Protein AF-A0A8S4FHU3-F1 (afdb_monomer_lite)

Sequence (502 aa):
MSNEQWSQAALPVRYGGLGLRRLEDTQLPAFLASSCGVLRLVTRILHVNGDEFSIPHAAEALELWQSVCPESAVPVQPERQRVWDEEQCRLQLNMLMLRNAGLSWRLGTLLDNDSLRVAVALRLGCTVVEPHVCVCGARVDQSGRHGLHCVRSAGRFSRHHAINDIVRRALVSADVPAVLEPPGLSRADGKRPDGLTMVPWEKGRSLLWDATCVCTLAPSHVQSTAANAGAAAEAAARLKKLKYSQLMQRYLFVPLAVETMGVWGEEGRAFLREITRRLRSRGLGSSSGAHLMQRLSLAVQRGNAASVMDLEENKYTFVEPRLSIYCKSKNEWAKLASWAVRNDVHSNHVRWLIQVPRLYDIYRIKNILKNFQEFLSNLFDPLFQVSIDPSSNTELHKFLTHVIGFDSVDDESKPENSNLNDHMKTPEEWNHEENPPYGYYLYYMYANMVILNQLRKEQGLNTFVLRPHCGEAGPPAHLSVAFLLAENISHGLTLKKVNRYF

Organism: Plutella xylostella (NCBI:txid51655)

pLDDT: mean 87.2, std 10.77, range [41.88, 98.25]

Foldseek 3Di:
DPPLLVLQQCAPVVLVHVVPHDCVLQVLLVVQLCQVQCLVVVCVVVVHDSVVDHDPCNVVSVVVLCVLQVPDDQFDNSNDSVRSSVSNSVVSSVVSVVVAVPQDVVLVLDDDPLLVQLLVCLVVVHFNDPWDAFPVRDTAHRNLLCLQAPPPQPLQVLLQVLLLVLVQVLCVLLVFHKDAFDFDLDPPPRDTAGMWTPAAPPPRAIETEHEDEAECPDPVNVVVCVVPPCRVQQVVQVVVCVVCVVSVVRHHYAYAGAYLNGGTDPSNVVVLVVSLVSSVVVVDDPCPSVSSSSSSNSSSSSSSSSSSCSRVVVVPAADEEEDEDALLALCSLLVVLVVCVVVVVDDPRYAYEYEYELCVLVCLVVVSDQFQVSSLCSVQVNLLVCLVPVVVRVSSLVNVLRYAAYAYDDPQADDDDLDDDPPDDDRVRGRDSDGDDLLVVLVSRQVSLVVSQVSNVVVVHHGYFYEYAFCPDHDPSRVVSCVVRGPYYDHNVCVVVVVVPD

Radius of gyration: 33.72 Å; chains: 1; bounding box: 96×73×75 Å

Structure (mmCIF, N/CA/C/O backbone):
data_AF-A0A8S4FHU3-F1
#
_entry.id   AF-A0A8S4FHU3-F1
#
loop_
_atom_site.group_PDB
_atom_site.id
_atom_site.type_symbol
_atom_site.label_atom_id
_atom_site.label_alt_id
_atom_site.label_comp_id
_atom_site.label_asym_id
_atom_site.label_entity_id
_atom_site.label_seq_id
_atom_site.pdbx_PDB_ins_code
_atom_site.Cartn_x
_atom_site.Cartn_y
_atom_site.Cartn_z
_atom_site.occupancy
_atom_site.B_iso_or_equiv
_atom_site.auth_seq_id
_atom_site.auth_comp_id
_atom_site.auth_asym_id
_atom_site.auth_atom_id
_atom_site.pdbx_PDB_model_num
ATOM 1 N N . MET A 1 1 ? 26.535 -8.114 -22.664 1.00 56.22 1 MET A N 1
ATOM 2 C CA . MET A 1 1 ? 25.761 -6.927 -23.092 1.00 56.22 1 MET A CA 1
ATOM 3 C C . MET A 1 1 ? 25.918 -6.781 -24.590 1.00 56.22 1 MET A C 1
ATOM 5 O O . MET A 1 1 ? 27.005 -7.058 -25.079 1.00 56.22 1 MET A O 1
ATOM 9 N N . SER A 1 2 ? 24.868 -6.391 -25.311 1.00 71.38 2 SER A N 1
ATOM 10 C CA . SER A 1 2 ? 25.023 -5.959 -26.705 1.00 71.38 2 SER A CA 1
ATOM 11 C C . SER A 1 2 ? 25.733 -4.600 -26.765 1.00 71.38 2 SER A C 1
ATOM 13 O O . SER A 1 2 ? 25.771 -3.877 -25.766 1.00 71.38 2 SER A O 1
ATOM 15 N N . ASN A 1 3 ? 26.271 -4.235 -27.932 1.00 70.94 3 ASN A N 1
ATOM 16 C CA . ASN A 1 3 ? 26.912 -2.929 -28.125 1.00 70.94 3 ASN A CA 1
ATOM 17 C C . ASN A 1 3 ? 25.955 -1.770 -27.806 1.00 70.94 3 ASN A C 1
ATOM 19 O O . ASN A 1 3 ? 26.363 -0.816 -27.161 1.00 70.94 3 ASN A O 1
ATOM 23 N N . GLU A 1 4 ? 24.667 -1.895 -28.138 1.00 69.25 4 GLU A N 1
ATOM 24 C CA . GLU A 1 4 ? 23.658 -0.869 -27.829 1.00 69.25 4 GLU A CA 1
ATOM 25 C C . GLU A 1 4 ? 23.393 -0.728 -26.325 1.00 69.25 4 GLU A C 1
ATOM 27 O O . GLU A 1 4 ? 23.325 0.385 -25.808 1.00 69.25 4 GLU A O 1
ATOM 32 N N . GLN A 1 5 ? 23.287 -1.850 -25.603 1.00 68.31 5 GLN A N 1
ATOM 33 C CA . GLN A 1 5 ? 23.148 -1.839 -24.142 1.00 68.31 5 GLN A CA 1
ATOM 34 C C . GLN A 1 5 ? 24.350 -1.170 -23.475 1.00 68.31 5 GLN A C 1
ATOM 36 O O . GLN A 1 5 ? 24.190 -0.468 -22.479 1.00 68.31 5 GLN A O 1
ATOM 41 N N . TRP A 1 6 ? 25.548 -1.386 -24.023 1.00 75.56 6 TRP A N 1
ATOM 42 C CA . TRP A 1 6 ? 26.753 -0.724 -23.541 1.00 75.56 6 TRP A CA 1
ATOM 43 C C . TRP A 1 6 ? 26.743 0.770 -23.842 1.00 75.56 6 TRP A C 1
ATOM 45 O O . TRP A 1 6 ? 26.986 1.558 -22.936 1.00 75.56 6 TRP A O 1
ATOM 55 N N . SER A 1 7 ? 26.388 1.172 -25.064 1.00 76.12 7 SER A N 1
ATOM 56 C CA . SER A 1 7 ? 26.246 2.586 -25.422 1.00 76.12 7 SER A CA 1
ATOM 57 C C . SER A 1 7 ? 25.255 3.311 -24.511 1.00 76.12 7 SER A C 1
ATOM 59 O O . SER A 1 7 ? 25.543 4.409 -24.053 1.00 76.12 7 SER A O 1
ATOM 61 N N . GLN A 1 8 ? 24.123 2.684 -24.173 1.00 74.06 8 GLN A N 1
ATOM 62 C CA . GLN A 1 8 ? 23.165 3.260 -23.229 1.00 74.06 8 GLN A CA 1
ATOM 63 C C . GLN A 1 8 ? 23.737 3.352 -21.806 1.00 74.06 8 GLN A C 1
ATOM 65 O O . GLN A 1 8 ? 23.572 4.375 -21.150 1.00 74.06 8 GLN A O 1
ATOM 70 N N . ALA A 1 9 ? 24.424 2.313 -21.321 1.00 73.75 9 ALA A N 1
ATOM 71 C CA . ALA A 1 9 ? 25.047 2.322 -19.995 1.00 73.75 9 ALA A CA 1
ATOM 72 C C . ALA A 1 9 ? 26.199 3.339 -19.876 1.00 73.75 9 ALA A C 1
ATOM 74 O O . ALA A 1 9 ? 26.424 3.877 -18.793 1.00 73.75 9 ALA A O 1
ATOM 75 N N . ALA A 1 10 ? 26.902 3.625 -20.973 1.00 80.69 10 ALA A N 1
ATOM 76 C CA . ALA A 1 10 ? 28.004 4.581 -21.011 1.00 80.69 10 ALA A CA 1
ATOM 77 C C . ALA A 1 10 ? 27.544 6.045 -20.927 1.00 80.69 10 ALA A C 1
ATOM 79 O O . ALA A 1 10 ? 28.311 6.900 -20.479 1.00 80.69 10 ALA A O 1
ATOM 80 N N . LEU A 1 11 ? 26.292 6.344 -21.301 1.00 80.00 11 LEU A N 1
ATOM 81 C CA . LEU A 1 11 ? 25.753 7.699 -21.215 1.00 80.00 11 LEU A CA 1
ATOM 82 C C . LEU A 1 11 ? 25.774 8.236 -19.769 1.00 80.00 11 LEU A C 1
ATOM 84 O O . LEU A 1 11 ? 25.607 7.474 -18.811 1.00 80.00 11 LEU A O 1
ATOM 88 N N . PRO A 1 12 ? 25.915 9.561 -19.585 1.00 75.44 12 PRO A N 1
ATOM 89 C CA . PRO A 1 12 ? 25.729 10.206 -18.294 1.00 75.44 12 PRO A CA 1
ATOM 90 C C . PRO A 1 12 ? 24.376 9.861 -17.660 1.00 75.44 12 PRO A C 1
ATOM 92 O O . PRO A 1 12 ? 23.371 9.711 -18.358 1.00 75.44 12 PRO A O 1
ATOM 95 N N . VAL A 1 13 ? 24.319 9.854 -16.326 1.00 70.12 13 VAL A N 1
ATOM 96 C CA . VAL A 1 13 ? 23.083 9.581 -15.562 1.00 70.12 13 VAL A CA 1
ATOM 97 C C . VAL A 1 13 ? 21.932 10.505 -15.978 1.00 70.12 13 VAL A C 1
ATOM 99 O O . VAL A 1 13 ? 20.799 10.055 -16.121 1.00 70.12 13 VAL A O 1
ATOM 102 N N . ARG A 1 14 ? 22.224 11.779 -16.283 1.00 63.25 14 ARG A N 1
ATOM 103 C CA . ARG A 1 14 ? 21.231 12.755 -16.781 1.00 63.25 14 ARG A CA 1
ATOM 104 C C . ARG A 1 14 ? 20.575 12.373 -18.115 1.00 63.25 14 ARG A C 1
ATOM 106 O O . ARG A 1 14 ? 19.507 12.880 -18.429 1.00 63.25 14 ARG A O 1
ATOM 113 N N . TYR A 1 15 ? 21.205 11.491 -18.887 1.00 62.97 15 TYR A N 1
ATOM 114 C CA . TYR A 1 15 ? 20.687 10.938 -20.140 1.00 62.97 15 TYR A CA 1
ATOM 115 C C . TYR A 1 15 ? 20.181 9.497 -19.979 1.00 62.97 15 TYR A C 1
ATOM 117 O O . TYR A 1 15 ? 19.918 8.815 -20.966 1.00 62.97 15 TYR A O 1
ATOM 125 N N . GLY A 1 16 ? 20.015 9.027 -18.738 1.00 57.81 16 GLY A N 1
ATOM 126 C CA . GLY A 1 16 ? 19.472 7.704 -18.443 1.00 57.81 16 GLY A CA 1
ATOM 127 C C . GLY A 1 16 ? 20.470 6.552 -18.591 1.00 57.81 16 GLY A C 1
ATOM 128 O O . GLY A 1 16 ? 20.041 5.400 -18.680 1.00 57.81 16 GLY A O 1
ATOM 129 N N . GLY A 1 17 ? 21.773 6.848 -18.635 1.00 71.69 17 GLY A N 1
ATOM 130 C CA . GLY A 1 17 ? 22.840 5.848 -18.563 1.00 71.69 17 GLY A CA 1
ATOM 131 C C . GLY A 1 17 ? 23.390 5.647 -17.148 1.00 71.69 17 GLY A C 1
ATOM 132 O O . GLY A 1 17 ? 22.877 6.199 -16.176 1.00 71.69 17 GLY A O 1
ATOM 133 N N . LEU A 1 18 ? 24.441 4.836 -17.024 1.00 70.25 18 LEU A N 1
ATOM 134 C CA . LEU A 1 18 ? 25.121 4.528 -15.757 1.00 70.25 18 LEU A CA 1
ATOM 135 C C . LEU A 1 18 ? 26.424 5.325 -15.576 1.00 70.25 18 LEU A C 1
ATOM 137 O O . LEU A 1 18 ? 27.071 5.201 -14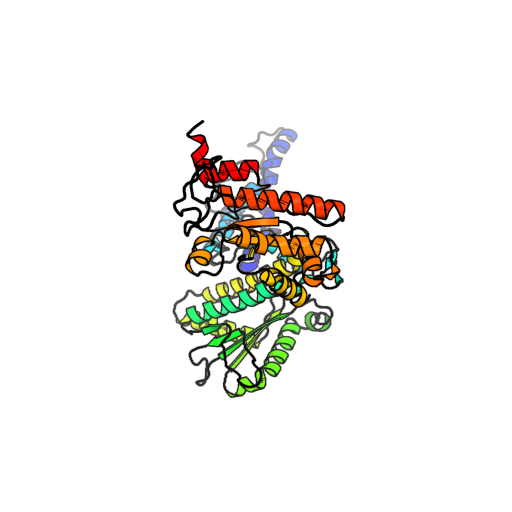.541 1.00 70.25 18 LEU A O 1
ATOM 141 N N . GLY A 1 19 ? 26.831 6.123 -16.570 1.00 73.88 19 GLY A N 1
ATOM 142 C CA . GLY A 1 19 ? 28.102 6.852 -16.565 1.00 73.88 19 GLY A CA 1
ATOM 143 C C . GLY A 1 19 ? 29.340 5.956 -16.691 1.00 73.88 19 GLY A C 1
ATOM 144 O O . GLY A 1 19 ? 30.446 6.407 -16.405 1.00 73.88 19 GLY A O 1
ATOM 145 N N . LEU A 1 20 ? 29.173 4.696 -17.107 1.00 78.00 20 LEU A N 1
ATOM 146 C CA . LEU A 1 20 ? 30.263 3.728 -17.257 1.00 78.00 20 LEU A CA 1
ATOM 147 C C . LEU A 1 20 ? 30.960 3.921 -18.610 1.00 78.00 20 LEU A C 1
ATOM 149 O O . LEU A 1 20 ? 30.670 3.222 -19.582 1.00 78.00 20 LEU A O 1
ATOM 153 N N . ARG A 1 21 ? 31.850 4.913 -18.681 1.00 76.19 21 ARG A N 1
ATOM 154 C CA . ARG A 1 21 ? 32.562 5.287 -19.912 1.00 76.19 21 ARG A CA 1
ATOM 155 C C . ARG A 1 21 ? 33.693 4.313 -20.230 1.00 76.19 21 ARG A C 1
ATOM 157 O O . ARG A 1 21 ? 34.393 3.856 -19.326 1.00 76.19 21 ARG A O 1
ATOM 164 N N . ARG A 1 22 ? 33.905 4.020 -21.517 1.00 77.50 22 ARG A N 1
ATOM 165 C CA . ARG A 1 22 ? 35.138 3.359 -21.956 1.00 77.50 22 ARG A CA 1
ATOM 166 C C . ARG A 1 22 ? 36.248 4.390 -22.086 1.00 77.50 22 ARG A C 1
ATOM 168 O O . ARG A 1 22 ? 35.985 5.560 -22.351 1.00 77.50 22 ARG A O 1
ATOM 175 N N . LEU A 1 23 ? 37.490 3.926 -21.978 1.00 80.00 23 LEU A N 1
ATOM 176 C CA . LEU A 1 23 ? 38.659 4.773 -22.206 1.00 80.00 23 LEU A CA 1
ATOM 177 C C . LEU A 1 23 ? 38.634 5.398 -23.613 1.00 80.00 23 LEU A C 1
ATOM 179 O O . LEU A 1 23 ? 38.931 6.580 -23.761 1.00 80.00 23 LEU A O 1
ATOM 183 N N . GLU A 1 24 ? 38.191 4.632 -24.616 1.00 81.56 24 GLU A N 1
ATOM 184 C CA . GLU A 1 24 ? 38.028 5.092 -26.004 1.00 81.56 24 GLU A CA 1
ATOM 185 C C . GLU A 1 24 ? 37.042 6.264 -26.148 1.00 81.56 24 GLU A C 1
ATOM 187 O O . GLU A 1 24 ? 37.254 7.131 -26.992 1.00 81.56 24 GLU A O 1
ATOM 192 N N . ASP A 1 25 ? 36.028 6.343 -25.278 1.00 78.00 25 ASP A N 1
ATOM 193 C CA . ASP A 1 25 ? 35.015 7.405 -25.300 1.00 78.00 25 ASP A CA 1
ATOM 194 C C . ASP A 1 25 ? 35.504 8.693 -24.624 1.00 78.00 25 ASP A C 1
ATOM 196 O O . ASP A 1 25 ? 34.881 9.738 -24.777 1.00 78.00 25 ASP A O 1
ATOM 200 N N . THR A 1 26 ? 36.551 8.628 -23.794 1.00 85.75 26 THR A N 1
ATOM 201 C CA . THR A 1 26 ? 37.021 9.768 -22.982 1.00 85.75 26 THR A CA 1
ATOM 202 C C . THR A 1 26 ? 38.391 10.278 -23.396 1.00 85.75 26 THR A C 1
ATOM 204 O O . THR A 1 26 ? 38.714 11.427 -23.111 1.00 85.75 26 THR A O 1
ATOM 207 N N . GLN A 1 27 ? 39.201 9.452 -24.066 1.00 88.81 27 GLN A N 1
ATOM 208 C CA . GLN A 1 27 ? 40.579 9.796 -24.434 1.00 88.81 27 GLN A CA 1
ATOM 209 C C . GLN A 1 27 ? 40.658 11.071 -25.280 1.00 88.81 27 GLN A C 1
ATOM 211 O O . GLN A 1 27 ? 41.505 11.925 -25.033 1.00 88.81 27 GLN A O 1
ATOM 216 N N . LEU A 1 28 ? 39.740 11.229 -26.236 1.00 89.69 28 LEU A N 1
ATOM 217 C CA . LEU A 1 28 ? 39.761 12.326 -27.195 1.00 89.69 28 LEU A CA 1
ATOM 218 C C . LEU A 1 28 ? 39.271 13.649 -26.569 1.00 89.69 28 LEU A C 1
ATOM 220 O O . LEU A 1 28 ? 40.019 14.627 -26.619 1.00 89.69 28 LEU A O 1
ATOM 224 N N . PRO A 1 29 ? 38.110 13.687 -25.876 1.00 90.31 29 PRO A N 1
ATOM 225 C CA . PRO A 1 29 ? 37.718 14.822 -25.035 1.00 90.31 29 PRO A CA 1
ATOM 226 C C . PRO A 1 29 ? 38.772 15.238 -24.001 1.00 90.31 29 PRO A C 1
ATOM 228 O O . PRO A 1 29 ? 39.010 16.431 -23.809 1.00 90.31 29 PRO A O 1
ATOM 231 N N . ALA A 1 30 ? 39.411 14.274 -23.327 1.00 90.62 30 ALA A N 1
ATOM 232 C CA . ALA A 1 30 ? 40.422 14.552 -22.308 1.00 90.62 30 ALA A CA 1
ATOM 233 C C . ALA A 1 30 ? 41.688 15.170 -22.913 1.00 90.62 30 ALA A C 1
ATOM 235 O O . ALA A 1 30 ? 42.205 16.157 -22.385 1.00 90.62 30 ALA A O 1
ATOM 236 N N . PHE A 1 31 ? 42.160 14.630 -24.040 1.00 92.62 31 PHE A N 1
ATOM 237 C CA . PHE A 1 31 ? 43.328 15.144 -24.747 1.00 92.62 31 PHE A CA 1
ATOM 238 C C . PHE A 1 31 ? 43.100 16.561 -25.287 1.00 92.62 31 PHE A C 1
ATOM 240 O O . PHE A 1 31 ? 43.939 17.437 -25.071 1.00 92.62 31 PHE A O 1
ATOM 247 N N . LEU A 1 32 ? 41.953 16.819 -25.924 1.00 92.06 32 LEU A N 1
ATOM 248 C CA . LEU A 1 32 ? 41.606 18.146 -26.444 1.00 92.06 32 LEU A CA 1
ATOM 249 C C . LEU A 1 32 ? 41.483 19.179 -25.322 1.00 92.06 32 LEU A C 1
ATOM 251 O O . LEU A 1 32 ? 42.072 20.257 -25.407 1.00 92.06 32 LEU A O 1
ATOM 255 N N . ALA A 1 33 ? 40.807 18.826 -24.226 1.00 92.62 33 ALA A N 1
ATOM 256 C CA . ALA A 1 33 ? 40.673 19.725 -23.088 1.00 92.62 33 ALA A CA 1
ATOM 257 C C . ALA A 1 33 ? 42.008 20.048 -22.417 1.00 92.62 33 ALA A C 1
ATOM 259 O O . ALA A 1 33 ? 42.282 21.206 -22.097 1.00 92.62 33 ALA A O 1
ATOM 260 N N . SER A 1 34 ? 42.862 19.039 -22.245 1.00 93.00 34 SER A N 1
ATOM 261 C CA . SER A 1 34 ? 44.207 19.235 -21.710 1.00 93.00 34 SER A CA 1
ATOM 262 C C . SER A 1 34 ? 45.055 20.110 -22.637 1.00 93.00 34 SER A C 1
ATOM 264 O O . SER A 1 34 ? 45.686 21.055 -22.165 1.00 93.00 34 SER A O 1
ATOM 266 N N . SER A 1 35 ? 44.997 19.872 -23.951 1.00 90.56 35 SER A N 1
ATOM 267 C CA . SER A 1 35 ? 45.722 20.657 -24.959 1.00 90.56 35 SER A CA 1
ATOM 268 C C . SER A 1 35 ? 45.324 22.134 -24.916 1.00 90.56 35 SER A C 1
ATOM 270 O O . SER A 1 35 ? 46.189 23.005 -24.826 1.00 90.56 35 SER A O 1
ATOM 272 N N . CYS A 1 36 ? 44.020 22.428 -24.886 1.00 88.31 36 CYS A N 1
ATOM 273 C CA . CYS A 1 36 ? 43.513 23.797 -24.788 1.00 88.31 36 CYS A CA 1
ATOM 274 C C . CYS A 1 36 ? 43.833 24.456 -23.435 1.00 88.31 36 CYS A C 1
ATOM 276 O O . CYS A 1 36 ? 44.191 25.633 -23.395 1.00 88.31 36 CYS A O 1
ATOM 278 N N . GLY A 1 37 ? 43.746 23.710 -22.328 1.00 88.44 37 GLY A N 1
ATOM 279 C CA . GLY A 1 37 ? 44.022 24.231 -20.986 1.00 88.44 37 GLY A CA 1
ATOM 280 C C . GLY A 1 37 ? 45.500 24.542 -20.732 1.00 88.44 37 GLY A C 1
ATOM 281 O O . GLY A 1 37 ? 45.823 25.488 -20.011 1.00 88.44 37 GLY A O 1
ATOM 282 N N . VAL A 1 38 ? 46.405 23.774 -21.341 1.00 89.25 38 VAL A N 1
ATOM 283 C CA . VAL A 1 38 ? 47.856 23.893 -21.138 1.00 89.25 38 VAL A CA 1
ATOM 284 C C . VAL A 1 38 ? 48.503 24.870 -22.124 1.00 89.25 38 VAL A C 1
ATOM 286 O O . VAL A 1 38 ? 49.525 25.471 -21.786 1.00 89.25 38 VAL A O 1
ATOM 289 N N . LEU A 1 39 ? 47.892 25.114 -23.291 1.00 85.88 39 LEU A N 1
ATOM 290 C CA . LEU A 1 39 ? 48.435 25.986 -24.339 1.00 85.88 39 LEU A CA 1
ATOM 291 C C . LEU A 1 39 ? 48.881 27.355 -23.802 1.00 85.88 39 LEU A C 1
ATOM 293 O O . LEU A 1 39 ? 50.013 27.770 -24.027 1.00 85.88 39 LEU A O 1
ATOM 297 N N . ARG A 1 40 ? 48.028 28.024 -23.014 1.00 83.69 40 ARG A N 1
ATOM 298 C CA . ARG A 1 40 ? 48.328 29.343 -22.425 1.00 83.69 40 ARG A CA 1
ATOM 299 C C . ARG A 1 40 ? 49.494 29.314 -21.432 1.00 83.69 40 ARG A C 1
ATOM 301 O O . ARG A 1 40 ? 50.194 30.311 -21.268 1.00 83.69 40 ARG A O 1
ATOM 308 N N . LEU A 1 41 ? 49.659 28.212 -20.705 1.00 85.62 41 LEU A N 1
ATOM 309 C CA . LEU A 1 41 ? 50.753 28.059 -19.749 1.00 85.62 41 LEU A CA 1
ATOM 310 C C . LEU A 1 41 ? 52.072 27.809 -20.484 1.00 85.62 41 LEU A C 1
ATOM 312 O O . LEU A 1 41 ? 53.081 28.423 -20.153 1.00 85.62 41 LEU A O 1
ATOM 316 N N . VAL A 1 42 ? 52.052 26.949 -21.501 1.00 85.69 42 VAL A N 1
ATOM 317 C CA . VAL A 1 42 ? 53.246 26.592 -22.274 1.00 85.69 42 VAL A CA 1
ATOM 318 C C . VAL A 1 42 ? 53.760 27.775 -23.084 1.00 85.69 42 VAL A C 1
ATOM 320 O O . VAL A 1 42 ? 54.957 28.044 -23.047 1.00 85.69 42 VAL A O 1
ATOM 323 N N . THR A 1 43 ? 52.880 28.544 -23.726 1.00 85.12 43 THR A N 1
ATOM 324 C CA . THR A 1 43 ? 53.278 29.752 -24.470 1.00 85.12 43 THR A CA 1
ATOM 325 C C . THR A 1 43 ? 53.929 30.796 -23.563 1.00 85.12 43 THR A C 1
ATOM 327 O O . THR A 1 43 ? 54.932 31.397 -23.940 1.00 85.12 43 THR A O 1
ATOM 330 N N . ARG A 1 44 ? 53.451 30.942 -22.316 1.00 85.50 44 ARG A N 1
ATOM 331 C CA . ARG A 1 44 ? 54.101 31.790 -21.299 1.00 85.50 44 ARG A CA 1
ATOM 332 C C . ARG A 1 44 ? 55.478 31.287 -20.883 1.00 85.50 44 ARG A C 1
ATOM 334 O O . ARG A 1 44 ? 56.381 32.097 -20.731 1.00 85.50 44 ARG A O 1
ATOM 341 N N . ILE A 1 45 ? 55.631 2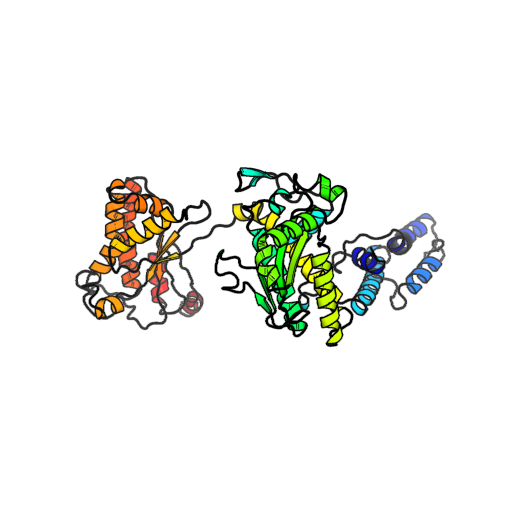9.983 -20.658 1.00 87.38 45 ILE A N 1
ATOM 342 C CA . ILE A 1 45 ? 56.916 29.395 -20.247 1.00 87.38 45 ILE A CA 1
ATOM 343 C C . ILE A 1 45 ? 57.949 29.553 -21.368 1.00 87.38 45 ILE A C 1
ATOM 345 O O . ILE A 1 45 ? 59.084 29.956 -21.122 1.00 87.38 45 ILE A O 1
ATOM 349 N N . LEU A 1 46 ? 57.544 29.265 -22.603 1.00 85.69 46 LEU A N 1
ATOM 350 C CA . LEU A 1 46 ? 58.424 29.259 -23.767 1.00 85.69 46 LEU A CA 1
ATOM 351 C C . LEU A 1 46 ? 58.620 30.646 -24.402 1.00 85.69 46 LEU A C 1
ATOM 353 O O . LEU A 1 46 ? 59.430 30.769 -25.312 1.00 85.69 46 LEU A O 1
ATOM 357 N N . HIS A 1 47 ? 57.925 31.681 -23.913 1.00 83.62 47 HIS A N 1
ATOM 358 C CA . HIS A 1 47 ? 57.977 33.052 -24.443 1.00 83.62 47 HIS A CA 1
ATOM 359 C C . HIS A 1 47 ? 57.669 33.142 -25.952 1.00 83.62 47 HIS A C 1
ATOM 361 O O . HIS A 1 47 ? 58.217 33.987 -26.653 1.00 83.62 47 HIS A O 1
ATOM 367 N N . VAL A 1 48 ? 56.782 32.273 -26.443 1.00 81.06 48 VAL A N 1
ATOM 368 C CA . VAL A 1 48 ? 56.318 32.240 -27.843 1.00 81.06 48 VAL A CA 1
ATOM 369 C C . VAL A 1 48 ? 54.925 32.849 -27.928 1.00 81.06 48 VAL A C 1
ATOM 371 O O . VAL A 1 48 ? 54.110 32.674 -27.013 1.00 81.06 48 VAL A O 1
ATOM 374 N N . ASN A 1 49 ? 54.626 33.543 -29.028 1.00 71.69 49 ASN A N 1
ATOM 375 C CA . ASN A 1 49 ? 53.270 34.026 -29.266 1.00 71.69 49 ASN A CA 1
ATOM 376 C C . ASN A 1 49 ? 52.315 32.836 -29.444 1.00 71.69 49 ASN A C 1
ATOM 378 O O . ASN A 1 49 ? 52.701 31.783 -29.947 1.00 71.69 49 ASN A O 1
ATOM 382 N N . GLY A 1 50 ? 51.058 32.993 -29.016 1.00 61.31 50 GLY A N 1
ATOM 383 C CA . GLY A 1 50 ? 50.069 31.905 -29.018 1.00 61.31 50 GLY A CA 1
ATOM 384 C C . GLY A 1 50 ? 49.829 31.258 -30.387 1.00 61.31 50 GLY A C 1
ATOM 385 O O . GLY A 1 50 ? 49.478 30.085 -30.433 1.00 61.31 50 GLY A O 1
ATOM 386 N N . ASP A 1 51 ? 50.087 31.994 -31.469 1.00 65.50 51 ASP A N 1
ATOM 387 C CA . ASP A 1 51 ? 49.926 31.533 -32.852 1.00 65.50 51 ASP A CA 1
ATOM 388 C C . ASP A 1 51 ? 51.176 30.817 -33.408 1.00 65.50 51 ASP A C 1
ATOM 390 O O . ASP A 1 51 ? 51.111 30.177 -34.454 1.00 65.50 51 ASP A O 1
ATOM 394 N N . GLU A 1 52 ? 52.319 30.894 -32.716 1.00 68.31 52 GLU A N 1
ATOM 395 C CA . GLU A 1 52 ? 53.595 30.292 -33.141 1.00 68.31 52 GLU A CA 1
ATOM 396 C C . GLU A 1 52 ? 53.824 28.893 -32.551 1.00 68.31 52 GLU A C 1
ATOM 398 O O . GLU A 1 52 ? 54.754 28.190 -32.950 1.00 68.31 52 GLU A O 1
ATOM 403 N N . PHE A 1 53 ? 52.987 28.470 -31.600 1.00 76.62 53 PHE A N 1
ATOM 404 C CA . PHE A 1 53 ? 53.144 27.204 -30.893 1.00 76.62 53 PHE A CA 1
ATOM 405 C C . PHE A 1 53 ? 51.864 26.365 -30.950 1.00 76.62 53 PHE A C 1
ATOM 407 O O . PHE A 1 53 ? 50.824 26.752 -30.423 1.00 76.62 53 PHE A O 1
ATOM 414 N N . SER A 1 54 ? 51.968 25.168 -31.531 1.00 81.00 54 SER A N 1
ATOM 415 C CA . SER A 1 54 ? 50.896 24.170 -31.549 1.00 81.00 54 SER A CA 1
ATOM 416 C C . SER A 1 54 ? 51.268 22.970 -30.689 1.00 81.00 54 SER A C 1
ATOM 418 O O . SER A 1 54 ? 52.383 22.454 -30.764 1.00 81.00 54 SER A O 1
ATOM 420 N N . ILE A 1 55 ? 50.304 22.472 -29.916 1.00 85.62 55 ILE A N 1
ATOM 421 C CA . ILE A 1 55 ? 50.442 21.190 -29.221 1.00 85.62 55 ILE A CA 1
ATOM 422 C C . ILE A 1 55 ? 50.483 20.070 -30.282 1.00 85.62 55 ILE A C 1
ATOM 424 O O . ILE A 1 55 ? 49.618 20.053 -31.167 1.00 85.62 55 ILE A O 1
ATOM 428 N N . PRO A 1 56 ? 51.462 19.143 -30.235 1.00 87.38 56 PRO A N 1
ATOM 429 C CA . PRO A 1 56 ? 51.514 18.008 -31.154 1.00 87.38 56 PRO A CA 1
ATOM 430 C C . PRO A 1 56 ? 50.203 17.218 -31.149 1.00 87.38 56 PRO A C 1
ATOM 432 O O . PRO A 1 56 ? 49.611 17.025 -30.091 1.00 87.38 56 PRO A O 1
ATOM 435 N N . HIS A 1 57 ? 49.755 16.760 -32.320 1.00 89.19 57 HIS A N 1
ATOM 436 C CA . HIS A 1 57 ? 48.523 15.976 -32.511 1.00 89.19 57 HIS A CA 1
ATOM 437 C C . HIS A 1 57 ? 47.203 16.678 -32.136 1.00 89.19 57 HIS A C 1
ATOM 439 O O . HIS A 1 57 ? 46.141 16.076 -32.267 1.00 89.19 57 HIS A O 1
ATOM 445 N N . ALA A 1 58 ? 47.213 17.949 -31.712 1.00 88.19 58 ALA A N 1
ATOM 446 C CA . ALA A 1 58 ? 45.982 18.663 -31.359 1.00 88.19 58 ALA A CA 1
ATOM 447 C C . ALA A 1 58 ? 45.056 18.890 -32.566 1.00 88.19 58 ALA A C 1
ATOM 449 O O . ALA A 1 58 ? 43.843 18.742 -32.436 1.00 88.19 58 ALA A O 1
ATOM 450 N N . ALA A 1 59 ? 45.621 19.192 -33.741 1.00 87.38 59 ALA A N 1
ATOM 451 C CA . ALA A 1 59 ? 44.856 19.339 -34.981 1.00 87.38 59 ALA A CA 1
ATOM 452 C C . ALA A 1 59 ? 44.236 18.002 -35.430 1.00 87.38 59 ALA A C 1
ATOM 454 O O . ALA A 1 59 ? 43.036 17.932 -35.671 1.00 87.38 59 ALA A O 1
ATOM 455 N N . GLU A 1 60 ? 45.026 16.925 -35.431 1.00 92.00 60 GLU A N 1
ATOM 456 C CA . GLU A 1 60 ? 44.571 15.565 -35.766 1.00 92.00 60 GLU A CA 1
ATOM 457 C C . GLU A 1 60 ? 43.474 15.079 -34.805 1.00 92.00 60 GLU A C 1
ATOM 459 O O . GLU A 1 60 ? 42.474 14.494 -35.218 1.00 92.00 60 GLU A O 1
ATOM 464 N N . ALA A 1 61 ? 43.625 15.358 -33.506 1.00 89.50 61 ALA A N 1
ATOM 465 C CA . ALA A 1 61 ? 42.616 15.041 -32.503 1.00 89.50 61 ALA A CA 1
ATOM 466 C C . ALA A 1 61 ? 41.321 15.841 -32.712 1.00 89.50 61 ALA A C 1
ATOM 468 O O . ALA A 1 61 ? 40.228 15.315 -32.492 1.00 89.50 61 ALA A O 1
ATOM 469 N N . LEU A 1 62 ? 41.423 17.100 -33.145 1.00 89.44 62 LEU A N 1
ATOM 470 C CA . LEU A 1 62 ? 40.255 17.923 -33.433 1.00 89.44 62 LEU A CA 1
ATOM 471 C C . LEU A 1 62 ? 39.509 17.408 -34.668 1.00 89.44 62 LEU A C 1
ATOM 473 O O . LEU A 1 62 ? 38.289 17.275 -34.613 1.00 89.44 62 LEU A O 1
ATOM 477 N N . GLU A 1 63 ? 40.225 17.049 -35.734 1.00 90.19 63 GLU A N 1
ATOM 478 C CA . GLU A 1 63 ? 39.645 16.421 -36.928 1.00 90.19 63 GLU A CA 1
ATOM 479 C C . GLU A 1 63 ? 38.966 15.090 -36.589 1.00 90.19 63 GLU A C 1
ATOM 481 O O . GLU A 1 63 ? 37.831 14.835 -37.002 1.00 90.19 63 GLU A O 1
ATOM 486 N N . LEU A 1 64 ? 39.610 14.257 -35.765 1.00 89.62 64 LEU A N 1
ATOM 487 C CA . LEU A 1 64 ? 39.015 13.007 -35.302 1.00 89.62 64 LEU A CA 1
ATOM 488 C C . LEU A 1 64 ? 37.745 13.272 -34.484 1.00 89.62 64 LEU A C 1
ATOM 490 O O . LEU A 1 64 ? 36.743 12.580 -34.666 1.00 89.62 64 LEU A O 1
ATOM 494 N N . TRP A 1 65 ? 37.739 14.288 -33.618 1.00 89.12 65 TRP A N 1
ATOM 495 C CA . TRP A 1 65 ? 36.557 14.630 -32.826 1.00 89.12 65 TRP A CA 1
ATOM 496 C C . TRP A 1 65 ? 35.424 15.159 -33.707 1.00 89.12 65 TRP A C 1
ATOM 498 O O . TRP A 1 65 ? 34.278 14.755 -33.520 1.00 89.12 65 TRP A O 1
ATOM 508 N N . GLN A 1 66 ? 35.743 15.972 -34.715 1.00 89.19 66 GLN A N 1
ATOM 509 C CA . GLN A 1 66 ? 34.792 16.444 -35.722 1.00 89.19 66 GLN A CA 1
ATOM 510 C C . GLN A 1 66 ? 34.243 15.294 -36.574 1.00 89.19 66 GLN A C 1
ATOM 512 O O . GLN A 1 66 ? 33.065 15.301 -36.905 1.00 89.19 66 GLN A O 1
ATOM 517 N N . SER A 1 67 ? 35.024 14.248 -36.860 1.00 87.81 67 SER A N 1
ATOM 518 C CA . SER A 1 67 ? 34.501 13.058 -37.552 1.00 87.81 67 SER A CA 1
ATOM 519 C C . SER A 1 67 ? 33.436 12.313 -36.731 1.00 87.81 67 SER A C 1
ATOM 521 O O . SER A 1 67 ? 32.493 11.750 -37.286 1.00 87.81 67 SER A O 1
ATOM 523 N N . VAL A 1 68 ? 33.555 12.351 -35.398 1.00 84.06 68 VAL A N 1
ATOM 524 C CA . VAL A 1 68 ? 32.577 11.780 -34.459 1.00 84.06 68 VAL A CA 1
ATOM 525 C C . VAL A 1 68 ? 31.396 12.736 -34.237 1.00 84.06 68 VAL A C 1
ATOM 527 O O . VAL A 1 68 ? 30.266 12.281 -34.053 1.00 84.06 68 VAL A O 1
ATOM 530 N N . CYS A 1 69 ? 31.642 14.051 -34.276 1.00 85.56 69 CYS A N 1
ATOM 531 C CA . CYS A 1 69 ? 30.664 15.120 -34.052 1.00 85.56 69 CYS A CA 1
ATOM 532 C C . CYS A 1 69 ? 30.618 16.118 -35.233 1.00 85.56 69 CYS A C 1
ATOM 534 O O . CYS A 1 69 ? 31.004 17.275 -35.064 1.00 85.56 69 CYS A O 1
ATOM 536 N N . PRO A 1 70 ? 30.133 15.708 -36.423 1.00 79.62 70 PRO A N 1
ATOM 537 C CA . PRO A 1 70 ? 30.313 16.464 -37.672 1.00 79.62 70 PRO A CA 1
ATOM 538 C C . PRO A 1 70 ? 29.607 17.823 -37.724 1.00 79.62 70 PRO A C 1
ATOM 540 O O . PRO A 1 70 ? 30.020 18.696 -38.480 1.00 79.62 70 PRO A O 1
ATOM 543 N N . GLU A 1 71 ? 28.564 18.025 -36.919 1.00 79.56 71 GLU A N 1
ATOM 544 C CA . GLU A 1 71 ? 27.808 19.286 -36.857 1.00 79.56 71 GLU A CA 1
ATOM 545 C C . GLU A 1 71 ? 28.155 20.141 -35.625 1.00 79.56 71 GLU A C 1
ATOM 547 O O . GLU A 1 71 ? 27.569 21.206 -35.422 1.00 79.56 71 GLU A O 1
ATOM 552 N N . SER A 1 72 ? 29.082 19.688 -34.774 1.00 82.94 72 SER A N 1
ATOM 553 C CA . SER A 1 72 ? 29.420 20.381 -33.530 1.00 82.94 72 SER A CA 1
ATOM 554 C C . SER A 1 72 ? 30.603 21.329 -33.738 1.00 82.94 72 SER A C 1
ATOM 556 O O . SER A 1 72 ? 31.686 20.927 -34.159 1.00 82.94 72 SER A O 1
ATOM 558 N N . ALA A 1 73 ? 30.410 22.605 -33.399 1.00 85.44 73 ALA A N 1
ATOM 559 C CA . ALA A 1 73 ? 31.499 23.575 -33.321 1.00 85.44 73 ALA A CA 1
ATOM 560 C C . ALA A 1 73 ? 32.411 23.295 -32.111 1.00 85.44 73 ALA A C 1
ATOM 562 O O . ALA A 1 73 ? 32.019 22.597 -31.172 1.00 85.44 73 ALA A O 1
ATOM 563 N N . VAL A 1 74 ? 33.613 23.885 -32.110 1.00 84.88 74 VAL A N 1
ATOM 564 C CA . VAL A 1 74 ? 34.517 23.845 -30.949 1.00 84.88 74 VAL A CA 1
ATOM 565 C C . VAL A 1 74 ? 33.782 24.389 -29.711 1.00 84.88 74 VAL A C 1
ATOM 567 O O . VAL A 1 74 ? 33.228 25.491 -29.779 1.00 84.88 74 VAL A O 1
ATOM 570 N N . PRO A 1 75 ? 33.756 23.652 -28.586 1.00 86.19 75 PRO A N 1
ATOM 571 C CA . PRO A 1 75 ? 33.014 24.063 -27.401 1.00 86.19 75 PRO A CA 1
ATOM 572 C C . PRO A 1 75 ? 33.497 25.383 -26.786 1.00 86.19 75 PRO A C 1
ATOM 574 O O . PRO A 1 75 ? 34.690 25.686 -26.753 1.00 86.19 75 PRO A O 1
ATOM 577 N N . VAL A 1 76 ? 32.562 26.138 -26.203 1.00 85.38 76 VAL A N 1
ATOM 578 C CA . VAL A 1 76 ? 32.870 27.294 -25.346 1.00 85.38 76 VAL A CA 1
ATOM 579 C C . VAL A 1 76 ? 33.515 26.783 -24.050 1.00 85.38 76 VAL A C 1
ATOM 581 O O . VAL A 1 76 ? 32.963 25.887 -23.414 1.00 85.38 76 VAL A O 1
ATOM 584 N N . GLN A 1 77 ? 34.653 27.361 -23.644 1.00 87.88 77 GLN A N 1
ATOM 585 C CA . GLN A 1 77 ? 35.549 26.842 -22.585 1.00 87.88 77 GLN A CA 1
ATOM 586 C C . GLN A 1 77 ? 36.203 25.494 -22.951 1.00 87.88 77 GLN A C 1
ATOM 588 O O . GLN A 1 77 ? 36.005 24.495 -22.246 1.00 87.88 77 GLN A O 1
ATOM 593 N N . PRO A 1 78 ? 36.984 25.441 -24.049 1.00 88.81 78 PRO A N 1
ATOM 594 C CA . PRO A 1 78 ? 37.575 24.205 -24.550 1.00 88.81 78 PRO A CA 1
ATOM 595 C C . PRO A 1 78 ? 38.568 23.571 -23.568 1.00 88.81 78 PRO A C 1
ATOM 597 O O . PRO A 1 78 ? 38.886 22.402 -23.697 1.00 88.81 78 PRO A O 1
ATOM 600 N N . GLU A 1 79 ? 39.029 24.274 -22.540 1.00 90.38 79 GLU A N 1
ATOM 601 C CA . GLU A 1 79 ? 39.856 23.723 -21.466 1.00 90.38 79 GLU A CA 1
ATOM 602 C C . GLU A 1 79 ? 39.117 22.736 -20.537 1.00 90.38 79 GLU A C 1
ATOM 604 O O . GLU A 1 79 ? 39.739 22.077 -19.702 1.00 90.38 79 GLU A O 1
ATOM 609 N N . ARG A 1 80 ? 37.785 22.608 -20.644 1.00 89.94 80 ARG A N 1
ATOM 610 C CA . ARG A 1 80 ? 36.980 21.725 -19.784 1.00 89.94 80 ARG A CA 1
ATOM 611 C C . ARG A 1 80 ? 36.605 20.437 -20.512 1.00 89.94 80 ARG A C 1
ATOM 613 O O . ARG A 1 80 ? 35.778 20.450 -21.412 1.00 89.94 80 ARG A O 1
ATOM 620 N N . GLN A 1 81 ? 37.078 19.284 -20.040 1.00 89.38 81 GLN A N 1
ATOM 621 C CA . GLN A 1 81 ? 36.744 17.983 -20.650 1.00 89.38 81 GLN A CA 1
ATOM 622 C C . GLN A 1 81 ? 35.229 17.760 -20.811 1.00 89.38 81 GLN A C 1
ATOM 624 O O . GLN A 1 81 ? 34.764 17.302 -21.854 1.00 89.38 81 GLN A O 1
ATOM 629 N N . ARG A 1 82 ? 34.444 18.158 -19.801 1.00 86.94 82 ARG A N 1
ATOM 630 C CA . ARG A 1 82 ? 32.987 17.974 -19.784 1.00 86.94 82 ARG A CA 1
ATOM 631 C C . ARG A 1 82 ? 32.282 18.552 -21.017 1.00 86.94 82 ARG A C 1
ATOM 633 O O . ARG A 1 82 ? 31.290 17.962 -21.431 1.00 86.94 82 ARG A O 1
ATOM 640 N N . VAL A 1 83 ? 32.744 19.680 -21.567 1.00 88.19 83 VAL A N 1
ATOM 641 C CA . VAL A 1 83 ? 32.053 20.325 -22.699 1.00 88.19 83 VAL A CA 1
ATOM 642 C C . VAL A 1 83 ? 32.279 19.575 -24.014 1.00 88.19 83 VAL A C 1
ATOM 644 O O . VAL A 1 83 ? 31.373 19.506 -24.836 1.00 88.19 83 VAL A O 1
ATOM 647 N N . TRP A 1 84 ? 33.431 18.919 -24.170 1.00 88.88 84 TRP A N 1
ATOM 648 C CA . TRP A 1 84 ? 33.708 18.015 -25.290 1.00 88.88 84 TRP A CA 1
ATOM 649 C C . TRP A 1 84 ? 32.949 16.690 -25.162 1.00 88.88 84 TRP A C 1
ATOM 651 O O . TRP A 1 84 ? 32.425 16.170 -26.147 1.00 88.88 84 TRP A O 1
ATOM 661 N N . ASP A 1 85 ? 32.865 16.163 -23.935 1.00 87.38 85 ASP A N 1
ATOM 662 C CA . ASP A 1 85 ? 32.133 14.931 -23.618 1.00 87.38 85 ASP A CA 1
ATOM 663 C C . ASP A 1 85 ? 30.624 15.063 -23.864 1.00 87.38 85 ASP A C 1
ATOM 665 O O . ASP A 1 85 ? 29.962 14.099 -24.251 1.00 87.38 85 ASP A O 1
ATOM 669 N N . GLU A 1 86 ? 30.062 16.239 -23.589 1.00 85.94 86 GLU A N 1
ATOM 670 C CA . GLU A 1 86 ? 28.624 16.494 -23.659 1.00 85.94 86 GLU A CA 1
ATOM 671 C C . GLU A 1 86 ? 28.081 16.371 -25.086 1.00 85.94 86 GLU A C 1
ATOM 673 O O . GLU A 1 86 ? 27.048 15.730 -25.284 1.00 85.94 86 GLU A O 1
ATOM 678 N N . GLU A 1 87 ? 28.814 16.873 -26.079 1.00 84.25 87 GLU A N 1
ATOM 679 C CA . GLU A 1 87 ? 28.438 16.773 -27.493 1.00 84.25 87 GLU A CA 1
ATOM 680 C C . GLU A 1 87 ? 28.440 15.325 -28.001 1.00 84.25 87 GLU A C 1
ATOM 682 O O . GLU A 1 87 ? 27.455 14.874 -28.595 1.00 84.25 87 GLU A O 1
ATOM 687 N N . GLN A 1 88 ? 29.483 14.554 -27.676 1.00 85.44 88 GLN A N 1
ATOM 688 C CA . GLN A 1 88 ? 29.552 13.129 -28.019 1.00 85.44 88 GLN A CA 1
ATOM 689 C C . GLN A 1 88 ? 28.404 12.338 -27.377 1.00 85.44 88 GLN A C 1
ATOM 691 O O . GLN A 1 88 ? 27.719 11.557 -28.043 1.00 85.44 88 GLN A O 1
ATOM 696 N N . CYS A 1 89 ? 28.133 12.587 -26.091 1.00 84.00 89 CYS A N 1
ATOM 697 C CA . CYS A 1 89 ? 27.033 11.940 -25.376 1.00 84.00 89 CYS A CA 1
ATOM 698 C C . CYS A 1 89 ? 25.664 12.300 -25.965 1.00 84.00 89 CYS A C 1
ATOM 700 O O . CYS A 1 89 ? 24.779 11.446 -26.032 1.00 84.00 89 CYS A O 1
ATOM 702 N N . ARG A 1 90 ? 25.474 13.557 -26.384 1.00 83.25 90 ARG A N 1
ATOM 703 C CA . ARG A 1 90 ? 24.225 14.048 -26.982 1.00 83.25 90 ARG A CA 1
ATOM 704 C C . ARG A 1 90 ? 23.926 13.340 -28.302 1.00 83.25 90 ARG A C 1
ATOM 706 O O . ARG A 1 90 ? 22.804 12.876 -28.504 1.00 83.25 90 ARG A O 1
ATOM 713 N N . LEU A 1 91 ? 24.920 13.201 -29.177 1.00 81.31 91 LEU A N 1
ATOM 714 C CA . LEU A 1 91 ? 24.765 12.490 -30.450 1.00 81.31 91 LEU A CA 1
ATOM 715 C C . LEU A 1 91 ? 24.499 10.996 -30.243 1.00 81.31 91 LEU A C 1
ATOM 717 O O . LEU A 1 91 ? 23.606 10.430 -30.877 1.00 81.31 91 LEU A O 1
ATOM 721 N N . GLN A 1 92 ? 25.207 10.372 -29.301 1.00 79.12 92 GLN A N 1
ATOM 722 C CA . GLN A 1 92 ? 24.987 8.972 -28.949 1.00 79.12 92 GLN A CA 1
ATOM 723 C C . GLN A 1 92 ? 23.578 8.738 -28.381 1.00 79.12 92 GLN A C 1
ATOM 725 O O . GLN A 1 92 ? 22.917 7.767 -28.757 1.00 79.12 92 GLN A O 1
ATOM 730 N N . LEU A 1 93 ? 23.073 9.651 -27.543 1.00 77.25 93 LEU A N 1
ATOM 731 C CA . LEU A 1 93 ? 21.689 9.629 -27.068 1.00 77.25 93 LEU A CA 1
ATOM 732 C C . LEU A 1 93 ? 20.695 9.757 -28.228 1.00 77.25 93 LEU A C 1
ATOM 734 O O . LEU A 1 93 ? 19.747 8.978 -28.291 1.00 77.25 93 LEU A O 1
ATOM 738 N N . ASN A 1 94 ? 20.909 10.689 -29.157 1.00 76.38 94 ASN A N 1
ATOM 739 C CA . ASN A 1 94 ? 20.026 10.871 -30.311 1.00 76.38 94 ASN A CA 1
ATOM 740 C C . ASN A 1 94 ? 19.966 9.611 -31.188 1.00 76.38 94 ASN A C 1
ATOM 742 O O . ASN A 1 94 ? 18.876 9.175 -31.559 1.00 76.38 94 ASN A O 1
ATOM 746 N N . MET A 1 95 ? 21.109 8.968 -31.455 1.00 74.00 95 MET A N 1
ATOM 747 C CA . MET A 1 95 ? 21.137 7.692 -32.179 1.00 74.00 95 MET A CA 1
ATOM 748 C C . MET A 1 95 ? 20.390 6.583 -31.432 1.00 74.00 95 MET A C 1
ATOM 750 O O . MET A 1 95 ? 19.665 5.803 -32.051 1.00 74.00 95 MET A O 1
ATOM 754 N N . LEU A 1 96 ? 20.544 6.509 -30.107 1.00 69.44 96 LEU A N 1
ATOM 755 C CA . LEU A 1 96 ? 19.843 5.526 -29.282 1.00 69.44 96 LEU A CA 1
ATOM 756 C C . LEU A 1 96 ? 18.334 5.781 -29.252 1.00 69.44 96 LEU A C 1
ATOM 758 O O . LEU A 1 96 ? 17.578 4.825 -29.378 1.00 69.44 96 LEU A O 1
ATOM 762 N N . MET A 1 97 ? 17.896 7.038 -29.158 1.00 64.12 97 MET A N 1
ATOM 763 C CA . MET A 1 97 ? 16.481 7.433 -29.160 1.00 64.12 97 MET A CA 1
ATOM 764 C C . MET A 1 97 ? 15.790 7.143 -30.498 1.00 64.12 97 MET A C 1
ATOM 766 O O . MET A 1 97 ? 14.617 6.777 -30.518 1.00 64.12 97 MET A O 1
ATOM 770 N N . LEU A 1 98 ? 16.516 7.267 -31.614 1.00 60.38 98 LEU A N 1
ATOM 771 C CA . LEU A 1 98 ? 16.018 6.906 -32.945 1.00 60.38 98 LEU A CA 1
ATOM 772 C C . LEU A 1 98 ? 15.875 5.386 -33.130 1.00 60.38 98 LEU A C 1
ATOM 774 O O . LEU A 1 98 ? 15.036 4.941 -33.910 1.00 60.38 98 LEU A O 1
ATOM 778 N N . ARG A 1 99 ? 16.685 4.583 -32.427 1.00 58.72 99 ARG A N 1
ATOM 779 C CA . ARG A 1 99 ? 16.721 3.114 -32.569 1.00 58.72 99 ARG A CA 1
ATOM 780 C C . ARG A 1 99 ? 15.892 2.369 -31.528 1.00 58.72 99 ARG A C 1
ATOM 782 O O . ARG A 1 99 ? 15.335 1.318 -31.830 1.00 58.72 99 ARG A O 1
ATOM 789 N N . ASN A 1 100 ? 15.789 2.899 -30.317 1.00 54.50 100 ASN A N 1
ATOM 790 C CA . ASN A 1 100 ? 15.042 2.325 -29.210 1.00 54.50 100 ASN A CA 1
ATOM 791 C C . ASN A 1 100 ? 14.289 3.442 -28.495 1.00 54.50 100 ASN A C 1
ATOM 793 O O . ASN A 1 100 ? 14.855 4.486 -28.184 1.00 54.50 100 ASN A O 1
ATOM 797 N N . ALA A 1 101 ? 13.015 3.207 -28.186 1.00 50.34 101 ALA A N 1
ATOM 798 C CA . ALA A 1 101 ? 12.267 4.117 -27.339 1.00 50.34 101 ALA A CA 1
ATOM 799 C C . ALA A 1 101 ? 12.946 4.155 -25.958 1.00 50.34 101 ALA A C 1
ATOM 801 O O . ALA A 1 101 ? 12.839 3.210 -25.174 1.00 50.34 101 ALA A O 1
ATOM 802 N N . GLY A 1 102 ? 13.725 5.212 -25.714 1.00 50.78 102 GLY A N 1
ATOM 803 C CA . GLY A 1 102 ? 14.455 5.425 -24.471 1.00 50.78 102 GLY A CA 1
ATOM 804 C C . GLY A 1 102 ? 13.522 5.521 -23.265 1.00 50.78 102 GLY A C 1
ATOM 805 O O . GLY A 1 102 ? 12.295 5.521 -23.393 1.00 50.78 102 GLY A O 1
ATOM 806 N N . LEU A 1 103 ? 14.120 5.602 -22.074 1.00 48.91 103 LEU A N 1
ATOM 807 C CA . LEU A 1 103 ? 13.408 5.726 -20.802 1.00 48.91 103 LEU A CA 1
ATOM 808 C C . LEU A 1 103 ? 12.335 6.822 -20.898 1.00 48.91 103 LEU A C 1
ATOM 810 O O . LEU A 1 103 ? 12.640 8.008 -20.944 1.00 48.91 103 LEU A O 1
ATOM 814 N N . SER A 1 104 ? 11.067 6.416 -20.938 1.00 49.53 104 SER A N 1
ATOM 815 C CA . SER A 1 104 ? 9.937 7.327 -21.079 1.00 49.53 104 SER A CA 1
ATOM 816 C C . SER A 1 104 ? 8.953 7.082 -19.949 1.00 49.53 104 SER A C 1
ATOM 818 O O . SER A 1 104 ? 8.527 5.948 -19.709 1.00 49.53 104 SER A O 1
ATOM 820 N N . TRP A 1 105 ? 8.535 8.158 -19.281 1.00 46.06 105 TRP A N 1
ATOM 821 C CA . TRP A 1 105 ? 7.451 8.105 -18.299 1.00 46.06 105 TRP A CA 1
ATOM 822 C C . TRP A 1 105 ? 6.169 7.517 -18.914 1.00 46.06 105 TRP A C 1
ATOM 824 O O . TRP A 1 105 ? 5.455 6.772 -18.248 1.00 46.06 105 TRP A O 1
ATOM 834 N N . ARG A 1 106 ? 5.936 7.740 -20.220 1.00 44.19 106 ARG A N 1
ATOM 835 C CA . ARG A 1 106 ? 4.794 7.182 -20.968 1.00 44.19 106 ARG A CA 1
ATOM 836 C C . ARG A 1 106 ? 4.885 5.669 -21.177 1.00 44.19 106 ARG A C 1
ATOM 838 O O . ARG A 1 106 ? 3.860 5.010 -21.305 1.00 44.19 106 ARG A O 1
ATOM 845 N N . LEU A 1 107 ? 6.097 5.111 -21.197 1.00 54.91 107 LEU A N 1
ATOM 846 C CA . LEU A 1 107 ? 6.339 3.671 -21.358 1.00 54.91 107 LEU A CA 1
ATOM 847 C C . LEU A 1 107 ? 6.411 2.932 -20.012 1.00 54.91 107 LEU A C 1
ATOM 849 O O . LEU A 1 107 ? 6.536 1.706 -19.981 1.00 54.91 107 LEU A O 1
ATOM 853 N N . GLY A 1 108 ? 6.303 3.660 -18.893 1.00 60.12 108 GLY A N 1
ATOM 854 C CA . GLY A 1 108 ? 6.370 3.099 -17.545 1.00 60.12 108 GLY A CA 1
ATOM 855 C C . GLY A 1 108 ? 7.758 2.568 -17.182 1.00 60.12 108 GLY A C 1
ATOM 856 O O . GLY A 1 108 ? 7.871 1.715 -16.297 1.00 60.12 108 GLY A O 1
ATOM 857 N N . THR A 1 109 ? 8.808 3.048 -17.858 1.00 67.88 109 THR A N 1
ATOM 858 C CA . THR A 1 109 ? 10.183 2.558 -17.696 1.00 67.88 109 THR A CA 1
ATOM 859 C C . THR A 1 109 ? 11.045 3.406 -16.754 1.00 67.88 109 THR A C 1
ATOM 861 O O . THR A 1 109 ? 12.212 3.095 -16.557 1.00 67.88 109 THR A O 1
ATOM 864 N N . LEU A 1 110 ? 10.500 4.473 -16.167 1.00 73.19 110 LEU A N 1
ATOM 865 C CA . LEU A 1 110 ? 11.235 5.348 -15.249 1.00 73.19 110 LEU A CA 1
ATOM 866 C C . LEU A 1 110 ? 11.214 4.785 -13.818 1.00 73.19 110 LEU A C 1
ATOM 868 O O . LEU A 1 110 ? 10.134 4.564 -13.269 1.00 73.19 110 LEU A O 1
ATOM 872 N N . LEU A 1 111 ? 12.379 4.538 -13.223 1.00 74.88 111 LEU A N 1
ATOM 873 C CA . LEU A 1 111 ? 12.503 4.266 -11.786 1.00 74.88 111 LEU A CA 1
ATOM 874 C C . LEU A 1 111 ? 12.660 5.594 -11.043 1.00 74.88 111 LEU A C 1
ATOM 876 O O . LEU A 1 111 ? 13.339 6.489 -11.542 1.00 74.88 111 LEU A O 1
ATOM 880 N N . ASP A 1 112 ? 12.040 5.713 -9.872 1.00 77.56 112 ASP A N 1
ATOM 881 C CA . ASP A 1 112 ? 12.378 6.769 -8.921 1.00 77.56 112 ASP A CA 1
ATOM 882 C C . ASP A 1 112 ? 13.805 6.565 -8.377 1.00 77.56 112 ASP A C 1
ATOM 884 O O . ASP A 1 112 ? 14.410 5.498 -8.545 1.00 77.56 112 ASP A O 1
ATOM 888 N N . ASN A 1 113 ? 14.354 7.610 -7.755 1.00 76.00 113 ASN A N 1
ATOM 889 C CA . ASN A 1 113 ? 15.745 7.628 -7.304 1.00 76.00 113 ASN A CA 1
ATOM 890 C C . ASN A 1 113 ? 16.052 6.496 -6.317 1.00 76.00 113 ASN A C 1
ATOM 892 O O . ASN A 1 113 ? 17.112 5.878 -6.426 1.00 76.00 113 ASN A O 1
ATOM 896 N N . ASP A 1 114 ? 15.131 6.188 -5.406 1.00 78.75 114 ASP A N 1
ATOM 897 C CA . ASP A 1 114 ? 15.337 5.157 -4.395 1.00 78.75 114 ASP A CA 1
ATOM 898 C C . ASP A 1 114 ? 15.240 3.757 -4.991 1.00 78.75 114 ASP A C 1
ATOM 900 O O . ASP A 1 114 ? 16.128 2.928 -4.776 1.00 78.75 114 ASP A O 1
ATOM 904 N N . SER A 1 115 ? 14.251 3.511 -5.852 1.00 84.62 115 SER A N 1
ATOM 905 C CA . SER A 1 115 ? 14.167 2.264 -6.614 1.00 84.62 115 SER A CA 1
ATOM 906 C C . SER A 1 115 ? 15.414 2.019 -7.461 1.00 84.62 115 SER A C 1
ATOM 908 O O . SER A 1 115 ? 15.905 0.888 -7.522 1.00 84.62 115 SER A O 1
ATOM 910 N N . LEU A 1 116 ? 15.945 3.059 -8.113 1.00 83.44 116 LEU A N 1
ATOM 911 C CA . LEU A 1 116 ? 17.176 2.962 -8.894 1.00 83.44 116 LEU A CA 1
ATOM 912 C C . LEU A 1 116 ? 18.384 2.685 -7.991 1.00 83.44 116 LEU A C 1
ATOM 914 O O . LEU A 1 116 ? 19.148 1.760 -8.276 1.00 83.44 116 LEU A O 1
ATOM 918 N N . ARG A 1 117 ? 18.532 3.436 -6.891 1.00 85.31 117 ARG A N 1
ATOM 919 C CA . ARG A 1 117 ? 19.597 3.259 -5.893 1.00 85.31 117 ARG A CA 1
ATOM 920 C C . ARG A 1 117 ? 19.619 1.828 -5.371 1.00 85.31 117 ARG A C 1
ATOM 922 O O . ARG A 1 117 ? 20.662 1.182 -5.426 1.00 85.31 117 ARG A O 1
ATOM 929 N N . VAL A 1 118 ? 18.474 1.311 -4.924 1.00 86.44 118 VAL A N 1
ATOM 930 C CA . VAL A 1 118 ? 18.352 -0.051 -4.390 1.00 86.44 118 VAL A CA 1
ATOM 931 C C . VAL A 1 118 ? 18.635 -1.093 -5.471 1.00 86.44 118 VAL A C 1
ATOM 933 O O . VAL A 1 118 ? 19.400 -2.026 -5.230 1.00 86.44 118 VAL A O 1
ATOM 936 N N . ALA A 1 119 ? 18.082 -0.938 -6.679 1.00 86.94 119 ALA A N 1
ATOM 937 C CA . ALA A 1 119 ? 18.317 -1.878 -7.775 1.00 86.94 119 ALA A CA 1
ATOM 938 C C . ALA A 1 119 ? 19.806 -1.974 -8.152 1.00 86.94 119 ALA A C 1
ATOM 940 O O . ALA A 1 119 ? 20.326 -3.076 -8.339 1.00 86.94 119 ALA A O 1
ATOM 941 N N . VAL A 1 120 ? 20.505 -0.837 -8.229 1.00 83.94 120 VAL A N 1
ATOM 942 C CA . VAL A 1 120 ? 21.947 -0.785 -8.512 1.00 83.94 120 VAL A CA 1
ATOM 943 C C . VAL A 1 120 ? 22.751 -1.354 -7.342 1.00 83.94 120 VAL A C 1
ATOM 945 O O . VAL A 1 120 ? 23.610 -2.210 -7.552 1.00 83.94 120 VAL A O 1
ATOM 948 N N . ALA A 1 121 ? 22.442 -0.957 -6.108 1.00 83.62 121 ALA A N 1
ATOM 949 C CA . ALA A 1 121 ? 23.166 -1.411 -4.925 1.00 83.62 121 ALA A CA 1
ATOM 950 C C . ALA A 1 121 ? 23.045 -2.931 -4.715 1.00 83.62 121 ALA A C 1
ATOM 952 O O . ALA A 1 121 ? 24.052 -3.596 -4.470 1.00 83.62 121 ALA A O 1
ATOM 953 N N . LEU A 1 122 ? 21.860 -3.516 -4.933 1.00 87.31 122 LEU A N 1
ATOM 954 C CA . LEU A 1 122 ? 21.658 -4.970 -4.885 1.00 87.31 122 LEU A CA 1
ATOM 955 C C . LEU A 1 122 ? 22.506 -5.723 -5.922 1.00 87.31 122 LEU A C 1
ATOM 957 O O . LEU A 1 122 ? 22.939 -6.846 -5.652 1.00 87.31 122 LEU A O 1
ATOM 961 N N . ARG A 1 123 ? 22.747 -5.125 -7.097 1.00 84.56 123 ARG A N 1
ATOM 962 C CA . ARG A 1 123 ? 23.572 -5.713 -8.168 1.00 84.56 123 ARG A CA 1
ATOM 963 C C . ARG A 1 123 ? 25.062 -5.608 -7.892 1.00 84.56 123 ARG A C 1
ATOM 965 O O . ARG A 1 123 ? 25.784 -6.558 -8.171 1.00 84.56 123 ARG A O 1
ATOM 972 N N . LEU A 1 124 ? 25.499 -4.471 -7.362 1.00 83.44 124 LEU A N 1
ATOM 973 C CA . LEU A 1 124 ? 26.903 -4.210 -7.051 1.00 83.44 124 LEU A CA 1
ATOM 974 C C . LEU A 1 124 ? 27.325 -4.775 -5.687 1.00 83.44 124 LEU A C 1
ATOM 976 O O . LEU A 1 124 ? 28.510 -4.808 -5.380 1.00 83.44 124 LEU A O 1
ATOM 980 N N . GLY A 1 125 ? 26.370 -5.228 -4.869 1.00 83.56 125 GLY A N 1
ATOM 981 C CA . GLY A 1 125 ? 26.639 -5.665 -3.500 1.00 83.56 125 GLY A CA 1
ATOM 982 C C . GLY A 1 125 ? 26.990 -4.508 -2.561 1.00 83.56 125 GLY A C 1
ATOM 983 O O . GLY A 1 125 ? 27.652 -4.733 -1.552 1.00 83.56 125 GLY A O 1
ATOM 984 N N . CYS A 1 126 ? 26.567 -3.287 -2.892 1.00 85.31 126 CYS A N 1
ATOM 985 C CA . CYS A 1 126 ? 26.766 -2.109 -2.056 1.00 85.31 126 CYS A CA 1
ATOM 986 C C . CYS A 1 126 ? 25.798 -2.099 -0.865 1.00 85.31 126 CYS A C 1
ATOM 988 O O . CYS A 1 126 ? 24.775 -2.787 -0.869 1.00 85.31 126 CYS A O 1
ATOM 990 N N . THR A 1 127 ? 26.104 -1.268 0.130 1.00 85.25 127 THR A N 1
ATOM 991 C CA . THR A 1 127 ? 25.201 -0.977 1.246 1.00 85.25 127 THR A CA 1
ATOM 992 C C . THR A 1 127 ? 23.895 -0.364 0.737 1.00 85.25 127 THR A C 1
ATOM 994 O O . THR A 1 127 ? 23.906 0.591 -0.040 1.00 85.25 127 THR A O 1
ATOM 997 N N . VAL A 1 128 ? 22.771 -0.940 1.162 1.00 85.44 128 VAL A N 1
ATOM 998 C CA . VAL A 1 128 ? 21.415 -0.546 0.754 1.00 85.44 128 VAL A CA 1
ATOM 999 C C . VAL A 1 128 ? 20.654 0.109 1.902 1.00 85.44 128 VAL A C 1
ATOM 1001 O O . VAL A 1 128 ? 19.987 1.118 1.676 1.00 85.44 128 VAL A O 1
ATOM 1004 N N . VAL A 1 129 ? 20.764 -0.465 3.100 1.00 84.31 129 VAL A N 1
ATOM 1005 C CA . VAL A 1 129 ? 20.041 -0.075 4.319 1.00 84.31 129 VAL A CA 1
ATOM 1006 C C . VAL A 1 129 ? 20.993 -0.114 5.509 1.00 84.31 129 VAL A C 1
ATOM 1008 O O . VAL A 1 129 ? 21.994 -0.833 5.473 1.00 84.31 129 VAL A O 1
ATOM 1011 N N . GLU A 1 130 ? 20.666 0.597 6.582 1.00 83.19 130 GLU A N 1
ATOM 1012 C CA . GLU A 1 130 ? 21.352 0.411 7.863 1.00 83.19 130 GLU A CA 1
ATOM 1013 C C . GLU A 1 130 ? 20.972 -0.942 8.494 1.00 83.19 130 GLU A C 1
ATOM 1015 O O . GLU A 1 130 ? 19.814 -1.366 8.381 1.00 83.19 130 GLU A O 1
ATOM 1020 N N . PRO A 1 131 ? 21.894 -1.647 9.176 1.00 88.44 131 PRO A N 1
ATOM 1021 C CA . PRO A 1 131 ? 21.564 -2.885 9.873 1.00 88.44 131 PRO A CA 1
ATOM 1022 C C . PRO A 1 131 ? 20.454 -2.688 10.917 1.00 88.44 131 PRO A C 1
ATOM 1024 O O . PRO A 1 131 ? 20.522 -1.796 11.762 1.00 88.44 131 PRO A O 1
ATOM 1027 N N . HIS A 1 132 ? 19.432 -3.543 10.896 1.00 86.12 132 HIS A N 1
ATOM 1028 C CA . HIS A 1 132 ? 18.267 -3.427 11.782 1.00 86.12 132 HIS A CA 1
ATOM 1029 C C . HIS A 1 132 ? 17.601 -4.787 12.040 1.00 86.12 132 HIS A C 1
ATOM 1031 O O . HIS A 1 132 ? 18.012 -5.818 11.509 1.00 86.12 132 HIS A O 1
ATOM 1037 N N . VAL A 1 133 ? 16.567 -4.813 12.884 1.00 86.12 133 VAL A N 1
ATOM 1038 C CA . VAL A 1 133 ? 15.756 -6.014 13.135 1.00 86.12 133 VAL A CA 1
ATOM 1039 C C . VAL A 1 133 ? 14.462 -5.911 12.335 1.00 86.12 133 VAL A C 1
ATOM 1041 O O . VAL A 1 133 ? 13.699 -4.964 12.496 1.00 86.12 133 VAL A O 1
ATOM 1044 N N . CYS A 1 134 ? 14.214 -6.885 11.462 1.00 84.94 134 CYS A N 1
ATOM 1045 C CA . CYS A 1 134 ? 12.981 -6.974 10.686 1.00 84.94 134 CYS A CA 1
ATOM 1046 C C . CYS A 1 134 ? 11.782 -7.296 11.596 1.00 84.94 134 CYS A C 1
ATOM 1048 O O . CYS A 1 134 ? 11.925 -7.975 12.609 1.00 84.94 134 CYS A O 1
ATOM 1050 N N . VAL A 1 135 ? 10.566 -6.946 11.164 1.00 79.31 135 VAL A N 1
ATOM 1051 C CA . VAL A 1 135 ? 9.283 -7.336 11.789 1.00 79.31 135 VAL A CA 1
ATOM 1052 C C . VAL A 1 135 ? 9.123 -8.860 11.959 1.00 79.31 135 VAL A C 1
ATOM 1054 O O . VAL A 1 135 ? 8.309 -9.325 12.758 1.00 79.31 135 VAL A O 1
ATOM 1057 N N . CYS A 1 136 ? 9.877 -9.681 11.221 1.00 82.38 136 CYS A N 1
ATOM 1058 C CA . CYS A 1 136 ? 9.910 -11.133 11.434 1.00 82.38 136 CYS A CA 1
ATOM 1059 C C . CYS A 1 136 ? 10.850 -11.593 12.565 1.00 82.38 136 CYS A C 1
ATOM 1061 O O . CYS A 1 136 ? 10.885 -12.783 12.860 1.00 82.38 136 CYS A O 1
ATOM 1063 N N . GLY A 1 137 ? 11.601 -10.677 13.184 1.00 85.94 137 GLY A N 1
ATOM 1064 C CA . GLY A 1 137 ? 12.589 -10.939 14.234 1.00 85.94 137 GLY A CA 1
ATOM 1065 C C . GLY A 1 137 ? 14.012 -11.199 13.726 1.00 85.94 137 GLY A C 1
ATOM 1066 O O . GLY A 1 137 ? 14.948 -11.216 14.522 1.00 85.94 137 GLY A O 1
ATOM 1067 N N . ALA A 1 138 ? 14.213 -11.378 12.417 1.00 88.56 138 ALA A N 1
ATOM 1068 C CA . ALA A 1 138 ? 15.541 -11.605 11.848 1.00 88.56 138 ALA A CA 1
ATOM 1069 C C . ALA A 1 138 ? 16.382 -10.319 11.807 1.00 88.56 138 ALA A C 1
ATOM 1071 O O . ALA A 1 138 ? 15.864 -9.230 11.550 1.00 88.56 138 ALA A O 1
ATOM 1072 N N . ARG A 1 139 ? 17.699 -10.459 11.995 1.00 90.50 139 ARG A N 1
ATOM 1073 C CA . ARG A 1 139 ? 18.651 -9.371 11.742 1.00 90.50 139 ARG A CA 1
ATOM 1074 C C . ARG A 1 139 ? 18.826 -9.166 10.240 1.00 90.50 139 ARG A C 1
ATOM 1076 O O . ARG A 1 139 ? 19.097 -10.114 9.505 1.00 90.50 139 ARG A O 1
ATOM 1083 N N . VAL A 1 140 ? 18.680 -7.921 9.815 1.00 90.31 140 VAL A N 1
ATOM 1084 C CA . VAL A 1 140 ? 18.926 -7.444 8.457 1.00 90.31 140 VAL A CA 1
ATOM 1085 C C . VAL A 1 140 ? 20.298 -6.793 8.447 1.00 90.31 140 VAL A C 1
ATOM 1087 O O . VAL A 1 140 ? 20.586 -5.934 9.278 1.00 90.31 140 VAL A O 1
ATOM 1090 N N . ASP A 1 141 ? 21.158 -7.245 7.542 1.00 90.00 141 ASP A N 1
ATOM 1091 C CA . ASP A 1 141 ? 22.475 -6.659 7.329 1.00 90.00 141 ASP A CA 1
ATOM 1092 C C . ASP A 1 141 ? 22.404 -5.469 6.361 1.00 90.00 141 ASP A C 1
ATOM 1094 O O . ASP A 1 141 ? 21.364 -5.168 5.770 1.00 90.00 141 ASP A O 1
ATOM 1098 N N . GLN A 1 142 ? 23.551 -4.828 6.145 1.00 89.00 142 GLN A N 1
ATOM 1099 C CA . GLN A 1 142 ? 23.675 -3.673 5.257 1.00 89.00 142 GLN A CA 1
ATOM 1100 C C . GLN A 1 142 ? 23.271 -3.953 3.797 1.00 89.00 142 GLN A C 1
ATOM 1102 O O . GLN A 1 142 ? 23.041 -3.030 3.020 1.00 89.00 142 GLN A O 1
ATOM 1107 N N . SER A 1 143 ? 23.178 -5.227 3.397 1.00 87.75 143 SER A N 1
ATOM 1108 C CA . SER A 1 143 ? 22.802 -5.610 2.035 1.00 87.75 143 SER A CA 1
ATOM 1109 C C . SER A 1 143 ? 21.296 -5.504 1.779 1.00 87.75 143 SER A C 1
ATOM 1111 O O . SER A 1 143 ? 20.871 -5.530 0.623 1.00 87.75 143 SER A O 1
ATOM 1113 N N . GLY A 1 144 ? 20.470 -5.467 2.833 1.00 87.06 144 GLY A N 1
ATOM 1114 C CA . GLY A 1 144 ? 19.007 -5.417 2.730 1.00 87.06 144 GLY A CA 1
ATOM 1115 C C . GLY A 1 144 ? 18.358 -6.665 2.109 1.00 87.06 144 GLY A C 1
ATOM 1116 O O . GLY A 1 144 ? 17.134 -6.736 1.988 1.00 87.06 144 GLY A O 1
ATOM 1117 N N . ARG A 1 145 ? 19.134 -7.699 1.743 1.00 89.25 145 ARG A N 1
ATOM 1118 C CA . ARG A 1 145 ? 18.663 -8.895 1.007 1.00 89.25 145 ARG A CA 1
ATOM 1119 C C . ARG A 1 145 ? 17.594 -9.694 1.748 1.00 89.25 145 ARG A C 1
ATOM 1121 O O . ARG A 1 145 ? 16.845 -10.449 1.120 1.00 89.25 145 ARG A O 1
ATOM 1128 N N . HIS A 1 146 ? 17.506 -9.528 3.066 1.00 90.69 146 HIS A N 1
ATOM 1129 C CA . HIS A 1 146 ? 16.450 -10.118 3.878 1.00 90.69 146 HIS A CA 1
ATOM 1130 C C . HIS A 1 146 ? 15.047 -9.763 3.358 1.00 90.69 146 HIS A C 1
ATOM 1132 O O . HIS A 1 146 ? 14.206 -10.652 3.202 1.00 90.69 146 HIS A O 1
ATOM 1138 N N . GLY A 1 147 ? 14.812 -8.500 2.986 1.00 88.94 147 GLY A N 1
ATOM 1139 C CA . GLY A 1 147 ? 13.506 -8.036 2.499 1.00 88.94 147 GLY A CA 1
ATOM 1140 C C . GLY A 1 147 ? 13.009 -8.775 1.260 1.00 88.94 147 GLY A C 1
ATOM 1141 O O . GLY A 1 147 ? 11.812 -8.995 1.102 1.00 88.94 147 GLY A O 1
ATOM 1142 N N . LEU A 1 148 ? 13.925 -9.269 0.425 1.00 90.88 148 LEU A N 1
ATOM 1143 C CA . LEU A 1 148 ? 13.595 -9.964 -0.820 1.00 90.88 148 LEU A CA 1
ATOM 1144 C C . LEU A 1 148 ? 12.954 -11.346 -0.620 1.00 90.88 148 LEU A C 1
ATOM 1146 O O . LEU A 1 148 ? 12.309 -11.848 -1.544 1.00 90.88 148 LEU A O 1
ATOM 1150 N N . HIS A 1 149 ? 13.143 -11.966 0.549 1.00 89.88 149 HIS A N 1
ATOM 1151 C CA . HIS A 1 149 ? 12.612 -13.295 0.875 1.00 89.88 149 HIS A CA 1
ATOM 1152 C C . HIS A 1 149 ? 11.801 -13.340 2.177 1.00 89.88 149 HIS A C 1
ATOM 1154 O O . HIS A 1 149 ? 11.223 -14.377 2.502 1.00 89.88 149 HIS A O 1
ATOM 1160 N N . CYS A 1 150 ? 11.731 -12.235 2.919 1.00 88.75 150 CYS A N 1
ATOM 1161 C CA . CYS A 1 150 ? 10.955 -12.162 4.144 1.00 88.75 150 CYS A CA 1
ATOM 1162 C C . CYS A 1 150 ? 9.454 -12.310 3.863 1.00 88.75 150 CYS A C 1
ATOM 1164 O O . CYS A 1 150 ? 8.853 -11.544 3.109 1.00 88.75 150 CYS A O 1
ATOM 1166 N N . VAL A 1 151 ? 8.817 -13.270 4.536 1.00 85.12 151 VAL A N 1
ATOM 1167 C CA . VAL A 1 151 ? 7.370 -13.521 4.425 1.00 85.12 151 VAL A CA 1
ATOM 1168 C C . VAL A 1 151 ? 6.545 -12.358 4.996 1.00 85.12 151 VAL A C 1
ATOM 1170 O O . VAL A 1 151 ? 5.390 -12.193 4.619 1.00 85.12 151 VAL A O 1
ATOM 1173 N N . ARG A 1 152 ? 7.125 -11.530 5.874 1.00 83.50 152 ARG A N 1
ATOM 1174 C CA . ARG A 1 152 ? 6.467 -10.345 6.447 1.00 83.50 152 ARG A CA 1
ATOM 1175 C C . ARG A 1 152 ? 6.722 -9.047 5.667 1.00 83.50 152 ARG A C 1
ATOM 1177 O O . ARG A 1 152 ? 6.185 -8.020 6.052 1.00 83.50 152 ARG A O 1
ATOM 1184 N N . SER A 1 153 ? 7.504 -9.075 4.583 1.00 82.19 153 SER A N 1
ATOM 1185 C CA . SER A 1 153 ? 7.693 -7.905 3.710 1.00 82.19 153 SER A CA 1
ATOM 1186 C C . SER A 1 153 ? 6.443 -7.687 2.850 1.00 82.19 153 SER A C 1
ATOM 1188 O O . SER A 1 153 ? 6.050 -8.590 2.106 1.00 82.19 153 SER A O 1
ATOM 1190 N N . ALA A 1 154 ? 5.813 -6.511 2.936 1.00 74.62 154 ALA A N 1
ATOM 1191 C CA . ALA A 1 154 ? 4.617 -6.192 2.153 1.00 74.62 154 ALA A CA 1
ATOM 1192 C C . ALA A 1 154 ? 4.947 -5.921 0.669 1.00 74.62 154 ALA A C 1
ATOM 1194 O O . ALA A 1 154 ? 4.156 -6.258 -0.215 1.00 74.62 154 ALA A O 1
ATOM 1195 N N . GLY A 1 155 ? 6.163 -5.463 0.364 1.00 75.69 155 GLY A N 1
ATOM 1196 C CA . GLY A 1 155 ? 6.639 -5.143 -0.982 1.00 75.69 155 GLY A CA 1
ATOM 1197 C C . GLY A 1 155 ? 6.607 -6.332 -1.944 1.00 75.69 155 GLY A C 1
ATOM 1198 O O . GLY A 1 155 ? 6.483 -6.157 -3.161 1.00 75.69 155 GLY A O 1
ATOM 1199 N N . ARG A 1 156 ? 6.577 -7.565 -1.413 1.00 79.62 156 ARG A N 1
ATOM 1200 C CA . ARG A 1 156 ? 6.384 -8.784 -2.213 1.00 79.62 156 ARG A CA 1
ATOM 1201 C C . ARG A 1 156 ? 5.054 -8.777 -2.976 1.00 79.62 156 ARG A C 1
ATOM 1203 O O . ARG A 1 156 ? 4.998 -9.308 -4.085 1.00 79.62 156 ARG A O 1
ATOM 1210 N N . PHE A 1 157 ? 4.006 -8.179 -2.400 1.00 83.25 157 PHE A N 1
ATOM 1211 C CA . PHE A 1 157 ? 2.678 -8.100 -3.010 1.00 83.25 157 PHE A CA 1
ATOM 1212 C C . PHE A 1 157 ? 2.673 -7.117 -4.181 1.00 83.25 157 PHE A C 1
ATOM 1214 O O . PHE A 1 157 ? 2.164 -7.449 -5.248 1.00 83.25 157 PHE A O 1
ATOM 1221 N N . SER A 1 158 ? 3.332 -5.961 -4.028 1.00 83.44 158 SER A N 1
ATOM 1222 C CA . SER A 1 158 ? 3.496 -4.969 -5.103 1.00 83.44 158 SER A CA 1
ATOM 1223 C C . SER A 1 158 ? 4.137 -5.594 -6.348 1.00 83.44 158 SER A C 1
ATOM 1225 O O . SER A 1 158 ? 3.608 -5.488 -7.458 1.00 83.44 158 SER A O 1
ATOM 1227 N N . ARG A 1 159 ? 5.220 -6.361 -6.154 1.00 84.94 159 ARG A N 1
ATOM 1228 C CA . ARG A 1 159 ? 5.902 -7.091 -7.233 1.00 84.94 159 ARG A CA 1
ATOM 1229 C C . ARG A 1 159 ? 4.986 -8.091 -7.942 1.00 84.94 159 ARG A C 1
ATOM 1231 O O . ARG A 1 159 ? 4.957 -8.138 -9.171 1.00 84.94 159 ARG A O 1
ATOM 1238 N N . HIS A 1 160 ? 4.259 -8.897 -7.168 1.00 88.94 160 HIS A N 1
ATOM 1239 C CA . HIS A 1 160 ? 3.350 -9.926 -7.681 1.00 88.94 160 HIS A CA 1
ATOM 1240 C C . HIS A 1 160 ? 2.205 -9.316 -8.497 1.00 88.94 160 HIS A C 1
ATOM 1242 O O . HIS A 1 160 ? 1.946 -9.744 -9.623 1.00 88.94 160 HIS A O 1
ATOM 1248 N N . HIS A 1 161 ? 1.566 -8.269 -7.970 1.00 88.12 161 HIS A N 1
ATOM 1249 C CA . HIS A 1 161 ? 0.485 -7.559 -8.654 1.00 88.12 161 HIS A CA 1
ATOM 1250 C C . HIS A 1 161 ? 0.966 -6.901 -9.951 1.00 88.12 161 HIS A C 1
ATOM 1252 O O . HIS A 1 161 ? 0.310 -7.032 -10.985 1.00 88.12 161 HIS A O 1
ATOM 1258 N N . ALA A 1 162 ? 2.133 -6.248 -9.931 1.00 90.88 162 ALA A N 1
ATOM 1259 C CA . ALA A 1 162 ? 2.677 -5.571 -11.105 1.00 90.88 162 ALA A CA 1
ATOM 1260 C C . ALA A 1 162 ? 2.984 -6.543 -12.256 1.00 90.88 162 ALA A C 1
ATOM 1262 O O . ALA A 1 162 ? 2.665 -6.244 -13.408 1.00 90.88 162 ALA A O 1
ATOM 1263 N N . ILE A 1 163 ? 3.563 -7.716 -11.964 1.00 93.75 163 ILE A N 1
ATOM 1264 C CA . ILE A 1 163 ? 3.813 -8.753 -12.980 1.00 93.75 163 ILE A CA 1
ATOM 1265 C C . ILE A 1 163 ? 2.494 -9.201 -13.615 1.00 93.75 163 ILE A C 1
ATOM 1267 O O . ILE A 1 163 ? 2.367 -9.195 -14.840 1.00 93.75 163 ILE A O 1
ATOM 1271 N N . ASN A 1 164 ? 1.510 -9.549 -12.787 1.00 95.56 164 ASN A N 1
ATOM 1272 C CA . ASN A 1 164 ? 0.225 -10.056 -13.256 1.00 95.56 164 ASN A CA 1
ATOM 1273 C C . ASN A 1 164 ? -0.535 -9.038 -14.106 1.00 95.56 164 ASN A C 1
ATOM 1275 O O . ASN A 1 164 ? -1.050 -9.376 -15.174 1.00 95.56 164 ASN A O 1
ATOM 1279 N N . ASP A 1 165 ? -0.555 -7.775 -13.690 1.00 93.94 165 ASP A N 1
ATOM 1280 C CA . ASP A 1 165 ? -1.223 -6.736 -14.459 1.00 93.94 165 ASP A CA 1
ATOM 1281 C C . ASP A 1 165 ? -0.491 -6.411 -15.776 1.00 93.94 165 ASP A C 1
ATOM 1283 O O . ASP A 1 165 ? -1.147 -6.259 -16.808 1.00 93.94 165 ASP A O 1
ATOM 1287 N N . ILE A 1 166 ? 0.850 -6.398 -15.808 1.00 93.75 166 ILE A N 1
ATOM 1288 C CA . ILE A 1 166 ? 1.604 -6.232 -17.066 1.00 93.75 166 ILE A CA 1
ATOM 1289 C C . ILE A 1 166 ? 1.298 -7.374 -18.042 1.00 93.75 166 ILE A C 1
ATOM 1291 O O . ILE A 1 166 ? 1.046 -7.111 -19.220 1.00 93.75 166 ILE A O 1
ATOM 1295 N N . VAL A 1 167 ? 1.280 -8.621 -17.565 1.00 96.19 167 VAL A N 1
ATOM 1296 C CA . VAL A 1 167 ? 0.971 -9.799 -18.392 1.00 96.19 167 VAL A CA 1
ATOM 1297 C C . VAL A 1 167 ? -0.459 -9.739 -18.918 1.00 96.19 167 VAL A C 1
ATOM 1299 O O . VAL A 1 167 ? -0.668 -9.896 -20.121 1.00 96.19 167 VAL A O 1
ATOM 1302 N N . ARG A 1 168 ? -1.442 -9.432 -18.062 1.00 96.31 168 ARG A N 1
ATOM 1303 C CA . ARG A 1 168 ? -2.843 -9.271 -18.479 1.00 96.31 168 ARG A CA 1
ATOM 1304 C C . ARG A 1 168 ? -2.983 -8.182 -19.542 1.00 96.31 168 ARG A C 1
ATOM 1306 O O . ARG A 1 168 ? -3.616 -8.416 -20.568 1.00 96.31 168 ARG A O 1
ATOM 1313 N N . ARG A 1 169 ? -2.383 -7.003 -19.334 1.00 93.31 169 ARG A N 1
ATOM 1314 C CA . ARG A 1 169 ? -2.422 -5.916 -20.328 1.00 93.31 169 ARG A CA 1
ATOM 1315 C C . ARG A 1 169 ? -1.787 -6.345 -21.651 1.00 93.31 169 ARG A C 1
ATOM 1317 O O . ARG A 1 169 ? -2.344 -6.044 -22.698 1.00 93.31 169 ARG A O 1
ATOM 1324 N N . ALA A 1 170 ? -0.669 -7.069 -21.611 1.00 93.44 170 ALA A N 1
ATOM 1325 C CA . ALA A 1 170 ? -0.010 -7.571 -22.814 1.00 93.44 170 ALA A CA 1
ATOM 1326 C C . ALA A 1 170 ? -0.874 -8.589 -23.576 1.00 93.44 170 ALA A C 1
ATOM 1328 O O . ALA A 1 170 ? -0.944 -8.523 -24.800 1.00 93.44 170 ALA A O 1
ATOM 1329 N N . LEU A 1 171 ? -1.578 -9.481 -22.872 1.00 95.44 171 LEU A N 1
ATOM 1330 C CA . LEU A 1 171 ? -2.543 -10.408 -23.475 1.00 95.44 171 LEU A CA 1
ATOM 1331 C C . LEU A 1 171 ? -3.708 -9.663 -24.138 1.00 95.44 171 LEU A C 1
ATOM 1333 O O . LEU A 1 171 ? -4.021 -9.932 -25.295 1.00 95.44 171 LEU A O 1
ATOM 1337 N N . VAL A 1 172 ? -4.285 -8.668 -23.458 1.00 93.56 172 VAL A N 1
ATOM 1338 C CA . VAL A 1 172 ? -5.361 -7.832 -24.018 1.00 93.56 172 VAL A CA 1
ATOM 1339 C C . VAL A 1 172 ? -4.876 -7.072 -25.257 1.00 93.56 172 VAL A C 1
ATOM 1341 O O . VAL A 1 172 ? -5.543 -7.076 -26.290 1.00 93.56 172 VAL A O 1
ATOM 1344 N N . SER A 1 173 ? -3.673 -6.490 -25.215 1.00 91.06 173 SER A N 1
ATOM 1345 C CA . SER A 1 173 ? -3.048 -5.867 -26.390 1.00 91.06 173 SER A CA 1
ATOM 1346 C C . SER A 1 173 ? -2.754 -6.864 -27.516 1.00 91.06 173 SER A C 1
ATOM 1348 O O . SER A 1 173 ? -2.660 -6.459 -28.671 1.00 91.06 173 SER A O 1
ATOM 1350 N N . ALA A 1 174 ? -2.659 -8.160 -27.220 1.00 91.62 174 ALA A N 1
ATOM 1351 C CA . ALA A 1 174 ? -2.521 -9.242 -28.192 1.00 91.62 174 ALA A CA 1
ATOM 1352 C C . ALA A 1 174 ? -3.868 -9.847 -28.643 1.00 91.62 174 ALA A C 1
ATOM 1354 O O . ALA A 1 174 ? -3.861 -10.885 -29.299 1.00 91.62 174 ALA A O 1
ATOM 1355 N N . ASP A 1 175 ? -4.997 -9.206 -28.321 1.00 92.38 175 ASP A N 1
ATOM 1356 C CA . ASP A 1 175 ? -6.362 -9.666 -28.633 1.00 92.38 175 ASP A CA 1
ATOM 1357 C C . ASP A 1 175 ? -6.755 -10.975 -27.945 1.00 92.38 175 ASP A C 1
ATOM 1359 O O . ASP A 1 175 ? -7.590 -11.740 -28.418 1.00 92.38 175 ASP A O 1
ATOM 1363 N N . VAL A 1 176 ? -6.140 -11.243 -26.796 1.00 95.38 176 VAL A N 1
ATOM 1364 C CA . VAL A 1 176 ? -6.476 -12.376 -25.942 1.00 95.38 176 VAL A CA 1
ATOM 1365 C C . VAL A 1 176 ? -7.107 -11.810 -24.673 1.00 95.38 176 VAL A C 1
ATOM 1367 O O . VAL A 1 176 ? -6.381 -11.430 -23.748 1.00 95.38 176 VAL A O 1
ATOM 1370 N N . PRO A 1 177 ? -8.449 -11.717 -24.598 1.00 95.88 177 PRO A N 1
ATOM 1371 C CA . PRO A 1 177 ? -9.115 -11.268 -23.387 1.00 95.88 177 PRO A CA 1
ATOM 1372 C C . PRO A 1 177 ? -8.734 -12.176 -22.219 1.00 95.88 177 PRO A C 1
ATOM 1374 O O . PRO A 1 177 ? -8.759 -13.405 -22.331 1.00 95.88 177 PRO A O 1
ATOM 1377 N N . ALA A 1 178 ? -8.361 -11.569 -21.098 1.00 96.62 178 ALA A N 1
ATOM 1378 C CA . ALA A 1 178 ? -7.887 -12.288 -19.929 1.00 96.62 178 ALA A CA 1
ATOM 1379 C C . ALA A 1 178 ? -8.339 -11.594 -18.641 1.00 96.62 178 ALA A C 1
ATOM 1381 O O . ALA A 1 178 ? -8.401 -10.363 -18.575 1.00 96.62 178 ALA A O 1
ATOM 1382 N N . VAL A 1 179 ? -8.638 -12.394 -17.622 1.00 95.00 179 VAL A N 1
ATOM 1383 C CA . VAL A 1 179 ? -9.095 -11.935 -16.304 1.00 95.00 179 VAL A CA 1
ATOM 1384 C C . VAL A 1 179 ? -8.066 -12.291 -15.242 1.00 95.00 179 VAL A C 1
ATOM 1386 O O . VAL A 1 179 ? -7.373 -13.302 -15.366 1.00 95.00 179 VAL A O 1
ATOM 1389 N N . LEU A 1 180 ? -7.972 -11.456 -14.208 1.00 95.75 180 LEU A N 1
ATOM 1390 C CA . LEU A 1 180 ? -7.178 -11.753 -13.019 1.00 95.75 180 LEU A CA 1
ATOM 1391 C C . LEU A 1 180 ? -8.054 -12.382 -11.946 1.00 95.75 180 LEU A C 1
ATOM 1393 O O . LEU A 1 180 ? -9.245 -12.093 -11.855 1.00 95.75 180 LEU A O 1
ATOM 1397 N N . GLU A 1 181 ? -7.432 -13.249 -11.158 1.00 91.69 181 GLU A N 1
ATOM 1398 C CA . GLU A 1 181 ? -8.030 -13.977 -10.050 1.00 91.69 181 GLU A CA 1
ATOM 1399 C C . GLU A 1 181 ? -9.404 -14.606 -10.396 1.00 91.69 181 GLU A C 1
ATOM 1401 O O . GLU A 1 181 ? -10.418 -14.317 -9.753 1.00 91.69 181 GLU A O 1
ATOM 1406 N N . PRO A 1 182 ? -9.496 -15.476 -11.413 1.00 90.69 182 PRO A N 1
ATOM 1407 C CA . PRO A 1 182 ? -10.755 -16.102 -11.824 1.00 90.69 182 PRO A CA 1
ATOM 1408 C C . PRO A 1 182 ? -11.436 -16.868 -10.667 1.00 90.69 182 PRO A C 1
ATOM 1410 O O . PRO A 1 182 ? -10.825 -17.773 -10.088 1.00 90.69 182 PRO A O 1
ATOM 1413 N N . PRO A 1 183 ? -12.695 -16.552 -10.307 1.00 84.44 183 PRO A N 1
ATOM 1414 C CA . PRO A 1 183 ? -13.407 -17.266 -9.251 1.00 84.44 183 PRO A CA 1
ATOM 1415 C C . PRO A 1 183 ? -13.887 -18.649 -9.722 1.00 84.44 183 PRO A C 1
ATOM 1417 O O . PRO A 1 183 ? -14.167 -18.867 -10.899 1.00 84.44 183 PRO A O 1
ATOM 1420 N N . GLY A 1 184 ? -14.030 -19.591 -8.785 1.00 82.19 184 GLY A N 1
ATOM 1421 C CA . GLY A 1 184 ? -14.795 -20.828 -9.002 1.00 82.19 184 GLY A CA 1
ATOM 1422 C C . GLY A 1 184 ? -14.174 -21.874 -9.938 1.00 82.19 184 GLY A C 1
ATOM 1423 O O . GLY A 1 184 ? -14.884 -22.771 -10.391 1.00 82.19 184 GLY A O 1
ATOM 1424 N N . LEU A 1 185 ? -12.869 -21.800 -10.228 1.00 83.94 185 LEU A N 1
ATOM 1425 C CA . LEU A 1 185 ? -12.195 -22.771 -11.105 1.00 83.94 185 LEU A CA 1
ATOM 1426 C C . LEU A 1 185 ? -12.055 -24.169 -10.497 1.00 83.94 185 LEU A C 1
ATOM 1428 O O . LEU A 1 185 ? -12.066 -25.157 -11.231 1.00 83.94 185 LEU A O 1
ATOM 1432 N N . SER A 1 186 ? -11.944 -24.253 -9.173 1.00 77.94 186 SER A N 1
ATOM 1433 C CA . SER A 1 186 ? -11.950 -25.506 -8.425 1.00 77.94 186 SER A CA 1
ATOM 1434 C C . SER A 1 186 ? -13.028 -25.455 -7.351 1.00 77.94 186 SER A C 1
ATOM 1436 O O . SER A 1 186 ? -13.018 -24.570 -6.497 1.00 77.94 186 SER A O 1
ATOM 1438 N N . ARG A 1 187 ? -13.962 -26.411 -7.391 1.00 70.00 187 ARG A N 1
ATOM 1439 C CA . ARG A 1 187 ? -15.035 -26.538 -6.389 1.00 70.00 187 ARG A CA 1
ATOM 1440 C C . ARG A 1 187 ? -14.565 -27.209 -5.094 1.00 70.00 187 ARG A C 1
ATOM 1442 O O . ARG A 1 187 ? -15.239 -27.073 -4.084 1.00 70.00 187 ARG A O 1
ATOM 1449 N N . ALA A 1 188 ? -13.446 -27.936 -5.135 1.00 70.06 188 ALA A N 1
ATOM 1450 C CA . ALA A 1 188 ? -13.014 -28.808 -4.043 1.00 70.06 188 ALA A CA 1
ATOM 1451 C C . ALA A 1 188 ? -11.996 -28.158 -3.093 1.00 70.06 188 ALA A C 1
ATOM 1453 O O . ALA A 1 188 ? -12.024 -28.432 -1.900 1.00 70.06 188 ALA A O 1
ATOM 1454 N N . ASP A 1 189 ? -11.091 -27.317 -3.604 1.00 75.06 189 ASP A N 1
ATOM 1455 C CA . ASP A 1 189 ? -9.924 -26.838 -2.843 1.00 75.06 189 ASP A CA 1
ATOM 1456 C C . ASP A 1 189 ? -9.741 -25.310 -2.848 1.00 75.06 189 ASP A C 1
ATOM 1458 O O . ASP A 1 189 ? -8.739 -24.807 -2.341 1.00 75.06 189 ASP A O 1
ATOM 1462 N N . GLY A 1 190 ? -10.685 -24.560 -3.434 1.00 77.75 190 GLY A N 1
ATOM 1463 C CA . GLY A 1 190 ? -10.652 -23.094 -3.474 1.00 77.75 190 GLY A CA 1
ATOM 1464 C C . GLY A 1 190 ? -9.432 -22.502 -4.191 1.00 77.75 190 GLY A C 1
ATOM 1465 O O . GLY A 1 190 ? -9.170 -21.305 -4.068 1.00 77.75 190 GLY A O 1
ATOM 1466 N N . LYS A 1 191 ? -8.661 -23.313 -4.933 1.00 84.62 191 LYS A N 1
ATOM 1467 C CA . LYS A 1 191 ? -7.459 -22.850 -5.629 1.00 84.62 191 LYS A CA 1
ATOM 1468 C C . LYS A 1 191 ? -7.808 -21.790 -6.667 1.00 84.62 191 LYS A C 1
ATOM 1470 O O . LYS A 1 191 ? -8.634 -22.006 -7.553 1.00 84.62 191 LYS A O 1
ATOM 1475 N N . ARG A 1 192 ? -7.092 -20.672 -6.582 1.00 89.81 192 ARG A N 1
ATOM 1476 C CA . ARG A 1 192 ? -7.269 -19.500 -7.435 1.00 89.81 192 ARG A CA 1
ATOM 1477 C C . ARG A 1 192 ? -5.916 -19.122 -8.047 1.00 89.81 192 ARG A C 1
ATOM 1479 O O . ARG A 1 192 ? -5.089 -18.554 -7.339 1.00 89.81 192 ARG A O 1
ATOM 1486 N N . PRO A 1 193 ? -5.653 -19.521 -9.306 1.00 93.56 193 PRO A N 1
ATOM 1487 C CA . PRO A 1 193 ? -4.543 -18.994 -10.093 1.00 93.56 193 PRO A CA 1
ATOM 1488 C C . PRO A 1 193 ? -4.668 -17.479 -10.266 1.00 93.56 193 PRO A C 1
ATOM 1490 O O . PRO A 1 193 ? -5.763 -16.927 -10.133 1.00 93.56 193 PRO A O 1
ATOM 1493 N N . ASP A 1 194 ? -3.571 -16.819 -10.622 1.00 95.69 194 ASP A N 1
ATOM 1494 C CA . ASP A 1 194 ? -3.562 -15.364 -10.773 1.00 95.69 194 ASP A CA 1
ATOM 1495 C C . ASP A 1 194 ? -4.312 -14.881 -12.013 1.00 95.69 194 ASP A C 1
ATOM 1497 O O . ASP A 1 194 ? -4.821 -13.762 -12.011 1.00 95.69 194 ASP A O 1
ATOM 1501 N N . GLY A 1 195 ? -4.412 -15.692 -13.068 1.00 96.56 195 GLY A N 1
ATOM 1502 C CA . GLY A 1 195 ? -5.189 -15.300 -14.235 1.00 96.56 195 GLY A CA 1
ATOM 1503 C C . GLY A 1 195 ? -5.588 -16.420 -15.182 1.00 96.56 195 GLY A C 1
ATOM 1504 O O . GLY A 1 195 ? -5.103 -17.550 -15.101 1.00 96.56 195 GLY A O 1
ATOM 1505 N N . LEU A 1 196 ? -6.529 -16.077 -16.064 1.00 96.88 196 LEU A N 1
ATOM 1506 C CA . LEU A 1 196 ? -7.167 -16.963 -17.035 1.00 96.88 196 LEU A CA 1
ATOM 1507 C C . LEU A 1 196 ? -7.394 -16.236 -18.364 1.00 96.88 196 LEU A C 1
ATOM 1509 O O . LEU A 1 196 ? -7.904 -15.114 -18.379 1.00 96.88 196 LEU A O 1
ATOM 1513 N N . THR A 1 197 ? -7.090 -16.892 -19.485 1.00 97.38 197 THR A N 1
ATOM 1514 C CA . THR A 1 197 ? -7.544 -16.438 -20.806 1.00 97.38 197 THR A CA 1
ATOM 1515 C C . THR A 1 197 ? -9.008 -16.818 -21.024 1.00 97.38 197 THR A C 1
ATOM 1517 O O . THR A 1 197 ? -9.404 -17.976 -20.874 1.00 97.38 197 THR A O 1
ATOM 1520 N N . MET A 1 198 ? -9.826 -15.845 -21.416 1.00 94.62 198 MET A N 1
ATOM 1521 C CA . MET A 1 198 ? -11.257 -16.050 -21.678 1.00 94.62 198 MET A CA 1
ATOM 1522 C C . MET A 1 198 ? -11.510 -16.754 -23.011 1.00 94.62 198 MET A C 1
ATOM 1524 O O . MET A 1 198 ? -12.579 -17.316 -23.224 1.00 94.62 198 MET A O 1
ATOM 1528 N N . VAL A 1 199 ? -10.509 -16.747 -23.890 1.00 94.00 199 VAL A N 1
ATOM 1529 C CA . VAL A 1 199 ? -10.495 -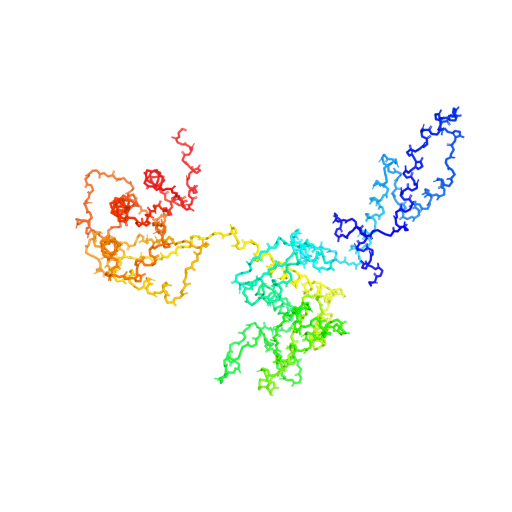17.492 -25.149 1.00 94.00 199 VAL A CA 1
ATOM 1530 C C . VAL A 1 199 ? -9.482 -18.641 -25.080 1.00 94.00 199 VAL A C 1
ATOM 1532 O O . VAL A 1 199 ? -8.512 -18.555 -24.310 1.00 94.00 199 VAL A O 1
ATOM 1535 N N . PRO A 1 200 ? -9.671 -19.714 -25.874 1.00 95.69 200 PRO A N 1
ATOM 1536 C CA . PRO A 1 200 ? -8.692 -20.784 -25.992 1.00 95.69 200 PRO A CA 1
ATOM 1537 C C . PRO A 1 200 ? -7.303 -20.257 -26.364 1.00 95.69 200 PRO A C 1
ATOM 1539 O O . PRO A 1 200 ? -7.148 -19.471 -27.297 1.00 95.69 200 PRO A O 1
ATOM 1542 N N . TRP A 1 201 ? -6.284 -20.705 -25.635 1.00 94.81 201 TRP A N 1
ATOM 1543 C CA . TRP A 1 201 ? -4.897 -20.327 -25.889 1.00 94.81 201 TRP A CA 1
ATOM 1544 C C . TRP A 1 201 ? -4.247 -21.226 -26.941 1.00 94.81 201 TRP A C 1
ATOM 1546 O O . TRP A 1 201 ? -3.628 -20.723 -27.881 1.00 94.81 201 TRP A O 1
ATOM 1556 N N . GLU A 1 202 ? -4.418 -22.542 -26.782 1.00 92.56 202 GLU A N 1
ATOM 1557 C CA . GLU A 1 202 ? -3.916 -23.586 -27.678 1.00 92.56 202 GLU A CA 1
ATOM 1558 C C . GLU A 1 202 ? -4.796 -24.845 -27.545 1.00 92.56 202 GLU A C 1
ATOM 1560 O O . GLU A 1 202 ? -5.327 -25.125 -26.467 1.00 92.56 202 GLU A O 1
ATOM 1565 N N . LYS A 1 203 ? -4.967 -25.616 -28.629 1.00 91.31 203 LYS A N 1
ATOM 1566 C CA . LYS A 1 203 ? -5.699 -26.906 -28.642 1.00 91.31 203 LYS A CA 1
ATOM 1567 C C . LYS A 1 203 ? -7.101 -26.845 -28.005 1.00 91.31 203 LYS A C 1
ATOM 1569 O O . LYS A 1 203 ? -7.504 -27.755 -27.287 1.00 91.31 203 LYS A O 1
ATOM 1574 N N . GLY A 1 204 ? -7.827 -25.745 -28.220 1.00 92.19 204 GLY A N 1
ATOM 1575 C CA . GLY A 1 204 ? -9.180 -25.551 -27.681 1.00 92.19 204 GLY A CA 1
ATOM 1576 C C . GLY A 1 204 ? -9.252 -25.328 -26.163 1.00 92.19 204 GLY A C 1
ATOM 1577 O O . GLY A 1 204 ? -10.348 -25.235 -25.618 1.00 92.19 204 GLY A O 1
ATOM 1578 N N . ARG A 1 205 ? -8.113 -25.212 -25.467 1.00 95.38 205 ARG A N 1
ATOM 1579 C CA . ARG A 1 205 ? -8.051 -25.046 -24.010 1.00 95.38 205 ARG A CA 1
ATOM 1580 C C . ARG A 1 205 ? -7.616 -23.636 -23.638 1.00 95.38 205 ARG A C 1
ATOM 1582 O O . ARG A 1 205 ? -6.650 -23.107 -24.188 1.00 95.38 205 ARG A O 1
ATOM 1589 N N . SER A 1 206 ? -8.305 -23.038 -22.672 1.00 96.38 206 SER A N 1
ATOM 1590 C CA . SER A 1 206 ? -7.871 -21.784 -22.053 1.00 96.38 206 SER A CA 1
ATOM 1591 C C . SER A 1 206 ? -6.600 -21.982 -21.227 1.00 96.38 206 SER A C 1
ATOM 1593 O O . SER A 1 206 ? -6.337 -23.073 -20.706 1.00 96.38 206 SER A O 1
ATOM 1595 N N . LEU A 1 207 ? -5.825 -20.910 -21.102 1.00 97.56 207 LEU A N 1
ATOM 1596 C CA . LEU A 1 207 ? -4.594 -20.865 -20.333 1.00 97.56 207 LEU A CA 1
ATOM 1597 C C . LEU A 1 207 ? -4.840 -20.255 -18.955 1.00 97.56 207 LEU A C 1
ATOM 1599 O O . LEU A 1 207 ? -5.435 -19.187 -18.838 1.00 97.56 207 LEU A O 1
ATOM 1603 N N . LEU A 1 208 ? -4.303 -20.915 -17.938 1.00 97.25 208 LEU A N 1
ATOM 1604 C CA . LEU A 1 208 ? -4.106 -20.397 -16.596 1.00 97.25 208 LEU A CA 1
ATOM 1605 C C . LEU A 1 208 ? -2.642 -20.011 -16.406 1.00 97.25 208 LEU A C 1
ATOM 1607 O O . LEU A 1 208 ? -1.742 -20.718 -16.869 1.00 97.25 208 LEU A O 1
ATOM 1611 N N . TRP A 1 209 ? -2.398 -18.934 -15.670 1.00 97.69 209 TRP A N 1
ATOM 1612 C CA . TRP A 1 209 ? -1.058 -18.609 -15.197 1.00 97.69 209 TRP A CA 1
ATOM 1613 C C . TRP A 1 209 ? -1.068 -18.232 -13.722 1.00 97.69 209 TRP A C 1
ATOM 1615 O O . TRP A 1 209 ? -2.090 -17.839 -13.157 1.00 97.69 209 TRP A O 1
ATOM 1625 N N . ASP A 1 210 ? 0.093 -18.382 -13.100 1.00 96.75 210 ASP A N 1
ATOM 1626 C CA . ASP A 1 210 ? 0.322 -18.017 -11.708 1.00 96.75 210 ASP A CA 1
ATOM 1627 C C . ASP A 1 210 ? 1.767 -17.531 -11.576 1.00 96.75 210 ASP A C 1
ATOM 1629 O O . ASP A 1 210 ? 2.711 -18.237 -11.952 1.00 96.75 210 ASP A O 1
ATOM 1633 N N . ALA A 1 211 ? 1.929 -16.290 -11.132 1.00 95.56 211 ALA A N 1
ATOM 1634 C CA . ALA A 1 211 ? 3.211 -15.639 -10.970 1.00 95.56 211 ALA A CA 1
ATOM 1635 C C . ALA A 1 211 ? 3.867 -16.047 -9.652 1.00 95.56 211 ALA A C 1
ATOM 1637 O O . ALA A 1 211 ? 3.235 -16.318 -8.631 1.00 95.56 211 ALA A O 1
ATOM 1638 N N . THR A 1 212 ? 5.190 -16.100 -9.661 1.00 94.19 212 THR A N 1
ATOM 1639 C CA . THR A 1 212 ? 5.962 -16.246 -8.434 1.00 94.19 212 THR A CA 1
ATOM 1640 C C . THR A 1 212 ? 7.304 -15.574 -8.608 1.00 94.19 212 THR A C 1
ATOM 1642 O O . THR A 1 212 ? 7.971 -15.760 -9.623 1.00 94.19 212 THR A O 1
ATOM 1645 N N . CYS A 1 213 ? 7.714 -14.797 -7.610 1.00 93.44 213 CYS A N 1
ATOM 1646 C CA . CYS A 1 213 ? 9.041 -14.207 -7.585 1.00 93.44 213 CYS A CA 1
ATOM 1647 C C . CYS A 1 213 ? 9.828 -14.747 -6.397 1.00 93.44 213 CYS A C 1
ATOM 1649 O O . CYS A 1 213 ? 9.431 -14.535 -5.250 1.00 93.44 213 CYS A O 1
ATOM 1651 N N . VAL A 1 214 ? 10.944 -15.415 -6.673 1.00 93.19 214 VAL A N 1
ATOM 1652 C CA . VAL A 1 214 ? 11.800 -16.053 -5.664 1.00 93.19 214 VAL A CA 1
ATOM 1653 C C . VAL A 1 214 ? 13.132 -15.333 -5.525 1.00 93.19 214 VAL A C 1
ATOM 1655 O O . VAL A 1 214 ? 13.659 -14.779 -6.486 1.00 93.19 214 VAL A O 1
ATOM 1658 N N . CYS A 1 215 ? 13.688 -15.300 -4.318 1.00 92.69 215 CYS A N 1
ATOM 1659 C CA . CYS A 1 215 ? 14.943 -14.596 -4.084 1.00 92.69 215 CYS A CA 1
ATOM 1660 C C . CYS A 1 215 ? 16.136 -15.422 -4.578 1.00 92.69 215 CYS A C 1
ATOM 1662 O O . CYS A 1 215 ? 16.437 -16.460 -3.994 1.00 92.69 215 CYS A O 1
ATOM 1664 N N . THR A 1 216 ? 16.861 -14.931 -5.591 1.00 91.50 216 THR A N 1
ATOM 1665 C CA . THR A 1 216 ? 18.084 -15.582 -6.110 1.00 91.50 216 THR A CA 1
ATOM 1666 C C . THR A 1 216 ? 19.104 -15.851 -4.999 1.00 91.50 216 THR A C 1
ATOM 1668 O O . THR A 1 216 ? 19.805 -16.858 -5.025 1.00 91.50 216 THR A O 1
ATOM 1671 N N . LEU A 1 217 ? 19.177 -14.945 -4.020 1.00 89.44 217 LEU A N 1
ATOM 1672 C CA . LEU A 1 217 ? 20.189 -14.918 -2.963 1.00 89.44 217 LEU A CA 1
ATOM 1673 C C . LEU A 1 217 ? 19.664 -15.404 -1.605 1.00 89.44 217 LEU A C 1
ATOM 1675 O O . LEU A 1 217 ? 20.295 -15.149 -0.581 1.00 89.44 217 LEU A O 1
ATOM 1679 N N . ALA A 1 218 ? 18.502 -16.062 -1.561 1.00 89.94 218 ALA A N 1
ATOM 1680 C CA . ALA A 1 218 ? 18.052 -16.685 -0.321 1.00 89.94 218 ALA A CA 1
ATOM 1681 C C . ALA A 1 218 ? 19.058 -17.768 0.114 1.00 89.94 218 ALA A C 1
ATOM 1683 O O . ALA A 1 218 ? 19.573 -18.483 -0.752 1.00 89.94 218 ALA A O 1
ATOM 1684 N N . PRO A 1 219 ? 19.296 -17.962 1.426 1.00 89.00 219 PRO A N 1
ATOM 1685 C CA . PRO A 1 219 ? 20.204 -19.004 1.915 1.00 89.00 219 PRO A CA 1
ATOM 1686 C C . PRO A 1 219 ? 19.877 -20.404 1.373 1.00 89.00 219 PRO A C 1
ATOM 1688 O O . PRO A 1 219 ? 20.774 -21.176 1.058 1.00 89.00 219 PRO A O 1
ATOM 1691 N N . SER A 1 220 ? 18.590 -20.707 1.182 1.00 90.88 220 SER A N 1
ATOM 1692 C CA . SER A 1 220 ? 18.102 -21.973 0.619 1.00 90.88 220 SER A CA 1
ATOM 1693 C C . SER A 1 220 ? 18.254 -22.103 -0.902 1.00 90.88 220 SER A C 1
ATOM 1695 O O . SER A 1 220 ? 17.981 -23.167 -1.453 1.00 90.88 220 SER A O 1
ATOM 1697 N N . HIS A 1 221 ? 18.624 -21.035 -1.609 1.00 92.56 221 HIS A N 1
ATOM 1698 C CA . HIS A 1 221 ? 18.698 -21.002 -3.074 1.00 92.56 221 HIS A CA 1
ATOM 1699 C C . HIS A 1 221 ? 20.117 -20.760 -3.585 1.00 92.56 221 HIS A C 1
ATOM 1701 O O . HIS A 1 221 ? 20.458 -21.294 -4.640 1.00 92.56 221 HIS A O 1
ATOM 1707 N N . VAL A 1 222 ? 20.947 -20.042 -2.818 1.00 91.00 222 VAL A N 1
ATOM 1708 C CA . VAL A 1 222 ? 22.267 -19.541 -3.235 1.00 91.00 222 VAL A CA 1
ATOM 1709 C C . VAL A 1 222 ? 23.173 -20.614 -3.843 1.00 91.00 222 VAL A C 1
ATOM 1711 O O . VAL A 1 222 ? 23.811 -20.361 -4.857 1.00 91.00 222 VAL A O 1
ATOM 1714 N N . GLN A 1 223 ? 23.191 -21.831 -3.290 1.00 93.25 223 GLN A N 1
ATOM 1715 C CA . GLN A 1 223 ? 24.020 -22.920 -3.817 1.00 93.25 223 GLN A CA 1
ATOM 1716 C C . GLN A 1 223 ? 23.582 -23.337 -5.230 1.00 93.25 223 GLN A C 1
ATOM 1718 O O . GLN A 1 223 ? 24.412 -23.524 -6.115 1.00 93.25 223 GLN A O 1
ATOM 1723 N N . SER A 1 224 ? 22.272 -23.454 -5.454 1.00 93.94 224 SER A N 1
ATOM 1724 C CA . SER A 1 224 ? 21.714 -23.852 -6.751 1.00 93.94 224 SER A CA 1
ATOM 1725 C C . SER A 1 224 ? 21.765 -22.729 -7.788 1.00 93.94 224 SER A C 1
ATOM 1727 O O . SER A 1 224 ? 22.075 -22.982 -8.950 1.00 93.94 224 SER A O 1
ATOM 1729 N N . THR A 1 225 ? 21.505 -21.487 -7.371 1.00 92.75 225 THR A N 1
ATOM 1730 C CA . THR A 1 225 ? 21.465 -20.317 -8.258 1.00 92.75 225 THR A CA 1
ATOM 1731 C C . THR A 1 225 ? 22.856 -19.829 -8.646 1.00 92.75 225 THR A C 1
ATOM 1733 O O . THR A 1 225 ? 23.014 -19.271 -9.729 1.00 92.75 225 THR A O 1
ATOM 1736 N N . ALA A 1 226 ? 23.871 -20.075 -7.809 1.00 91.31 226 ALA A N 1
ATOM 1737 C CA . ALA A 1 226 ? 25.271 -19.838 -8.158 1.00 91.31 226 ALA A CA 1
ATOM 1738 C C . ALA A 1 226 ? 25.767 -20.793 -9.254 1.00 91.31 226 ALA A C 1
ATOM 1740 O O . ALA A 1 226 ? 26.559 -20.386 -10.099 1.00 91.31 226 ALA A O 1
ATOM 1741 N N . ALA A 1 227 ? 25.296 -22.045 -9.256 1.00 92.69 227 ALA A N 1
ATOM 1742 C CA . ALA A 1 227 ? 25.653 -23.023 -10.280 1.00 92.69 227 ALA A CA 1
ATOM 1743 C C . ALA A 1 227 ? 24.889 -22.787 -11.591 1.00 92.69 227 ALA A C 1
ATOM 1745 O O . ALA A 1 227 ? 25.485 -22.796 -12.664 1.00 92.69 227 ALA A O 1
ATOM 1746 N N . ASN A 1 228 ? 23.574 -22.564 -11.504 1.00 91.94 228 ASN A N 1
ATOM 1747 C CA . ASN A 1 228 ? 22.696 -22.433 -12.663 1.00 91.94 228 ASN A CA 1
ATOM 1748 C C . ASN A 1 228 ? 21.755 -21.234 -12.497 1.00 91.94 228 ASN A C 1
ATOM 1750 O O . ASN A 1 228 ? 20.882 -21.219 -11.625 1.00 91.94 228 ASN A O 1
ATOM 1754 N N . ALA A 1 229 ? 21.884 -20.242 -13.378 1.00 89.50 229 ALA A N 1
ATOM 1755 C CA . ALA A 1 229 ? 20.985 -19.094 -13.396 1.00 89.50 229 ALA A CA 1
ATOM 1756 C C . ALA A 1 229 ? 19.536 -19.542 -13.661 1.00 89.50 229 ALA A C 1
ATOM 1758 O O . ALA A 1 229 ? 19.267 -20.225 -14.647 1.00 89.50 229 ALA A O 1
ATOM 1759 N N . GLY A 1 230 ? 18.597 -19.131 -12.805 1.00 91.62 230 GLY A N 1
ATOM 1760 C CA . GLY A 1 230 ? 17.188 -19.516 -12.921 1.00 91.62 230 GLY A CA 1
ATOM 1761 C C . GLY A 1 230 ? 16.814 -20.778 -12.141 1.00 91.62 230 GLY A C 1
ATOM 1762 O O . GLY A 1 230 ? 15.634 -21.120 -12.107 1.00 91.62 230 GLY A O 1
ATOM 1763 N N . ALA A 1 231 ? 17.764 -21.454 -11.480 1.00 94.75 231 ALA A N 1
ATOM 1764 C CA . ALA A 1 231 ? 17.490 -22.679 -10.725 1.00 94.75 231 ALA A CA 1
ATOM 1765 C C . ALA A 1 231 ? 16.383 -22.509 -9.669 1.00 94.75 231 ALA A C 1
ATOM 1767 O O . ALA A 1 231 ? 15.556 -23.409 -9.491 1.00 94.75 231 ALA A O 1
ATOM 1768 N N . ALA A 1 232 ? 16.317 -21.355 -8.995 1.00 95.44 232 ALA A N 1
ATOM 1769 C CA . ALA A 1 232 ? 15.264 -21.101 -8.018 1.00 95.44 232 ALA A CA 1
ATOM 1770 C C . ALA A 1 232 ? 13.911 -20.879 -8.706 1.00 95.44 232 ALA A C 1
ATOM 1772 O O . ALA A 1 232 ? 12.888 -21.375 -8.225 1.00 95.44 232 ALA A O 1
ATOM 1773 N N . ALA A 1 233 ? 13.893 -20.169 -9.839 1.00 95.94 233 ALA A N 1
ATOM 1774 C CA . ALA A 1 233 ? 12.677 -19.992 -10.630 1.00 95.94 233 ALA A CA 1
ATOM 1775 C C . ALA A 1 233 ? 12.144 -21.339 -11.148 1.00 95.94 233 ALA A C 1
ATOM 1777 O O . ALA A 1 233 ? 10.946 -21.591 -11.029 1.00 95.94 233 ALA A O 1
ATOM 1778 N N . GLU A 1 234 ? 13.009 -22.237 -11.625 1.00 97.25 234 GLU A N 1
ATOM 1779 C CA . GLU A 1 234 ? 12.609 -23.580 -12.071 1.00 97.25 234 GLU A CA 1
ATOM 1780 C C . GLU A 1 234 ? 12.042 -24.432 -10.931 1.00 97.25 234 GLU A C 1
ATOM 1782 O O . GLU A 1 234 ? 10.987 -25.064 -11.059 1.00 97.25 234 GLU A O 1
ATOM 1787 N N . ALA A 1 235 ? 12.694 -24.409 -9.766 1.00 96.12 235 ALA A N 1
ATOM 1788 C CA . ALA A 1 235 ? 12.188 -25.100 -8.587 1.00 96.12 235 ALA A CA 1
ATOM 1789 C C . ALA A 1 235 ? 10.796 -24.579 -8.184 1.00 96.12 235 ALA A C 1
ATOM 1791 O O . ALA A 1 235 ? 9.886 -25.373 -7.925 1.00 96.12 235 ALA A O 1
ATOM 1792 N N . ALA A 1 236 ? 10.603 -23.257 -8.189 1.00 95.81 236 ALA A N 1
ATOM 1793 C CA . ALA A 1 236 ? 9.322 -22.626 -7.883 1.00 95.81 236 ALA A CA 1
ATOM 1794 C C . ALA A 1 236 ? 8.243 -22.952 -8.927 1.00 95.81 236 ALA A C 1
ATOM 1796 O O . ALA A 1 236 ? 7.099 -23.239 -8.564 1.00 95.81 236 ALA A O 1
ATOM 1797 N N . ALA A 1 237 ? 8.605 -22.967 -10.212 1.00 97.06 237 ALA A N 1
ATOM 1798 C CA . ALA A 1 237 ? 7.717 -23.345 -11.303 1.00 97.06 237 ALA A CA 1
ATOM 1799 C C . ALA A 1 237 ? 7.196 -24.779 -11.134 1.00 97.06 237 ALA A C 1
ATOM 1801 O O . ALA A 1 237 ? 5.985 -25.013 -11.194 1.00 97.06 237 ALA A O 1
ATOM 1802 N N . ARG A 1 238 ? 8.085 -25.728 -10.816 1.00 96.94 238 ARG A N 1
ATOM 1803 C CA . ARG A 1 238 ? 7.715 -27.125 -10.546 1.00 96.94 238 ARG A CA 1
ATOM 1804 C C . ARG A 1 238 ? 6.729 -27.249 -9.383 1.00 96.94 238 ARG A C 1
ATOM 1806 O O . ARG A 1 238 ? 5.731 -27.958 -9.505 1.00 96.94 238 ARG A O 1
ATOM 1813 N N . LEU A 1 239 ? 6.956 -26.526 -8.284 1.00 96.25 239 LEU A N 1
ATOM 1814 C CA . LEU A 1 239 ? 6.039 -26.516 -7.137 1.00 96.25 239 LEU A CA 1
ATOM 1815 C C . LEU A 1 239 ? 4.653 -25.965 -7.505 1.00 96.25 239 LEU A C 1
ATOM 1817 O O . LEU A 1 239 ? 3.638 -26.511 -7.070 1.00 96.25 239 LEU A O 1
ATOM 1821 N N . LYS A 1 240 ? 4.582 -24.928 -8.348 1.00 95.50 240 LYS A N 1
ATOM 1822 C CA . LYS A 1 240 ? 3.302 -24.394 -8.842 1.00 95.50 240 LYS A CA 1
ATOM 1823 C C . LYS A 1 240 ? 2.563 -25.401 -9.727 1.00 95.50 240 LYS A C 1
ATOM 1825 O O . LYS A 1 240 ? 1.360 -25.577 -9.551 1.00 95.50 240 LYS A O 1
ATOM 1830 N N . LYS A 1 241 ? 3.259 -26.122 -10.611 1.00 95.88 241 LYS A N 1
ATOM 1831 C CA . LYS A 1 241 ? 2.638 -27.188 -11.425 1.00 95.88 241 LYS A CA 1
ATOM 1832 C C . LYS A 1 241 ? 2.087 -28.316 -10.556 1.00 95.88 241 LYS A C 1
ATOM 1834 O O . LYS A 1 241 ? 0.961 -28.750 -10.771 1.00 95.88 241 LYS A O 1
ATOM 1839 N N . LEU A 1 242 ? 2.827 -28.733 -9.527 1.00 95.38 242 LEU A N 1
ATOM 1840 C CA . LEU A 1 242 ? 2.337 -29.715 -8.553 1.00 95.38 242 LEU A CA 1
ATOM 1841 C C . LEU A 1 242 ? 1.073 -29.210 -7.838 1.00 95.38 242 LEU A C 1
ATOM 1843 O O . LEU A 1 242 ? 0.074 -29.931 -7.777 1.00 95.38 242 LEU A O 1
ATOM 1847 N N . LYS A 1 243 ? 1.076 -27.945 -7.387 1.00 93.50 243 LYS A N 1
ATOM 1848 C CA . LYS A 1 243 ? -0.076 -27.296 -6.736 1.00 93.50 243 LYS A CA 1
ATOM 1849 C C . LYS A 1 243 ? -1.334 -27.316 -7.615 1.00 93.50 243 LYS A C 1
ATOM 1851 O O . LYS A 1 243 ? -2.421 -27.591 -7.104 1.00 93.50 243 LYS A O 1
ATOM 1856 N N . TYR A 1 244 ? -1.202 -27.043 -8.914 1.00 93.94 244 TYR A N 1
ATOM 1857 C CA . TYR A 1 244 ? -2.329 -26.928 -9.852 1.00 93.94 244 TYR A CA 1
ATOM 1858 C C . TYR A 1 244 ? -2.537 -28.154 -10.757 1.00 93.94 244 TYR A C 1
ATOM 1860 O O . TYR A 1 244 ? -3.327 -28.092 -11.697 1.00 93.94 244 TYR A O 1
ATOM 1868 N N . SER A 1 245 ? -1.896 -29.281 -10.448 1.00 93.06 245 SER A N 1
ATOM 1869 C CA . SER A 1 245 ? -1.939 -30.532 -11.226 1.00 93.06 245 SER A CA 1
ATOM 1870 C C . SER A 1 245 ? -3.349 -30.995 -11.619 1.00 93.06 245 SER A C 1
ATOM 1872 O O . SER A 1 245 ? -3.561 -31.434 -12.746 1.00 93.06 245 SER A O 1
ATOM 1874 N N . GLN A 1 246 ? -4.341 -30.841 -10.739 1.00 91.19 246 GLN A N 1
ATOM 1875 C CA . GLN A 1 246 ? -5.737 -31.183 -11.043 1.00 91.19 246 GLN A CA 1
ATOM 1876 C C . GLN A 1 246 ? -6.353 -30.266 -12.114 1.00 91.19 246 GLN A C 1
ATOM 1878 O O . GLN A 1 246 ? -6.998 -30.742 -13.047 1.00 91.19 246 GLN A O 1
ATOM 1883 N N . LEU A 1 247 ? -6.112 -28.950 -12.040 1.00 91.69 247 LEU A N 1
ATOM 1884 C CA . LEU A 1 247 ? -6.619 -27.989 -13.032 1.00 91.69 247 LEU A CA 1
ATOM 1885 C C . LEU A 1 247 ? -5.983 -28.202 -14.410 1.00 91.69 247 LEU A C 1
ATOM 1887 O O . LEU A 1 247 ? -6.616 -27.928 -15.433 1.00 91.69 247 LEU A O 1
ATOM 1891 N N . MET A 1 248 ? -4.766 -28.750 -14.443 1.00 92.62 248 MET A N 1
ATOM 1892 C CA . MET A 1 248 ? -4.037 -29.063 -15.673 1.00 92.62 248 MET A CA 1
ATOM 1893 C C . MET A 1 248 ? -4.680 -30.167 -16.521 1.00 92.62 248 MET A C 1
ATOM 1895 O O . MET A 1 248 ? -4.277 -30.351 -17.668 1.00 92.62 248 MET A O 1
ATOM 1899 N N . GLN A 1 249 ? -5.693 -30.879 -16.018 1.00 90.50 249 GLN A N 1
ATOM 1900 C CA . GLN A 1 249 ? -6.482 -31.810 -16.834 1.00 90.50 249 GLN A CA 1
ATOM 1901 C C . GLN A 1 249 ? -7.398 -31.062 -17.816 1.00 90.50 249 GLN A C 1
ATOM 1903 O O . GLN A 1 249 ? -7.585 -31.499 -18.948 1.00 90.50 249 GLN A O 1
ATOM 1908 N N . ARG A 1 250 ? -7.921 -29.894 -17.411 1.00 91.50 250 ARG A N 1
ATOM 1909 C CA . ARG A 1 250 ? -8.871 -29.088 -18.200 1.00 91.50 250 ARG A CA 1
ATOM 1910 C C . ARG A 1 250 ? -8.234 -27.857 -18.840 1.00 91.50 250 ARG A C 1
ATOM 1912 O O . ARG A 1 250 ? -8.540 -27.528 -19.982 1.00 91.50 250 ARG A O 1
ATOM 1919 N N . TYR A 1 251 ? -7.284 -27.218 -18.165 1.00 94.56 251 TYR A N 1
ATOM 1920 C CA . TYR A 1 251 ? -6.655 -25.966 -18.604 1.00 94.56 251 TYR A CA 1
ATOM 1921 C C . TYR A 1 251 ? -5.172 -26.138 -18.908 1.00 94.56 251 TYR A C 1
ATOM 1923 O O . TYR A 1 251 ? -4.511 -26.965 -18.284 1.00 94.56 251 TYR A O 1
ATOM 1931 N N . LEU A 1 252 ? -4.639 -25.364 -19.848 1.00 96.38 252 LEU A N 1
ATOM 1932 C CA . LEU A 1 252 ? -3.188 -25.211 -19.946 1.00 96.38 252 LEU A CA 1
ATOM 1933 C C . LEU A 1 252 ? -2.719 -24.403 -18.736 1.00 96.38 252 LEU A C 1
ATOM 1935 O O . LEU A 1 252 ? -3.444 -23.525 -18.278 1.00 96.38 252 LEU A O 1
ATOM 1939 N N . PHE A 1 253 ? -1.535 -24.691 -18.207 1.00 96.81 253 PHE A N 1
ATOM 1940 C CA . PHE A 1 253 ? -1.012 -23.979 -17.044 1.00 96.81 253 PHE A CA 1
ATOM 1941 C C . PHE A 1 253 ? 0.435 -23.568 -17.279 1.00 96.81 253 PHE A C 1
ATOM 1943 O O . PHE A 1 253 ? 1.263 -24.423 -17.593 1.00 96.81 253 PHE A O 1
ATOM 1950 N N . VAL A 1 254 ? 0.727 -22.280 -17.096 1.00 97.62 254 VAL A N 1
ATOM 1951 C CA . VAL A 1 254 ? 2.081 -21.725 -17.176 1.00 97.62 254 VAL A CA 1
ATOM 1952 C C . VAL A 1 254 ? 2.470 -21.107 -15.830 1.00 97.62 254 VAL A C 1
ATOM 1954 O O . VAL A 1 254 ? 1.864 -20.115 -15.411 1.00 97.62 254 VAL A O 1
ATOM 1957 N N . PRO A 1 255 ? 3.502 -21.634 -15.152 1.00 97.12 255 PRO A N 1
ATOM 1958 C CA . PRO A 1 255 ? 4.089 -20.961 -14.004 1.00 97.12 255 PRO A CA 1
ATOM 1959 C C . PRO A 1 255 ? 4.960 -19.784 -14.467 1.00 97.12 255 PRO A C 1
ATOM 1961 O O . PRO A 1 255 ? 5.996 -19.960 -15.110 1.00 97.12 255 PRO A O 1
ATOM 1964 N N . LEU A 1 256 ? 4.574 -18.565 -14.098 1.00 96.56 256 LEU A N 1
ATOM 1965 C CA . LEU A 1 256 ? 5.355 -17.355 -14.346 1.00 96.56 256 LEU A CA 1
ATOM 1966 C C . LEU A 1 256 ? 6.372 -17.141 -13.221 1.00 96.56 256 LEU A C 1
ATOM 1968 O O . LEU A 1 256 ? 6.249 -16.228 -12.403 1.00 96.56 256 LEU A O 1
ATOM 1972 N N . ALA A 1 257 ? 7.367 -18.024 -13.166 1.00 96.50 257 ALA A N 1
ATOM 1973 C CA . ALA A 1 257 ? 8.432 -17.950 -12.179 1.00 96.50 257 ALA A CA 1
ATOM 1974 C C . ALA A 1 257 ? 9.561 -17.015 -12.630 1.00 96.50 257 ALA A C 1
ATOM 1976 O O . ALA A 1 257 ? 10.103 -17.151 -13.730 1.00 96.50 257 ALA A O 1
ATOM 1977 N N . VAL A 1 258 ? 9.937 -16.089 -11.753 1.00 95.25 258 VAL A N 1
ATOM 1978 C CA . VAL A 1 258 ? 11.056 -15.164 -11.941 1.00 95.25 258 VAL A CA 1
ATOM 1979 C C . VAL A 1 258 ? 11.885 -15.088 -10.667 1.00 95.25 258 VAL A C 1
ATOM 1981 O O . VAL A 1 258 ? 11.365 -15.193 -9.559 1.00 95.25 258 VAL A O 1
ATOM 1984 N N . GLU A 1 259 ? 13.189 -14.917 -10.799 1.00 94.12 259 GLU A N 1
ATOM 1985 C CA . GLU A 1 259 ? 14.044 -14.625 -9.661 1.00 94.12 259 GLU A CA 1
ATOM 1986 C C . GLU A 1 259 ? 14.194 -13.115 -9.438 1.00 94.12 259 GLU A C 1
ATOM 1988 O O . GLU A 1 259 ? 14.073 -12.315 -10.366 1.00 94.12 259 GLU A O 1
ATOM 1993 N N . THR A 1 260 ? 14.531 -12.694 -8.219 1.00 91.88 260 THR A N 1
ATOM 1994 C CA . THR A 1 260 ? 14.722 -11.271 -7.881 1.00 91.88 260 THR A CA 1
ATOM 1995 C C . THR A 1 260 ? 15.807 -10.594 -8.721 1.00 91.88 260 THR A C 1
ATOM 1997 O O . THR A 1 260 ? 15.712 -9.397 -8.994 1.00 91.88 260 THR A O 1
ATOM 2000 N N . MET A 1 261 ? 16.786 -11.356 -9.218 1.00 88.12 261 MET A N 1
ATOM 2001 C CA . MET A 1 261 ? 17.806 -10.885 -10.161 1.00 88.12 261 MET A CA 1
ATOM 2002 C C . MET A 1 261 ? 17.357 -10.915 -11.635 1.00 88.12 261 MET A C 1
ATOM 2004 O O . MET A 1 261 ? 18.177 -10.743 -12.537 1.00 88.12 261 MET A O 1
ATOM 2008 N N . GLY A 1 262 ? 16.062 -11.075 -11.909 1.00 87.50 262 GLY A N 1
ATOM 2009 C CA . GLY A 1 262 ? 15.459 -10.909 -13.236 1.00 87.50 262 GLY A CA 1
ATOM 2010 C C . GLY A 1 262 ? 15.563 -12.123 -14.161 1.00 87.50 262 GLY A C 1
ATOM 2011 O O . GLY A 1 262 ? 15.252 -12.003 -15.347 1.00 87.50 262 GLY A O 1
ATOM 2012 N N . VAL A 1 263 ? 15.987 -13.282 -13.651 1.00 91.12 263 VAL A N 1
ATOM 2013 C CA . VAL A 1 263 ? 16.041 -14.522 -14.435 1.00 91.12 263 VAL A CA 1
ATOM 2014 C C . VAL A 1 263 ? 14.674 -15.193 -14.408 1.00 91.12 263 VAL A C 1
ATOM 2016 O O . VAL A 1 263 ? 14.149 -15.496 -13.343 1.00 91.12 263 VAL A O 1
ATOM 2019 N N . TRP A 1 264 ? 14.083 -15.405 -15.577 1.00 92.88 264 TRP A N 1
ATOM 2020 C CA . TRP A 1 264 ? 12.790 -16.074 -15.725 1.00 92.88 264 TRP A CA 1
ATOM 2021 C C . TRP A 1 264 ? 12.982 -17.566 -15.990 1.00 92.88 264 TRP A C 1
ATOM 2023 O O . TRP A 1 264 ? 13.891 -17.935 -16.737 1.00 92.88 264 TRP A O 1
ATOM 2033 N N . GLY A 1 265 ? 12.085 -18.391 -15.449 1.00 93.69 265 GLY A N 1
ATOM 2034 C CA . GLY A 1 265 ? 12.023 -19.814 -15.783 1.00 93.69 265 GLY A CA 1
ATOM 2035 C C . GLY A 1 265 ? 11.675 -20.051 -17.258 1.00 93.69 265 GLY A C 1
ATOM 2036 O O . GLY A 1 265 ? 11.093 -19.188 -17.925 1.00 93.69 265 GLY A O 1
ATOM 2037 N N . GLU A 1 266 ? 12.028 -21.218 -17.782 1.00 94.62 266 GLU A N 1
ATOM 2038 C CA . GLU A 1 266 ? 11.949 -21.579 -19.195 1.00 94.62 266 GLU A CA 1
ATOM 2039 C C . GLU A 1 266 ? 10.519 -21.490 -19.743 1.00 94.62 266 GLU A C 1
ATOM 2041 O O . GLU A 1 266 ? 10.290 -20.811 -20.751 1.00 94.62 266 GLU A O 1
ATOM 2046 N N . GLU A 1 267 ? 9.543 -22.089 -19.049 1.00 95.12 267 GLU A N 1
ATOM 2047 C CA . GLU A 1 267 ? 8.124 -22.045 -19.437 1.00 95.12 267 GLU A CA 1
ATOM 2048 C C . GLU A 1 267 ? 7.591 -20.603 -19.450 1.00 95.12 267 GLU A C 1
ATOM 2050 O O . GLU A 1 267 ? 6.931 -20.183 -20.405 1.00 95.12 267 GLU A O 1
ATOM 2055 N N . GLY A 1 268 ? 7.946 -19.802 -18.440 1.00 94.56 268 GLY A N 1
ATOM 2056 C CA . GLY A 1 268 ? 7.578 -18.388 -18.378 1.00 94.56 268 GLY A CA 1
ATOM 2057 C C . GLY A 1 268 ? 8.188 -17.579 -19.527 1.00 94.56 268 GLY A C 1
ATOM 2058 O O . GLY A 1 268 ? 7.495 -16.801 -20.182 1.00 94.56 268 GLY A O 1
ATOM 2059 N N . ARG A 1 269 ? 9.467 -17.809 -19.854 1.00 94.00 269 ARG A N 1
ATOM 2060 C CA . ARG A 1 269 ? 10.141 -17.176 -21.003 1.00 94.00 269 ARG A CA 1
ATOM 2061 C C . ARG A 1 269 ? 9.526 -17.587 -22.333 1.00 94.00 269 ARG A C 1
ATOM 2063 O O . ARG A 1 269 ? 9.429 -16.757 -23.237 1.00 94.00 269 ARG A O 1
ATOM 2070 N N . ALA A 1 270 ? 9.160 -18.856 -22.497 1.00 95.56 270 ALA A N 1
ATOM 2071 C CA . ALA A 1 270 ? 8.482 -19.341 -23.696 1.00 95.56 270 ALA A CA 1
ATOM 2072 C C . ALA A 1 270 ? 7.121 -18.653 -23.867 1.00 95.56 270 ALA A C 1
ATOM 2074 O O . ALA A 1 270 ? 6.829 -18.127 -24.941 1.00 95.56 270 ALA A O 1
ATOM 2075 N N . PHE A 1 271 ? 6.348 -18.545 -22.788 1.00 96.19 271 PHE A N 1
ATOM 2076 C CA . PHE A 1 271 ? 5.059 -17.863 -22.797 1.00 96.19 271 PHE A CA 1
ATOM 2077 C C . PHE A 1 271 ? 5.167 -16.362 -23.118 1.00 96.19 271 PHE A C 1
ATOM 2079 O O . PHE A 1 271 ? 4.442 -15.861 -23.977 1.00 96.19 271 PHE A O 1
ATOM 2086 N N . LEU A 1 272 ? 6.122 -15.640 -22.521 1.00 94.69 272 LEU A N 1
ATOM 2087 C CA . LEU A 1 272 ? 6.354 -14.219 -22.825 1.00 94.69 272 LEU A CA 1
ATOM 2088 C C . LEU A 1 272 ? 6.811 -13.984 -24.278 1.00 94.69 272 LEU A C 1
ATOM 2090 O O . LEU A 1 272 ? 6.429 -12.988 -24.905 1.00 94.69 272 LEU A O 1
ATOM 2094 N N . ARG A 1 273 ? 7.600 -14.910 -24.845 1.00 92.88 273 ARG A N 1
ATOM 2095 C CA . ARG A 1 273 ? 7.966 -14.893 -26.273 1.00 92.88 273 ARG A CA 1
ATOM 2096 C C . ARG A 1 273 ? 6.751 -15.103 -27.169 1.00 92.88 273 ARG A C 1
ATOM 2098 O O . ARG A 1 273 ? 6.628 -14.421 -28.182 1.00 92.88 273 ARG A O 1
ATOM 2105 N N . GLU A 1 274 ? 5.842 -15.990 -26.784 1.00 94.62 274 GLU A N 1
ATOM 2106 C CA . GLU A 1 274 ? 4.611 -16.229 -27.534 1.00 94.62 274 GLU A CA 1
ATOM 2107 C C . GLU A 1 274 ? 3.674 -15.011 -27.497 1.00 94.62 274 GLU A C 1
ATOM 2109 O O . GLU A 1 274 ? 3.181 -14.590 -28.544 1.00 94.62 274 GLU A O 1
ATOM 2114 N N . ILE A 1 275 ? 3.510 -14.355 -26.340 1.00 94.06 275 ILE A N 1
ATOM 2115 C CA . ILE A 1 275 ? 2.792 -13.068 -26.258 1.00 94.06 275 ILE A CA 1
ATOM 2116 C C . ILE A 1 275 ? 3.439 -12.042 -27.195 1.00 94.06 275 ILE A C 1
ATOM 2118 O O . ILE A 1 275 ? 2.752 -11.390 -27.978 1.00 94.06 275 ILE A O 1
ATOM 2122 N N . THR A 1 276 ? 4.768 -11.929 -27.164 1.00 91.38 276 THR A N 1
ATOM 2123 C CA . THR A 1 276 ? 5.519 -11.018 -28.040 1.00 91.38 276 THR A CA 1
ATOM 2124 C C . THR A 1 276 ? 5.266 -11.302 -29.521 1.00 91.38 276 THR A C 1
ATOM 2126 O O . THR A 1 276 ? 5.076 -10.371 -30.306 1.00 91.38 276 THR A O 1
ATOM 2129 N N . ARG A 1 277 ? 5.242 -12.579 -29.914 1.00 91.38 277 ARG A N 1
ATOM 2130 C CA . ARG A 1 277 ? 4.940 -12.999 -31.285 1.00 91.38 277 ARG A CA 1
ATOM 2131 C C . ARG A 1 277 ? 3.534 -12.554 -31.696 1.00 91.38 277 ARG A C 1
ATOM 2133 O O . ARG A 1 277 ? 3.379 -11.986 -32.775 1.00 91.38 277 ARG A O 1
ATOM 2140 N N . ARG A 1 278 ? 2.535 -12.742 -30.824 1.00 92.06 278 ARG A N 1
ATOM 2141 C CA . ARG A 1 278 ? 1.148 -12.311 -31.072 1.00 92.06 278 ARG A CA 1
ATOM 2142 C C . ARG A 1 278 ? 1.020 -10.788 -31.166 1.00 92.06 278 ARG A C 1
ATOM 2144 O O . ARG A 1 278 ? 0.390 -10.295 -32.097 1.00 92.06 278 ARG A O 1
ATOM 2151 N N . LEU A 1 279 ? 1.691 -10.036 -30.291 1.00 88.94 279 LEU A N 1
ATOM 2152 C CA . LEU A 1 279 ? 1.737 -8.569 -30.367 1.00 88.94 279 LEU A CA 1
ATOM 2153 C C . LEU A 1 279 ? 2.281 -8.091 -31.721 1.00 88.94 279 LEU A C 1
ATOM 2155 O O . LEU A 1 279 ? 1.672 -7.238 -32.362 1.00 88.94 279 LEU A O 1
ATOM 2159 N N . ARG A 1 280 ? 3.384 -8.687 -32.193 1.00 87.06 280 ARG A N 1
ATOM 2160 C CA . ARG A 1 280 ? 3.977 -8.358 -33.501 1.00 87.06 280 ARG A CA 1
ATOM 2161 C C . ARG A 1 280 ? 3.048 -8.690 -34.665 1.00 87.06 280 ARG A C 1
ATOM 2163 O O . ARG A 1 280 ? 2.940 -7.894 -35.589 1.00 87.06 280 ARG A O 1
ATOM 2170 N N . SER A 1 281 ? 2.341 -9.822 -34.609 1.00 87.00 281 SER A N 1
ATOM 2171 C CA . SER A 1 281 ? 1.392 -10.199 -35.669 1.00 87.00 281 SER A CA 1
ATOM 2172 C C . SER A 1 281 ? 0.219 -9.223 -35.829 1.00 87.00 281 SER A C 1
ATOM 2174 O O . SER A 1 281 ? -0.387 -9.186 -36.892 1.00 87.00 281 SER A O 1
ATOM 2176 N N . ARG A 1 282 ? -0.066 -8.389 -34.817 1.00 84.12 282 ARG A N 1
ATOM 2177 C CA . ARG A 1 282 ? -1.087 -7.330 -34.885 1.00 84.12 282 ARG A CA 1
ATOM 2178 C C . ARG A 1 282 ? -0.592 -6.010 -35.485 1.00 84.12 282 ARG A C 1
ATOM 2180 O O . ARG A 1 282 ? -1.351 -5.050 -35.526 1.00 84.12 282 ARG A O 1
ATOM 2187 N N . GLY A 1 283 ? 0.673 -5.925 -35.893 1.00 74.31 283 GLY A N 1
ATOM 2188 C CA . GLY A 1 283 ? 1.257 -4.677 -36.390 1.00 74.31 283 GLY A CA 1
ATOM 2189 C C . GLY A 1 283 ? 1.707 -3.710 -35.290 1.00 74.31 283 GLY A C 1
ATOM 2190 O O . GLY A 1 283 ? 2.046 -2.568 -35.589 1.00 74.31 283 GLY A O 1
ATOM 2191 N N . LEU A 1 284 ? 1.768 -4.144 -34.021 1.00 71.19 284 LEU A N 1
ATOM 2192 C CA . LEU A 1 284 ? 2.507 -3.391 -33.005 1.00 71.19 284 LEU A CA 1
ATOM 2193 C C . LEU A 1 284 ? 4.004 -3.461 -33.349 1.00 71.19 284 LEU A C 1
ATOM 2195 O O . LEU A 1 284 ? 4.517 -4.537 -33.663 1.00 71.19 284 LEU A O 1
ATOM 2199 N N . GLY A 1 285 ? 4.695 -2.315 -33.302 1.00 69.00 285 GLY A N 1
ATOM 2200 C CA . GLY A 1 285 ? 6.067 -2.152 -33.803 1.00 69.00 285 GLY A CA 1
ATOM 2201 C C . GLY A 1 285 ? 7.055 -3.223 -33.318 1.00 69.00 285 GLY A C 1
ATOM 2202 O O . GLY A 1 285 ? 6.869 -3.837 -32.263 1.00 69.00 285 GLY A O 1
ATOM 2203 N N . SER A 1 286 ? 8.137 -3.438 -34.073 1.00 68.31 286 SER A N 1
ATOM 2204 C CA . SER A 1 286 ? 9.150 -4.488 -33.836 1.00 68.31 286 SER A CA 1
ATOM 2205 C C . SER A 1 286 ? 9.684 -4.532 -32.389 1.00 68.31 286 SER A C 1
ATOM 2207 O O . SER A 1 286 ? 9.955 -5.622 -31.857 1.00 68.31 286 SER A O 1
ATOM 2209 N N . SER A 1 287 ? 9.731 -3.373 -31.723 1.00 71.75 287 SER A N 1
ATOM 2210 C CA . SER A 1 287 ? 10.182 -3.160 -30.339 1.00 71.75 287 SER A CA 1
ATOM 2211 C C . SER A 1 287 ? 9.179 -3.563 -29.248 1.00 71.75 287 SER A C 1
ATOM 2213 O O . SER A 1 287 ? 9.538 -3.591 -28.074 1.00 71.75 287 SER A O 1
ATOM 2215 N N . SER A 1 288 ? 7.940 -3.938 -29.586 1.00 75.69 288 SER A N 1
ATOM 2216 C CA . SER A 1 288 ? 6.880 -4.244 -28.600 1.00 75.69 288 SER A CA 1
ATOM 2217 C C . SER A 1 288 ? 7.264 -5.351 -27.614 1.00 75.69 288 SER A C 1
ATOM 2219 O O . SER A 1 288 ? 6.958 -5.270 -26.425 1.00 75.69 288 SER A O 1
ATOM 2221 N N . GLY A 1 289 ? 7.999 -6.361 -28.089 1.00 77.19 289 GLY A N 1
ATOM 2222 C CA . GLY A 1 289 ? 8.556 -7.409 -27.232 1.00 77.19 289 GLY A CA 1
ATOM 2223 C C . GLY A 1 289 ? 9.613 -6.897 -26.259 1.00 77.19 289 GLY A C 1
ATOM 2224 O O . GLY A 1 289 ? 9.598 -7.252 -25.082 1.00 77.19 289 GLY A O 1
ATOM 2225 N N . ALA A 1 290 ? 10.506 -6.025 -26.733 1.00 77.25 290 ALA A N 1
ATOM 2226 C CA . ALA A 1 290 ? 11.529 -5.414 -25.893 1.00 77.25 290 ALA A CA 1
ATOM 2227 C C . ALA A 1 290 ? 10.887 -4.546 -24.801 1.00 77.25 290 ALA A C 1
ATOM 2229 O O . ALA A 1 290 ? 11.249 -4.674 -23.634 1.00 77.25 290 ALA A O 1
ATOM 2230 N N . HIS A 1 291 ? 9.865 -3.757 -25.147 1.00 80.62 291 HIS A N 1
ATOM 2231 C CA . HIS A 1 291 ? 9.127 -2.939 -24.181 1.00 80.62 291 HIS A CA 1
ATOM 2232 C C . HIS A 1 291 ? 8.418 -3.790 -23.119 1.00 80.62 291 HIS A C 1
ATOM 2234 O O . HIS A 1 291 ? 8.454 -3.450 -21.936 1.00 80.62 291 HIS A O 1
ATOM 2240 N N . LEU A 1 292 ? 7.805 -4.918 -23.502 1.00 85.81 292 LEU A N 1
ATOM 2241 C CA . LEU A 1 292 ? 7.192 -5.845 -22.545 1.00 85.81 292 LEU A CA 1
ATOM 2242 C C . LEU A 1 292 ? 8.229 -6.380 -21.546 1.00 85.81 292 LEU A C 1
ATOM 2244 O O . LEU A 1 292 ? 8.016 -6.312 -20.334 1.00 85.81 292 LEU A O 1
ATOM 2248 N N . MET A 1 293 ? 9.373 -6.852 -22.045 1.00 86.31 293 MET A N 1
ATOM 2249 C CA . MET A 1 293 ? 10.443 -7.390 -21.200 1.00 86.31 293 MET A CA 1
ATOM 2250 C C . MET A 1 293 ? 11.087 -6.325 -20.304 1.00 86.31 293 MET A C 1
ATOM 2252 O O . MET A 1 293 ? 11.416 -6.616 -19.152 1.00 86.31 293 MET A O 1
ATOM 2256 N N . GLN A 1 294 ? 11.233 -5.090 -20.792 1.00 83.62 294 GLN A N 1
ATOM 2257 C CA . GLN A 1 294 ? 11.705 -3.955 -19.996 1.00 83.62 294 GLN A CA 1
ATOM 2258 C C . GLN A 1 294 ? 10.728 -3.638 -18.863 1.00 83.62 294 GLN A C 1
ATOM 2260 O O . GLN A 1 294 ? 11.138 -3.539 -17.709 1.00 83.62 294 GLN A O 1
ATOM 2265 N N . ARG A 1 295 ? 9.425 -3.547 -19.159 1.00 86.25 295 ARG A N 1
ATOM 2266 C CA . ARG A 1 295 ? 8.393 -3.273 -18.146 1.00 86.25 295 ARG A CA 1
ATOM 2267 C C . ARG A 1 295 ? 8.355 -4.346 -17.065 1.00 86.25 295 ARG A C 1
ATOM 2269 O O . ARG A 1 295 ? 8.290 -4.006 -15.888 1.00 86.25 295 ARG A O 1
ATOM 2276 N N . LEU A 1 296 ? 8.442 -5.619 -17.449 1.00 90.19 296 LEU A N 1
ATOM 2277 C CA . LEU A 1 296 ? 8.513 -6.737 -16.506 1.00 90.19 296 LEU A CA 1
ATOM 2278 C C . LEU A 1 296 ? 9.781 -6.679 -15.646 1.00 90.19 296 LEU A C 1
ATOM 2280 O O . LEU A 1 296 ? 9.699 -6.794 -14.426 1.00 90.19 296 LEU A O 1
ATOM 2284 N N . SER A 1 297 ? 10.942 -6.438 -16.260 1.00 89.50 297 SER A N 1
ATOM 2285 C CA . SER A 1 297 ? 12.212 -6.290 -15.536 1.00 89.50 297 SER A CA 1
ATOM 2286 C C . SER A 1 297 ? 12.154 -5.158 -14.509 1.00 89.50 297 SER A C 1
ATOM 2288 O O . SER A 1 297 ? 12.554 -5.339 -13.361 1.00 89.50 297 SER A O 1
ATOM 2290 N N . LEU A 1 298 ? 11.606 -4.005 -14.893 1.00 88.06 298 LEU A N 1
ATOM 2291 C CA . LEU A 1 298 ? 11.484 -2.846 -14.012 1.00 88.06 298 LEU A CA 1
ATOM 2292 C C . LEU A 1 298 ? 10.429 -3.042 -12.922 1.00 88.06 298 LEU A C 1
ATOM 2294 O O . LEU A 1 298 ? 10.633 -2.578 -11.807 1.00 88.06 298 LEU A O 1
ATOM 2298 N N . ALA A 1 299 ? 9.343 -3.769 -13.193 1.00 89.88 299 ALA A N 1
ATOM 2299 C CA . ALA A 1 299 ? 8.383 -4.160 -12.161 1.00 89.88 299 ALA A CA 1
ATOM 2300 C C . ALA A 1 299 ? 9.030 -5.043 -11.084 1.00 89.88 299 ALA A C 1
ATOM 2302 O O . ALA A 1 299 ? 8.793 -4.830 -9.896 1.00 89.88 299 ALA A O 1
ATOM 2303 N N . VAL A 1 300 ? 9.902 -5.979 -11.483 1.00 91.12 300 VAL A N 1
ATOM 2304 C CA . VAL A 1 300 ? 10.694 -6.777 -10.534 1.00 91.12 300 VAL A CA 1
ATOM 2305 C C . VAL A 1 300 ? 11.609 -5.876 -9.704 1.00 91.12 300 VAL A C 1
ATOM 2307 O O . VAL A 1 300 ? 11.631 -6.020 -8.485 1.00 91.12 300 VAL A O 1
ATOM 2310 N N . GLN A 1 301 ? 12.314 -4.921 -10.322 1.00 90.81 301 GLN A N 1
ATOM 2311 C CA . GLN A 1 301 ? 13.219 -4.025 -9.589 1.00 90.81 301 GLN A CA 1
ATOM 2312 C C . GLN A 1 301 ? 12.486 -3.067 -8.636 1.00 90.81 301 GLN A C 1
ATOM 2314 O O . GLN A 1 301 ? 12.895 -2.964 -7.484 1.00 90.81 301 GLN A O 1
ATOM 2319 N N . ARG A 1 302 ? 11.367 -2.448 -9.045 1.00 88.56 302 ARG A N 1
ATOM 2320 C CA . ARG A 1 302 ? 10.524 -1.637 -8.138 1.00 88.56 302 ARG A CA 1
ATOM 2321 C C . ARG A 1 302 ? 10.006 -2.462 -6.966 1.00 88.56 302 ARG A C 1
ATOM 2323 O O . ARG A 1 302 ? 10.061 -2.029 -5.825 1.00 88.56 302 ARG A O 1
ATOM 2330 N N . GLY A 1 303 ? 9.537 -3.677 -7.246 1.00 89.62 303 GLY A N 1
ATOM 2331 C CA . GLY A 1 303 ? 9.068 -4.593 -6.214 1.00 89.62 303 GLY A CA 1
ATOM 2332 C C . GLY A 1 303 ? 10.173 -5.021 -5.246 1.00 89.62 303 GLY A C 1
ATOM 2333 O O . GLY A 1 303 ? 9.935 -5.128 -4.050 1.00 89.62 303 GLY A O 1
ATOM 2334 N N . ASN A 1 304 ? 11.395 -5.234 -5.744 1.00 91.69 304 ASN A N 1
ATOM 2335 C CA . ASN A 1 304 ? 12.559 -5.497 -4.898 1.00 91.69 304 ASN A CA 1
ATOM 2336 C C . ASN A 1 304 ? 12.887 -4.297 -4.011 1.00 91.69 304 ASN A C 1
ATOM 2338 O O . ASN A 1 304 ? 13.127 -4.493 -2.824 1.00 91.69 304 ASN A O 1
ATOM 2342 N N . ALA A 1 305 ? 12.873 -3.086 -4.573 1.00 90.00 305 ALA A N 1
ATOM 2343 C CA . ALA A 1 305 ? 13.106 -1.863 -3.820 1.00 90.00 305 ALA A CA 1
ATOM 2344 C C . ALA A 1 305 ? 12.068 -1.693 -2.712 1.00 90.00 305 ALA A C 1
ATOM 2346 O O . ALA A 1 305 ? 12.457 -1.606 -1.556 1.00 90.00 305 ALA A O 1
ATOM 2347 N N . ALA A 1 306 ? 10.774 -1.796 -3.029 1.00 88.06 306 ALA A N 1
ATOM 2348 C CA . ALA A 1 306 ? 9.706 -1.787 -2.030 1.00 88.06 306 ALA A CA 1
ATOM 2349 C C . ALA A 1 306 ? 9.918 -2.868 -0.957 1.00 88.06 306 ALA A C 1
ATOM 2351 O O . ALA A 1 306 ? 9.824 -2.597 0.228 1.00 88.06 306 ALA A O 1
ATOM 2352 N N . SER A 1 307 ? 10.298 -4.092 -1.337 1.00 88.94 307 SER A N 1
ATOM 2353 C CA . SER A 1 307 ? 10.564 -5.160 -0.365 1.00 88.94 307 SER A CA 1
ATOM 2354 C C . SER A 1 307 ? 11.704 -4.857 0.610 1.00 88.94 307 SER A C 1
ATOM 2356 O O . SER A 1 307 ? 11.660 -5.336 1.745 1.00 88.94 307 SER A O 1
ATOM 2358 N N . VAL A 1 308 ? 12.732 -4.136 0.160 1.00 87.56 308 VAL A N 1
ATOM 2359 C CA . VAL A 1 308 ? 13.885 -3.742 0.978 1.00 87.56 308 VAL A CA 1
ATOM 2360 C C . VAL A 1 308 ? 13.567 -2.492 1.802 1.00 87.56 308 VAL A C 1
ATOM 2362 O O . VAL A 1 308 ? 13.877 -2.470 2.987 1.00 87.56 308 VAL A O 1
ATOM 2365 N N . MET A 1 309 ? 12.909 -1.498 1.204 1.00 78.25 309 MET A N 1
ATOM 2366 C CA . MET A 1 309 ? 12.574 -0.218 1.834 1.00 78.25 309 MET A CA 1
ATOM 2367 C C . MET A 1 309 ? 11.408 -0.325 2.811 1.00 78.25 309 MET A C 1
ATOM 2369 O O . MET A 1 309 ? 11.458 0.321 3.843 1.00 78.25 309 MET A O 1
ATOM 2373 N N . ASP A 1 310 ? 10.434 -1.214 2.596 1.00 71.19 310 ASP A N 1
ATOM 2374 C CA . ASP A 1 310 ? 9.366 -1.507 3.567 1.00 71.19 310 ASP A CA 1
ATOM 2375 C C . ASP A 1 310 ? 9.915 -1.890 4.948 1.00 71.19 310 ASP A C 1
ATOM 2377 O O . ASP A 1 310 ? 9.225 -1.757 5.959 1.00 71.19 310 ASP A O 1
ATOM 2381 N N . LEU A 1 311 ? 11.137 -2.425 5.002 1.00 59.44 311 LEU A N 1
ATOM 2382 C CA . LEU A 1 311 ? 11.793 -2.771 6.257 1.00 59.44 311 LEU A CA 1
ATOM 2383 C C . LEU A 1 311 ? 12.335 -1.542 7.006 1.00 59.44 311 LEU A C 1
ATOM 2385 O O . LEU A 1 311 ? 12.470 -1.593 8.226 1.00 59.44 311 LEU A O 1
ATOM 2389 N N . GLU A 1 312 ? 12.599 -0.450 6.288 1.00 49.72 312 GLU A N 1
ATOM 2390 C CA . GLU A 1 312 ? 13.149 0.814 6.786 1.00 49.72 312 GLU A CA 1
ATOM 2391 C C . GLU A 1 312 ? 12.052 1.895 6.946 1.00 49.72 312 GLU A C 1
ATOM 2393 O O . GLU A 1 312 ? 11.971 2.544 7.989 1.00 49.72 312 GLU A O 1
ATOM 2398 N N . GLU A 1 313 ? 11.136 2.031 5.979 1.00 51.28 313 GLU A N 1
ATOM 2399 C CA . GLU A 1 313 ? 10.053 3.033 5.928 1.00 51.28 313 GLU A CA 1
ATOM 2400 C C . GLU A 1 313 ? 8.903 2.763 6.908 1.00 51.28 313 GLU A C 1
ATOM 2402 O O . GLU A 1 313 ? 8.301 3.706 7.437 1.00 51.28 313 GLU A O 1
ATOM 2407 N N . ASN A 1 314 ? 8.625 1.494 7.235 1.00 51.44 314 ASN A N 1
ATOM 2408 C CA . ASN A 1 314 ? 7.626 1.173 8.258 1.00 51.44 314 ASN A CA 1
ATOM 2409 C C . ASN A 1 314 ? 8.034 1.665 9.652 1.00 51.44 314 ASN A C 1
ATOM 2411 O O . ASN A 1 314 ? 7.191 1.675 10.535 1.00 51.44 314 ASN A O 1
ATOM 2415 N N . LYS A 1 315 ? 9.282 2.107 9.872 1.00 53.47 315 LYS A N 1
ATOM 2416 C CA . LYS A 1 315 ? 9.701 2.722 11.140 1.00 53.47 315 LYS A CA 1
ATOM 2417 C C . LYS A 1 315 ? 9.163 4.147 11.324 1.00 53.47 315 LYS A C 1
ATOM 2419 O O . LYS A 1 315 ? 8.951 4.561 12.462 1.00 53.47 315 LYS A O 1
ATOM 2424 N N . TYR A 1 316 ? 8.960 4.898 10.241 1.00 56.66 316 TYR A N 1
ATOM 2425 C CA . TYR A 1 316 ? 8.638 6.334 10.303 1.00 56.66 316 TYR A CA 1
ATOM 2426 C C . TYR A 1 316 ? 7.225 6.672 9.829 1.00 56.66 316 TYR A C 1
ATOM 2428 O O . TYR A 1 316 ? 6.773 7.801 10.003 1.00 56.66 316 TYR A O 1
ATOM 2436 N N . THR A 1 317 ? 6.517 5.703 9.256 1.00 63.59 317 THR A N 1
ATOM 2437 C CA . THR A 1 317 ? 5.139 5.892 8.805 1.00 63.59 317 THR A CA 1
ATOM 2438 C C . THR A 1 317 ? 4.171 5.572 9.940 1.00 63.59 317 THR A C 1
ATOM 2440 O O . THR A 1 317 ? 4.225 4.491 10.528 1.00 63.59 317 THR A O 1
ATOM 2443 N N . PHE A 1 318 ? 3.280 6.513 10.246 1.00 76.06 318 PHE A N 1
ATOM 2444 C CA . PHE A 1 318 ? 2.219 6.372 11.243 1.00 76.06 318 PHE A CA 1
ATOM 2445 C C . PHE A 1 318 ? 0.876 6.689 10.594 1.00 76.06 318 PHE A C 1
ATOM 2447 O O . PHE A 1 318 ? 0.798 7.534 9.702 1.00 76.06 318 PHE A O 1
ATOM 2454 N N . VAL A 1 319 ? -0.182 6.014 11.033 1.00 82.44 319 VAL A N 1
ATOM 2455 C CA . VAL A 1 319 ? -1.531 6.211 10.501 1.00 82.44 319 VAL A CA 1
ATOM 2456 C C . VAL A 1 319 ? -2.545 6.377 11.625 1.00 82.44 319 VAL A C 1
ATOM 2458 O O . VAL A 1 319 ? -2.486 5.697 12.651 1.00 82.44 319 VAL A O 1
ATOM 2461 N N . GLU A 1 320 ? -3.508 7.267 11.392 1.00 90.69 320 GLU A N 1
ATOM 2462 C CA . GLU A 1 320 ? -4.633 7.525 12.292 1.00 90.69 320 GLU A CA 1
ATOM 2463 C C . GLU A 1 320 ? -5.984 7.197 11.616 1.00 90.69 320 GLU A C 1
ATOM 2465 O O . GLU A 1 320 ? -6.735 8.105 11.246 1.00 90.69 320 GLU A O 1
ATOM 2470 N N . PRO A 1 321 ? -6.300 5.918 11.345 1.00 90.50 321 PRO A N 1
ATOM 2471 C CA . PRO A 1 321 ? -7.574 5.530 10.742 1.00 90.50 321 PRO A CA 1
ATOM 2472 C C . PRO A 1 321 ? -8.786 5.853 11.633 1.00 90.50 321 PRO A C 1
ATOM 2474 O O . PRO A 1 321 ? -8.710 5.846 12.864 1.00 90.50 321 PRO A O 1
ATOM 2477 N N . ARG A 1 322 ? -9.930 6.116 10.987 1.00 93.88 322 ARG A N 1
ATOM 2478 C CA . ARG A 1 322 ? -11.209 6.431 11.642 1.00 93.88 322 ARG A CA 1
ATOM 2479 C C . ARG A 1 322 ? -12.129 5.206 11.676 1.00 93.88 322 ARG A C 1
ATOM 2481 O O . ARG A 1 322 ? -12.310 4.543 10.656 1.00 93.88 322 ARG A O 1
ATOM 2488 N N . LEU A 1 323 ? -12.733 4.928 12.833 1.00 95.19 323 LEU A N 1
ATOM 2489 C CA . LEU A 1 323 ? -13.731 3.867 13.045 1.00 95.19 323 LEU A CA 1
ATOM 2490 C C . LEU A 1 323 ? -15.041 4.451 13.562 1.00 95.19 323 LEU A C 1
ATOM 2492 O O . LEU A 1 323 ? -15.027 5.290 14.458 1.00 95.19 323 LEU A O 1
ATOM 2496 N N . SER A 1 324 ? -16.172 4.014 13.011 1.00 96.44 324 SER A N 1
ATOM 2497 C CA . SER A 1 324 ? -17.474 4.600 13.348 1.00 96.44 324 SER A CA 1
ATOM 2498 C C . SER A 1 324 ? -18.085 4.026 14.619 1.00 96.44 324 SER A C 1
ATOM 2500 O O . SER A 1 324 ? -18.205 2.809 14.750 1.00 96.44 324 SER A O 1
ATOM 2502 N N . ILE A 1 325 ? -18.604 4.915 15.463 1.00 97.50 325 ILE A N 1
ATOM 2503 C CA . ILE A 1 325 ? -19.659 4.618 16.437 1.00 97.50 325 ILE A CA 1
ATOM 2504 C C . ILE A 1 325 ? -20.862 5.488 16.071 1.00 97.50 325 ILE A C 1
ATOM 2506 O O . ILE A 1 325 ? -20.746 6.705 15.958 1.00 97.50 325 ILE A O 1
ATOM 2510 N N . TYR A 1 326 ? -22.014 4.860 15.840 1.00 96.12 326 TYR A N 1
ATOM 2511 C CA . TYR A 1 326 ? -23.217 5.536 15.351 1.00 96.12 326 TYR A CA 1
ATOM 2512 C C . TYR A 1 326 ? -24.126 6.042 16.473 1.00 96.12 326 TYR A C 1
ATOM 2514 O O . TYR A 1 326 ? -25.093 6.739 16.179 1.00 96.12 326 TYR A O 1
ATOM 2522 N N . CYS A 1 327 ? -23.842 5.687 17.728 1.00 96.19 327 CYS A N 1
ATOM 2523 C CA . CYS A 1 327 ? -24.576 6.123 18.921 1.00 96.19 327 CYS A CA 1
ATOM 2524 C C . CYS A 1 327 ? -26.068 5.730 18.941 1.00 96.19 327 CYS A C 1
ATOM 2526 O O . CYS A 1 327 ? -26.885 6.383 19.590 1.00 96.19 327 CYS A O 1
ATOM 2528 N N . LYS A 1 328 ? -26.437 4.637 18.266 1.00 94.75 328 LYS A N 1
ATOM 2529 C CA . LYS A 1 328 ? -27.782 4.037 18.317 1.00 94.75 328 LYS A CA 1
ATOM 2530 C C . LYS A 1 328 ? -27.973 3.194 19.571 1.00 94.75 328 LYS A C 1
ATOM 2532 O O . LYS A 1 328 ? -29.096 3.010 20.026 1.00 94.75 328 LYS A O 1
ATOM 2537 N N . SER A 1 329 ? -26.892 2.606 20.081 1.00 95.62 329 SER A N 1
ATOM 2538 C CA . SER A 1 329 ? -26.925 1.754 21.268 1.00 95.62 329 SER A CA 1
ATOM 2539 C C . SER A 1 329 ? -25.571 1.712 21.971 1.00 95.62 329 SER A C 1
ATOM 2541 O O . SER A 1 329 ? -24.536 1.569 21.322 1.00 95.62 329 SER A O 1
ATOM 2543 N N . LYS A 1 330 ? -25.585 1.686 23.310 1.00 95.06 330 LYS A N 1
ATOM 2544 C CA . LYS A 1 330 ? -24.400 1.442 24.161 1.00 95.06 330 LYS A CA 1
ATOM 2545 C C . LYS A 1 330 ? -23.595 0.195 23.767 1.00 95.06 330 LYS A C 1
ATOM 2547 O O . LYS A 1 330 ? -22.382 0.156 23.948 1.00 95.06 330 LYS A O 1
ATOM 2552 N N . ASN A 1 331 ? -24.249 -0.825 23.201 1.00 96.12 331 ASN A N 1
ATOM 2553 C CA . ASN A 1 331 ? -23.606 -2.088 22.823 1.00 96.12 331 ASN A CA 1
ATOM 2554 C C . ASN A 1 331 ? -22.682 -1.970 21.589 1.00 96.12 331 ASN A C 1
ATOM 2556 O O . ASN A 1 331 ? -21.952 -2.908 21.270 1.00 96.12 331 ASN A O 1
ATOM 2560 N N . GLU A 1 332 ? -22.698 -0.846 20.867 1.00 97.38 332 GLU A N 1
ATOM 2561 C CA . GLU A 1 332 ? -21.783 -0.622 19.739 1.00 97.38 332 GLU A CA 1
ATOM 2562 C C . GLU A 1 332 ? -20.313 -0.664 20.170 1.00 97.38 332 GLU A C 1
ATOM 2564 O O . GLU A 1 332 ? -19.500 -1.293 19.492 1.00 97.38 332 GLU A O 1
ATOM 2569 N N . TRP A 1 333 ? -19.990 -0.104 21.339 1.00 97.75 333 TRP A N 1
ATOM 2570 C CA . TRP A 1 333 ? -18.636 -0.129 21.892 1.00 97.75 333 TRP A CA 1
ATOM 2571 C C . TRP A 1 333 ? -18.133 -1.541 22.175 1.00 97.75 333 TRP A C 1
ATOM 2573 O O . TRP A 1 333 ? -17.009 -1.874 21.809 1.00 97.75 333 TRP A O 1
ATOM 2583 N N . ALA A 1 334 ? -18.970 -2.394 22.771 1.00 96.00 334 ALA A N 1
ATOM 2584 C CA . ALA A 1 334 ? -18.601 -3.780 23.045 1.00 96.00 334 ALA A CA 1
ATOM 2585 C C . ALA A 1 334 ? -18.361 -4.565 21.744 1.00 96.00 334 ALA A C 1
ATOM 2587 O O . ALA A 1 334 ? -17.388 -5.308 21.638 1.00 96.00 334 ALA A O 1
ATOM 2588 N N . LYS A 1 335 ? -19.197 -4.355 20.717 1.00 96.75 335 LYS A N 1
ATOM 2589 C CA . LYS A 1 335 ? -19.007 -4.975 19.396 1.00 96.75 335 LYS A CA 1
ATOM 2590 C C . LYS A 1 335 ? -17.714 -4.515 18.725 1.00 96.75 335 LYS A C 1
ATOM 2592 O O . LYS A 1 335 ? -16.986 -5.353 18.192 1.00 96.75 335 LYS A O 1
ATOM 2597 N N . LEU A 1 336 ? -17.430 -3.211 18.757 1.00 96.25 336 LEU A N 1
ATOM 2598 C CA . LEU A 1 336 ? -16.224 -2.642 18.158 1.00 96.25 336 LEU A CA 1
ATOM 2599 C C . LEU A 1 336 ? -14.961 -3.134 18.872 1.00 96.25 336 LEU A C 1
ATOM 2601 O O . LEU A 1 336 ? -14.019 -3.572 18.216 1.00 96.25 336 LEU A O 1
ATOM 2605 N N . ALA A 1 337 ? -14.970 -3.135 20.204 1.00 95.44 337 ALA A N 1
ATOM 2606 C CA . ALA A 1 337 ? -13.866 -3.638 21.009 1.00 95.44 337 ALA A CA 1
ATOM 2607 C C . ALA A 1 337 ? -13.596 -5.126 20.749 1.00 95.44 337 ALA A C 1
ATOM 2609 O O . ALA A 1 337 ? -12.452 -5.519 20.524 1.00 95.44 337 ALA A O 1
ATOM 2610 N N . SER A 1 338 ? -14.651 -5.944 20.687 1.00 95.75 338 SER A N 1
ATOM 2611 C CA . SER A 1 338 ? -14.513 -7.371 20.397 1.00 95.75 338 SER A CA 1
ATOM 2612 C C . SER A 1 338 ? -13.964 -7.625 18.997 1.00 95.75 338 SER A C 1
ATOM 2614 O O . SER A 1 338 ? -13.106 -8.486 18.807 1.00 95.75 338 SER A O 1
ATOM 2616 N N . TRP A 1 339 ? -14.398 -6.845 18.003 1.00 95.56 339 TRP A N 1
ATOM 2617 C CA . TRP A 1 339 ? -13.807 -6.883 16.667 1.00 95.56 339 TRP A CA 1
ATOM 2618 C C . TRP A 1 339 ? -12.315 -6.523 16.695 1.00 95.56 339 TRP A C 1
ATOM 2620 O O . TRP A 1 339 ? -11.515 -7.249 16.104 1.00 95.56 339 TRP A O 1
ATOM 2630 N N . ALA A 1 340 ? -11.931 -5.459 17.404 1.00 91.19 340 ALA A N 1
ATOM 2631 C CA . ALA A 1 340 ? -10.549 -4.993 17.460 1.00 91.19 340 ALA A CA 1
ATOM 2632 C C . ALA A 1 340 ? -9.616 -6.028 18.109 1.00 91.19 340 ALA A C 1
ATOM 2634 O O . ALA A 1 340 ? -8.559 -6.337 17.558 1.00 91.19 340 ALA A O 1
ATOM 2635 N N . VAL A 1 341 ? -10.030 -6.615 19.238 1.00 88.94 341 VAL A N 1
ATOM 2636 C CA . VAL A 1 341 ? -9.250 -7.642 19.947 1.00 88.94 341 VAL A CA 1
ATOM 2637 C C . VAL A 1 341 ? -9.155 -8.930 19.129 1.00 88.94 341 VAL A C 1
ATOM 2639 O O . VAL A 1 341 ? -8.072 -9.494 19.001 1.00 88.94 341 VAL A O 1
ATOM 2642 N N . ARG A 1 342 ? -10.258 -9.392 18.524 1.00 90.12 342 ARG A N 1
ATOM 2643 C CA . ARG A 1 342 ? -10.264 -10.636 17.731 1.00 90.12 342 ARG A CA 1
ATOM 2644 C C . ARG A 1 342 ? -9.410 -10.562 16.470 1.00 90.12 342 ARG A C 1
ATOM 2646 O O . ARG A 1 342 ? -8.910 -11.592 16.033 1.00 90.12 342 ARG A O 1
ATOM 2653 N N . ASN A 1 343 ? -9.280 -9.379 15.872 1.00 84.62 343 ASN A N 1
ATOM 2654 C CA . ASN A 1 343 ? -8.503 -9.181 14.647 1.00 84.62 343 ASN A CA 1
ATOM 2655 C C . ASN A 1 343 ? -7.077 -8.668 14.909 1.00 84.62 343 ASN A C 1
ATOM 2657 O O . ASN A 1 343 ? -6.376 -8.374 13.946 1.00 84.62 343 ASN A O 1
ATOM 2661 N N . ASP A 1 344 ? -6.662 -8.558 16.177 1.00 78.81 344 ASP A N 1
ATOM 2662 C CA . ASP A 1 344 ? -5.330 -8.103 16.597 1.00 78.81 344 ASP A CA 1
ATOM 2663 C C . ASP A 1 344 ? -4.875 -6.816 15.886 1.00 78.81 344 ASP A C 1
ATOM 2665 O O . ASP A 1 344 ? -3.777 -6.707 15.344 1.00 78.81 344 ASP A O 1
ATOM 2669 N N . VAL A 1 345 ? -5.750 -5.805 15.861 1.00 77.81 345 VAL A N 1
ATOM 2670 C CA . VAL A 1 345 ? -5.499 -4.535 15.145 1.00 77.81 345 VAL A CA 1
ATOM 2671 C C . VAL A 1 345 ? -4.544 -3.589 15.896 1.00 77.81 345 VAL A C 1
ATOM 2673 O O . VAL A 1 345 ? -4.473 -2.390 15.611 1.00 77.81 345 VAL A O 1
ATOM 2676 N N . HIS A 1 346 ? -3.817 -4.117 16.881 1.00 75.94 346 HIS A N 1
ATOM 2677 C CA . HIS A 1 346 ? -2.856 -3.401 17.705 1.00 75.94 346 HIS A CA 1
ATOM 2678 C C . HIS A 1 346 ? -1.557 -3.143 16.927 1.00 75.94 346 HIS A C 1
ATOM 2680 O O . HIS A 1 346 ? -0.890 -4.068 16.467 1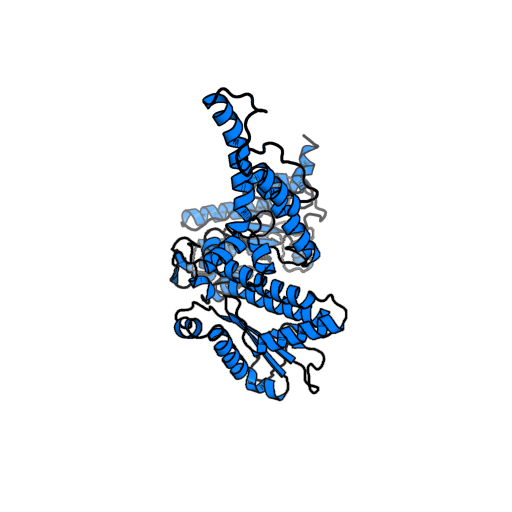.00 75.94 346 HIS A O 1
ATOM 2686 N N . SER A 1 347 ? -1.108 -1.887 16.870 1.00 77.62 347 SER A N 1
ATOM 2687 C CA . SER A 1 347 ? 0.210 -1.539 16.330 1.00 77.62 347 SER A CA 1
ATOM 2688 C C . SER A 1 347 ? 0.787 -0.293 17.000 1.00 77.62 347 SER A C 1
ATOM 2690 O O . SER A 1 347 ? 0.059 0.606 17.418 1.00 77.62 347 SER A O 1
ATOM 2692 N N . ASN A 1 348 ? 2.116 -0.205 17.069 1.00 74.31 348 ASN A N 1
ATOM 2693 C CA . ASN A 1 348 ? 2.807 1.013 17.506 1.00 74.31 348 ASN A CA 1
ATOM 2694 C C . ASN A 1 348 ? 2.709 2.143 16.467 1.00 74.31 348 ASN A C 1
ATOM 2696 O O . ASN A 1 348 ? 2.868 3.305 16.824 1.00 74.31 348 ASN A O 1
ATOM 2700 N N . HIS A 1 349 ? 2.396 1.803 15.214 1.00 78.19 349 HIS A N 1
ATOM 2701 C CA . HIS A 1 349 ? 2.274 2.740 14.093 1.00 78.19 349 HIS A CA 1
ATOM 2702 C C . HIS A 1 349 ? 0.840 3.208 13.841 1.00 78.19 349 HIS A C 1
ATOM 2704 O O . HIS A 1 349 ? 0.615 4.094 13.021 1.00 78.19 349 HIS A O 1
ATOM 2710 N N . VAL A 1 350 ? -0.136 2.599 14.517 1.00 84.50 350 VAL A N 1
ATOM 2711 C CA . VAL A 1 350 ? -1.560 2.847 14.293 1.00 84.50 350 VAL A CA 1
ATOM 2712 C C . VAL A 1 350 ? -2.181 3.388 15.571 1.00 84.50 350 VAL A C 1
ATOM 2714 O O . VAL A 1 350 ? -2.026 2.811 16.652 1.00 84.50 350 VAL A O 1
ATOM 2717 N N . ARG A 1 351 ? -2.911 4.490 15.449 1.00 90.88 351 ARG A N 1
ATOM 2718 C CA . ARG A 1 351 ? -3.804 5.001 16.491 1.00 90.88 351 ARG A CA 1
ATOM 2719 C C . ARG A 1 351 ? -5.185 5.221 15.904 1.00 90.88 351 ARG A C 1
ATOM 2721 O O . ARG A 1 351 ? -5.315 5.485 14.719 1.00 90.88 351 ARG A O 1
ATOM 2728 N N . TRP A 1 352 ? -6.222 5.074 16.712 1.00 94.81 352 TRP A N 1
ATOM 2729 C CA . TRP A 1 352 ? -7.594 5.099 16.214 1.00 94.81 352 TRP A CA 1
ATOM 2730 C C . TRP A 1 352 ? -8.300 6.384 16.629 1.00 94.81 352 TRP A C 1
ATOM 2732 O O . TRP A 1 352 ? -8.262 6.766 17.801 1.00 94.81 352 TRP A O 1
ATOM 2742 N N . LEU A 1 353 ? -8.972 7.029 15.676 1.00 96.44 353 LEU A N 1
ATOM 2743 C CA . LEU A 1 353 ? -9.990 8.034 15.975 1.00 96.44 353 LEU A CA 1
ATOM 2744 C C . LEU A 1 353 ? -11.373 7.407 15.848 1.00 96.44 353 LEU A C 1
ATOM 2746 O O . LEU A 1 353 ? -11.640 6.625 14.933 1.00 96.44 353 LEU A O 1
ATOM 2750 N N . ILE A 1 354 ? -12.265 7.786 16.751 1.00 97.88 354 ILE A N 1
ATOM 2751 C CA . ILE A 1 354 ? -13.654 7.351 16.725 1.00 97.88 354 ILE A CA 1
ATOM 2752 C C . ILE A 1 354 ? -14.472 8.413 16.012 1.00 97.88 354 ILE A C 1
ATOM 2754 O O . ILE A 1 354 ? -14.673 9.508 16.535 1.00 97.88 354 ILE A O 1
ATOM 2758 N N . GLN A 1 355 ? -14.923 8.085 14.804 1.00 97.12 355 GLN A N 1
ATOM 2759 C CA . GLN A 1 355 ? -15.802 8.958 14.042 1.00 97.12 355 GLN A CA 1
ATOM 2760 C C . GLN A 1 355 ? -17.251 8.788 14.502 1.00 97.12 355 GLN A C 1
ATOM 2762 O O . GLN A 1 355 ? -17.753 7.668 14.632 1.00 97.12 355 GLN A O 1
ATOM 2767 N N . VAL A 1 356 ? -17.921 9.910 14.734 1.00 97.75 356 VAL A N 1
ATOM 2768 C CA . VAL A 1 356 ? -19.283 10.010 15.249 1.00 97.75 356 VAL A CA 1
ATOM 2769 C C . VAL A 1 356 ? -20.134 10.730 14.203 1.00 97.75 356 VAL A C 1
ATOM 2771 O O . VAL A 1 356 ? -20.052 11.955 14.081 1.00 97.75 356 VAL A O 1
ATOM 2774 N N . PRO A 1 357 ? -20.932 9.988 13.413 1.00 96.88 357 PRO A N 1
ATOM 2775 C CA . PRO A 1 357 ? -21.807 10.582 12.412 1.00 96.88 357 PRO A CA 1
ATOM 2776 C C . PRO A 1 357 ? -22.944 11.414 13.028 1.00 96.88 357 PRO A C 1
ATOM 2778 O O . PRO A 1 357 ? -23.682 10.914 13.881 1.00 96.88 357 PRO A O 1
ATOM 2781 N N . ARG A 1 358 ? -23.138 12.653 12.559 1.00 94.56 358 ARG A N 1
ATOM 2782 C CA . ARG A 1 358 ? -24.192 13.592 12.998 1.00 94.56 358 ARG A CA 1
ATOM 2783 C C . ARG A 1 358 ? -25.564 13.252 12.395 1.00 94.56 358 ARG A C 1
ATOM 2785 O O . ARG A 1 358 ? -26.142 14.041 11.660 1.00 94.56 358 ARG A O 1
ATOM 2792 N N . LEU A 1 359 ? -26.071 12.055 12.688 1.00 94.31 359 LEU A N 1
ATOM 2793 C CA . LEU A 1 359 ? -27.287 11.483 12.082 1.00 94.31 359 LEU A CA 1
ATOM 2794 C C . LEU A 1 359 ? -28.460 11.359 13.075 1.00 94.31 359 LEU A C 1
ATOM 2796 O O . LEU A 1 359 ? -29.224 10.390 13.013 1.00 94.31 359 LEU A O 1
ATOM 2800 N N . TYR A 1 360 ? -28.559 12.262 14.058 1.00 94.00 360 TYR A N 1
ATOM 2801 C CA . TYR A 1 360 ? -29.578 12.161 15.110 1.00 94.00 360 TYR A CA 1
ATOM 2802 C C . TYR A 1 360 ? -30.996 12.283 14.547 1.00 94.00 360 TYR A C 1
ATOM 2804 O O . T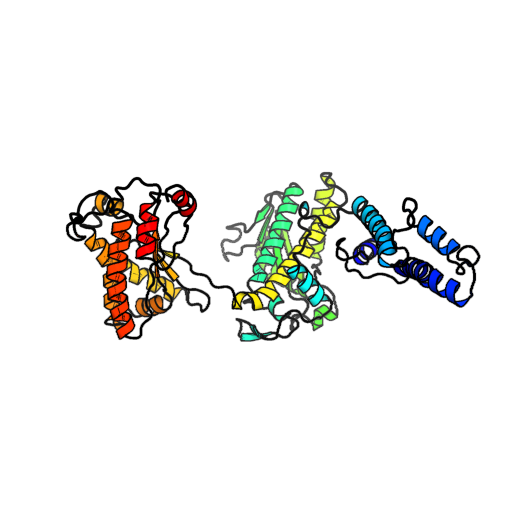YR A 1 360 ? -31.858 11.490 14.921 1.00 94.00 360 TYR A O 1
ATOM 2812 N N . ASP A 1 361 ? -31.218 13.207 13.616 1.00 92.19 361 ASP A N 1
ATOM 2813 C CA . ASP A 1 361 ? -32.463 13.370 12.857 1.00 92.19 361 ASP A CA 1
ATOM 2814 C C . ASP A 1 361 ? -32.992 12.041 12.289 1.00 92.19 361 ASP A C 1
ATOM 2816 O O . ASP A 1 361 ? -34.137 11.654 12.533 1.00 92.19 361 ASP A O 1
ATOM 2820 N N . ILE A 1 362 ? -32.135 11.262 11.622 1.00 92.75 362 ILE A N 1
ATOM 2821 C CA . ILE A 1 362 ? -32.496 9.958 11.049 1.00 92.75 362 ILE A CA 1
ATOM 2822 C C . ILE A 1 362 ? -32.932 8.984 12.147 1.00 92.75 362 ILE A C 1
ATOM 2824 O O . ILE A 1 362 ? -33.869 8.201 11.960 1.00 92.75 362 ILE A O 1
ATOM 2828 N N . TYR A 1 363 ? -32.244 8.988 13.289 1.00 93.81 363 TYR A N 1
ATOM 2829 C CA . TYR A 1 363 ? -32.570 8.104 14.409 1.00 93.81 363 TYR A CA 1
ATOM 2830 C C . TYR A 1 363 ? -33.839 8.537 15.127 1.00 93.81 363 TYR A C 1
ATOM 2832 O O . TYR A 1 363 ? -34.600 7.677 15.575 1.00 93.81 363 TYR A O 1
ATOM 2840 N N . ARG A 1 364 ? -34.099 9.842 15.183 1.00 92.12 364 ARG A N 1
ATOM 2841 C CA . ARG A 1 364 ? -35.301 10.405 15.776 1.00 92.12 364 ARG A CA 1
ATOM 2842 C C . ARG A 1 364 ? -36.535 10.094 14.937 1.00 92.12 364 ARG A C 1
ATOM 2844 O O . ARG A 1 364 ? -37.495 9.562 15.486 1.00 92.12 364 ARG A O 1
ATOM 2851 N N . ILE A 1 365 ? -36.469 10.302 13.618 1.00 92.19 365 ILE A N 1
ATOM 2852 C CA . ILE A 1 365 ? -37.542 9.964 12.661 1.00 92.19 365 ILE A CA 1
ATOM 2853 C C . ILE A 1 365 ? -37.865 8.463 12.709 1.00 92.19 365 ILE A C 1
ATOM 2855 O O . ILE A 1 365 ? -39.022 8.052 12.648 1.00 92.19 365 ILE A O 1
ATOM 2859 N N . LYS A 1 366 ? -36.841 7.616 12.865 1.00 93.12 366 LYS A N 1
ATOM 2860 C CA . LYS A 1 366 ? -37.011 6.160 13.007 1.00 93.12 366 LYS A CA 1
ATOM 2861 C C . LYS A 1 366 ? -37.418 5.712 14.415 1.00 93.12 366 LYS A C 1
ATOM 2863 O O . LYS A 1 366 ? -37.514 4.508 14.639 1.00 93.12 366 LYS A O 1
ATOM 2868 N N . ASN A 1 367 ? -37.640 6.641 15.349 1.00 92.12 367 ASN A N 1
ATOM 2869 C CA . ASN A 1 367 ? -37.943 6.372 16.758 1.00 92.12 367 ASN A CA 1
ATOM 2870 C C . ASN A 1 367 ? -36.936 5.421 17.437 1.00 92.12 367 ASN A C 1
ATOM 2872 O O . ASN A 1 367 ? -37.302 4.634 18.308 1.00 92.12 367 ASN A O 1
ATOM 2876 N N . ILE A 1 368 ? -35.665 5.483 17.027 1.00 94.00 368 ILE A N 1
ATOM 2877 C CA . ILE A 1 368 ? -34.564 4.730 17.645 1.00 94.00 368 ILE A CA 1
ATOM 2878 C C . ILE A 1 368 ? -34.103 5.430 18.926 1.00 94.00 368 ILE A C 1
ATOM 2880 O O . ILE A 1 368 ? -33.791 4.753 19.898 1.00 94.00 368 ILE A O 1
ATOM 2884 N N . LEU A 1 369 ? -34.069 6.768 18.919 1.00 94.50 369 LEU A N 1
ATOM 2885 C CA . LEU A 1 369 ? -33.663 7.602 20.053 1.00 94.50 369 LEU A CA 1
ATOM 2886 C C . LEU A 1 369 ? -34.807 8.535 20.462 1.00 94.50 369 LEU A C 1
ATOM 2888 O O . LEU A 1 369 ? -35.536 9.045 19.605 1.00 94.50 369 LEU A O 1
ATOM 2892 N N . LYS A 1 370 ? -34.952 8.770 21.768 1.00 94.00 370 LYS A N 1
ATOM 2893 C CA . LYS A 1 370 ? -36.005 9.628 22.338 1.00 94.00 370 LYS A CA 1
ATOM 2894 C C . LYS A 1 370 ? -35.642 11.111 22.309 1.00 94.00 370 LYS A C 1
ATOM 2896 O O . LYS A 1 370 ? -36.494 11.948 22.016 1.00 94.00 370 LYS A O 1
ATOM 2901 N N . ASN A 1 371 ? -34.399 11.419 22.653 1.00 95.88 371 ASN A N 1
ATOM 2902 C CA . ASN A 1 371 ? -33.842 12.765 22.725 1.00 95.88 371 ASN A CA 1
ATOM 2903 C C . ASN A 1 371 ? -32.333 12.726 22.448 1.00 95.88 371 ASN A C 1
ATOM 2905 O O . ASN A 1 371 ? -31.731 11.650 22.347 1.00 95.88 371 ASN A O 1
ATOM 2909 N N . PHE A 1 372 ? -31.711 13.896 22.323 1.00 96.44 372 PHE A N 1
ATOM 2910 C CA . PHE A 1 372 ? -30.275 13.985 22.066 1.00 96.44 372 PHE A CA 1
ATOM 2911 C C . PHE A 1 372 ? -29.422 13.473 23.239 1.00 96.44 372 PHE A C 1
ATOM 2913 O O . PHE A 1 372 ? -28.329 12.952 23.021 1.00 96.44 372 PHE A O 1
ATOM 2920 N N . GLN A 1 373 ? -29.927 13.519 24.476 1.00 97.06 373 GLN A N 1
ATOM 2921 C CA . GLN A 1 373 ? -29.229 12.941 25.627 1.00 97.06 373 GLN A CA 1
ATOM 2922 C C . GLN A 1 373 ? -28.981 11.437 25.451 1.00 97.06 373 GLN A C 1
ATOM 2924 O O . GLN A 1 373 ? -27.902 10.956 25.785 1.00 97.06 373 GLN A O 1
ATOM 2929 N N . GLU A 1 374 ? -29.923 10.687 24.874 1.00 96.69 374 GLU A N 1
ATOM 2930 C CA . GLU A 1 374 ? -29.731 9.255 24.611 1.00 96.69 374 GLU A CA 1
ATOM 2931 C C . GLU A 1 374 ? -28.586 8.996 23.616 1.00 96.69 374 GLU A C 1
ATOM 2933 O O . GLU A 1 374 ? -27.817 8.048 23.787 1.00 96.69 374 GLU A O 1
ATOM 2938 N N . PHE A 1 375 ? -28.412 9.878 22.624 1.00 97.25 375 PHE A N 1
ATOM 2939 C CA . PHE A 1 375 ? -27.272 9.838 21.704 1.00 97.25 375 PHE A CA 1
ATOM 2940 C C . PHE A 1 375 ? -25.944 10.006 22.460 1.00 97.25 375 PHE A C 1
ATOM 2942 O O . PHE A 1 375 ? -25.024 9.203 22.284 1.00 97.25 375 PHE A O 1
ATOM 2949 N N . LEU A 1 376 ? -25.852 11.012 23.337 1.00 97.62 376 LEU A N 1
ATOM 2950 C CA . LEU A 1 376 ? -24.654 11.276 24.143 1.00 97.62 376 LEU A CA 1
ATOM 2951 C C . LEU A 1 376 ? -24.374 10.145 25.141 1.00 97.62 376 LEU A C 1
ATOM 2953 O O . LEU A 1 376 ? -23.236 9.692 25.250 1.00 97.62 376 LEU A O 1
ATOM 2957 N N . SER A 1 377 ? -25.406 9.630 25.808 1.00 97.62 377 SER A N 1
ATOM 2958 C CA . SER A 1 377 ? -25.298 8.495 26.729 1.00 97.62 377 SER A CA 1
ATOM 2959 C C . SER A 1 377 ? -24.849 7.213 26.028 1.00 97.62 377 SER A C 1
ATOM 2961 O O . SER A 1 377 ? -24.072 6.439 26.588 1.00 97.62 377 SER A O 1
ATOM 2963 N N . ASN A 1 378 ? -25.280 6.976 24.787 1.00 97.69 378 ASN A N 1
ATOM 2964 C CA . ASN A 1 378 ? -24.786 5.851 23.991 1.00 97.69 378 ASN A CA 1
ATOM 2965 C C . ASN A 1 378 ? -23.297 5.990 23.636 1.00 97.69 378 ASN A C 1
ATOM 2967 O O . ASN A 1 378 ? -22.604 4.975 23.521 1.00 97.69 378 ASN A O 1
ATOM 2971 N N . LEU A 1 379 ? -22.807 7.223 23.479 1.00 97.88 379 LEU A N 1
ATOM 2972 C CA . LEU A 1 379 ? -21.412 7.510 23.167 1.00 97.88 379 LEU A CA 1
ATOM 2973 C C . LEU A 1 379 ? -20.506 7.431 24.403 1.00 97.88 379 LEU A C 1
ATOM 2975 O O . LEU A 1 379 ? -19.478 6.759 24.343 1.00 97.88 379 LEU A O 1
ATOM 2979 N N . PHE A 1 380 ? -20.872 8.095 25.503 1.00 98.25 380 PHE A N 1
ATOM 2980 C CA . PHE A 1 380 ? -19.972 8.332 26.636 1.00 98.25 380 PHE A CA 1
ATOM 2981 C C . PHE A 1 380 ? -20.188 7.408 27.839 1.00 98.25 380 PHE A C 1
ATOM 2983 O O . PHE A 1 380 ? -19.198 7.064 28.486 1.00 98.25 380 PHE A O 1
ATOM 2990 N N . ASP A 1 381 ? -21.410 6.946 28.139 1.00 97.69 381 ASP A N 1
ATOM 2991 C CA . ASP A 1 381 ? -21.645 6.120 29.339 1.00 97.69 381 ASP A CA 1
ATOM 2992 C C . ASP A 1 381 ? -20.770 4.851 29.364 1.00 97.69 381 ASP A C 1
ATOM 2994 O O . ASP A 1 381 ? -20.170 4.576 30.406 1.00 97.69 381 ASP A O 1
ATOM 2998 N N . PRO A 1 382 ? -20.613 4.089 28.255 1.00 97.94 382 PRO A N 1
ATOM 2999 C CA . PRO A 1 382 ? -19.742 2.910 28.252 1.00 97.94 382 PRO A CA 1
ATOM 3000 C C . PRO A 1 382 ? -18.274 3.251 28.533 1.00 97.94 382 PRO A C 1
ATOM 3002 O O . PRO A 1 382 ? -17.549 2.448 29.120 1.00 97.94 382 PRO A O 1
ATOM 3005 N N . LEU A 1 383 ? -17.836 4.451 28.141 1.00 97.69 383 LEU A N 1
ATOM 3006 C CA . LEU A 1 383 ? -16.475 4.932 28.363 1.00 97.69 383 LEU A CA 1
ATOM 3007 C C . LEU A 1 383 ? -16.249 5.352 29.815 1.00 97.69 383 LEU A C 1
ATOM 3009 O O . LEU A 1 383 ? -15.186 5.075 30.370 1.00 97.69 383 LEU A O 1
ATOM 3013 N N . PHE A 1 384 ? -17.243 5.979 30.447 1.00 97.75 384 PHE A N 1
ATOM 3014 C CA . PHE A 1 384 ? -17.208 6.266 31.880 1.00 97.75 384 PHE A CA 1
ATOM 3015 C C . PHE A 1 384 ? -17.178 4.973 32.694 1.00 97.75 384 PHE A C 1
ATOM 3017 O O . PHE A 1 384 ? -16.297 4.812 33.535 1.00 97.75 384 PHE A O 1
ATOM 3024 N N . GLN A 1 385 ? -18.069 4.023 32.394 1.00 96.75 385 GLN A N 1
ATOM 3025 C CA . GLN A 1 385 ? -18.145 2.736 33.095 1.00 96.75 385 GLN A CA 1
ATOM 3026 C C . GLN A 1 385 ? -16.814 1.977 33.059 1.00 96.75 385 GLN A C 1
ATOM 3028 O O . GLN A 1 385 ? -16.315 1.574 34.106 1.00 96.75 385 GLN A O 1
ATOM 3033 N N . VAL A 1 386 ? -16.204 1.844 31.877 1.00 97.00 386 VAL A N 1
ATOM 3034 C CA . VAL A 1 386 ? -14.933 1.118 31.722 1.00 97.00 386 VAL A CA 1
ATOM 3035 C C . VAL A 1 386 ? -13.721 1.882 32.264 1.00 97.00 386 VAL A C 1
ATOM 3037 O O . VAL A 1 386 ? -12.682 1.280 32.528 1.00 97.00 386 VAL A O 1
ATOM 3040 N N . SER A 1 387 ? -13.824 3.207 32.404 1.00 95.88 387 SER A N 1
ATOM 3041 C CA . SER A 1 387 ? -12.786 3.992 33.076 1.00 95.88 387 SER A CA 1
ATOM 3042 C C . SER A 1 387 ? -12.877 3.753 34.585 1.00 95.88 387 SER A C 1
ATOM 3044 O O . SER A 1 387 ? -11.902 3.318 35.185 1.00 95.88 387 SER A O 1
ATOM 3046 N N . ILE A 1 388 ? -14.066 3.891 35.187 1.00 96.38 388 ILE A N 1
ATOM 3047 C CA . ILE A 1 388 ? -14.294 3.622 36.621 1.00 96.38 388 ILE A CA 1
ATOM 3048 C C . ILE A 1 388 ? -13.866 2.197 36.996 1.00 96.38 388 ILE A C 1
ATOM 3050 O O . ILE A 1 388 ? -13.114 2.019 37.951 1.00 96.38 388 ILE A O 1
ATOM 3054 N N . ASP A 1 389 ? -14.322 1.204 36.233 1.00 95.31 389 ASP A N 1
ATOM 3055 C CA . ASP A 1 389 ? -14.008 -0.205 36.448 1.00 95.31 389 ASP A CA 1
ATOM 3056 C C . ASP A 1 389 ? -13.564 -0.875 35.134 1.00 95.31 389 ASP A C 1
ATOM 3058 O O . ASP A 1 389 ? -14.406 -1.295 34.329 1.00 95.31 389 ASP A O 1
ATOM 3062 N N . PRO A 1 390 ? -12.245 -1.044 34.916 1.00 93.88 390 PRO A N 1
ATOM 3063 C CA . PRO A 1 390 ? -11.700 -1.755 33.759 1.00 93.88 390 PRO A CA 1
ATOM 3064 C C . PRO A 1 390 ? -12.187 -3.203 33.603 1.00 93.88 390 PRO A C 1
ATOM 3066 O O . PRO A 1 390 ? -12.130 -3.751 32.499 1.00 93.88 390 PRO A O 1
ATOM 3069 N N . SER A 1 391 ? -12.654 -3.842 34.684 1.00 93.75 391 SER A N 1
ATOM 3070 C CA . SER A 1 391 ? -13.138 -5.226 34.648 1.00 93.75 391 SER A CA 1
ATOM 3071 C C . SER A 1 391 ? -14.539 -5.354 34.041 1.00 93.75 391 SER A C 1
ATOM 3073 O O . SER A 1 391 ? -14.858 -6.403 33.480 1.00 93.75 391 SER A O 1
ATOM 3075 N N . SER A 1 392 ? -15.323 -4.267 34.041 1.00 95.06 392 SER A N 1
ATOM 3076 C CA . SER A 1 392 ? -16.664 -4.215 33.442 1.00 95.06 392 SER A CA 1
ATOM 3077 C C . SER A 1 392 ? -16.669 -4.569 31.949 1.00 95.06 392 SER A C 1
ATOM 3079 O O . SER A 1 392 ? -17.590 -5.226 31.461 1.00 95.06 392 SER A O 1
ATOM 3081 N N . ASN A 1 393 ? -15.624 -4.171 31.215 1.00 95.00 393 ASN A N 1
ATOM 3082 C CA . ASN A 1 393 ? -15.403 -4.560 29.827 1.00 95.00 393 ASN A CA 1
ATOM 3083 C C . ASN A 1 393 ? -13.908 -4.523 29.480 1.00 95.00 393 ASN A C 1
ATOM 3085 O O . ASN A 1 393 ? -13.370 -3.520 29.007 1.00 95.00 393 ASN A O 1
ATOM 3089 N N . THR A 1 394 ? -13.239 -5.657 29.680 1.00 95.12 394 THR A N 1
ATOM 3090 C CA . THR A 1 394 ? -11.790 -5.776 29.466 1.00 95.12 394 THR A CA 1
ATOM 3091 C C . THR A 1 394 ? -11.368 -5.602 28.003 1.00 95.12 394 THR A C 1
ATOM 3093 O O . THR A 1 394 ? -10.289 -5.069 27.742 1.00 95.12 394 THR A O 1
ATOM 3096 N N . GLU A 1 395 ? -12.197 -6.015 27.037 1.00 95.69 395 GLU A N 1
ATOM 3097 C CA . GLU A 1 395 ? -11.920 -5.821 25.606 1.00 95.69 395 GLU A CA 1
ATOM 3098 C C . GLU A 1 395 ? -11.955 -4.333 25.247 1.00 95.69 395 GLU A C 1
ATOM 3100 O O . GLU A 1 395 ? -11.053 -3.835 24.571 1.00 95.69 395 GLU A O 1
ATOM 3105 N N . LEU A 1 396 ? -12.961 -3.606 25.747 1.00 96.69 396 LEU A N 1
ATOM 3106 C CA . LEU A 1 396 ? -13.088 -2.167 25.534 1.00 96.69 396 LEU A CA 1
ATOM 3107 C C . LEU A 1 396 ? -11.952 -1.409 26.214 1.00 96.69 396 LEU A C 1
ATOM 3109 O O . LEU A 1 396 ? -11.339 -0.559 25.575 1.00 96.69 396 LEU A O 1
ATOM 3113 N N . HIS A 1 397 ? -11.616 -1.755 27.459 1.00 95.69 397 HIS A N 1
ATOM 3114 C CA . HIS A 1 397 ? -10.490 -1.149 28.166 1.00 95.69 397 HIS A CA 1
ATOM 3115 C C . HIS A 1 397 ? -9.194 -1.257 27.352 1.00 95.69 397 HIS A C 1
ATOM 3117 O O . HIS A 1 397 ? -8.523 -0.251 27.125 1.00 95.69 397 HIS A O 1
ATOM 3123 N N . LYS A 1 398 ? -8.882 -2.460 26.845 1.00 93.06 398 LYS A N 1
ATOM 3124 C CA . LYS A 1 398 ? -7.709 -2.697 25.991 1.00 93.06 398 LYS A CA 1
ATOM 3125 C C . LYS A 1 398 ? -7.761 -1.868 24.714 1.00 93.06 398 LYS A C 1
ATOM 3127 O O . LYS A 1 398 ? -6.784 -1.198 24.394 1.00 93.06 398 LYS A O 1
ATOM 3132 N N . PHE A 1 399 ? -8.889 -1.883 24.006 1.00 95.00 399 PHE A N 1
ATOM 3133 C CA . PHE A 1 399 ? -9.039 -1.136 22.759 1.00 95.00 399 PHE A CA 1
ATOM 3134 C C . PHE A 1 399 ? -8.836 0.373 22.960 1.00 95.00 399 PHE A C 1
ATOM 3136 O O . PHE A 1 399 ? -8.146 1.013 22.167 1.00 95.00 399 PHE A O 1
ATOM 3143 N N . LEU A 1 400 ? -9.359 0.934 24.056 1.00 95.56 400 LEU A N 1
ATOM 3144 C CA . LEU A 1 400 ? -9.228 2.360 24.356 1.00 95.56 400 LEU A CA 1
ATOM 3145 C C . LEU A 1 400 ? -7.780 2.810 24.568 1.00 95.56 400 LEU A C 1
ATOM 3147 O O . LEU A 1 400 ? -7.506 3.984 24.345 1.00 95.56 400 LEU A O 1
ATOM 3151 N N . THR A 1 401 ? -6.847 1.914 24.912 1.00 92.56 401 THR A N 1
ATOM 3152 C CA . THR A 1 401 ? -5.417 2.269 25.017 1.00 92.56 401 THR A CA 1
ATOM 3153 C C . THR A 1 401 ? -4.787 2.674 23.674 1.00 92.56 401 THR A C 1
ATOM 3155 O O . THR A 1 401 ? -3.770 3.368 23.654 1.00 92.56 401 THR A O 1
ATOM 3158 N N . HIS A 1 402 ? -5.421 2.319 22.548 1.00 91.25 402 HIS A N 1
ATOM 3159 C CA . HIS A 1 402 ? -4.996 2.679 21.184 1.00 91.25 402 HIS A CA 1
ATOM 3160 C C . HIS A 1 402 ? -5.880 3.738 20.531 1.00 91.25 402 HIS A C 1
ATOM 3162 O O . HIS A 1 402 ? -5.560 4.206 19.434 1.00 91.25 402 HIS A O 1
ATOM 3168 N N . VAL A 1 403 ? -6.977 4.116 21.187 1.00 95.88 403 VAL A N 1
ATOM 3169 C CA . VAL A 1 403 ? -7.854 5.205 20.757 1.00 95.88 403 VAL A CA 1
ATOM 3170 C C . VAL A 1 403 ? -7.294 6.525 21.272 1.00 95.88 403 VAL A C 1
ATOM 3172 O O . VAL A 1 403 ? -6.964 6.654 22.449 1.00 95.88 403 VAL A O 1
ATOM 3175 N N . ILE A 1 404 ? -7.195 7.512 20.387 1.00 95.44 404 ILE A N 1
ATOM 3176 C CA . ILE A 1 404 ? -6.603 8.819 20.705 1.00 95.44 404 ILE A CA 1
ATOM 3177 C C . ILE A 1 404 ? -7.613 9.957 20.717 1.00 95.44 404 ILE A C 1
ATOM 3179 O O . ILE A 1 404 ? -7.326 11.007 21.282 1.00 95.44 404 ILE A O 1
ATOM 3183 N N . GLY A 1 405 ? -8.789 9.793 20.115 1.00 96.56 405 GLY A N 1
ATOM 3184 C CA . GLY A 1 405 ? -9.712 10.912 20.005 1.00 96.56 405 GLY A CA 1
ATOM 3185 C C . GLY A 1 405 ? -11.015 10.623 19.285 1.00 96.56 405 GLY A C 1
ATOM 3186 O O . GLY A 1 405 ? -11.258 9.510 18.815 1.00 96.56 405 GLY A O 1
ATOM 3187 N N . PHE A 1 406 ? -11.824 11.673 19.195 1.00 97.75 406 PHE A N 1
ATOM 3188 C CA . PHE A 1 406 ? -13.131 11.684 18.550 1.00 97.75 406 PHE A CA 1
ATOM 3189 C C . PHE A 1 406 ? -13.148 12.627 17.356 1.00 97.75 406 PHE A C 1
ATOM 3191 O O . PHE A 1 406 ? -12.497 13.672 17.359 1.00 97.75 406 PHE A O 1
ATOM 3198 N N . ASP A 1 407 ? -13.942 12.265 16.361 1.00 97.25 407 ASP A N 1
ATOM 3199 C CA . ASP A 1 407 ? -14.088 12.983 15.104 1.00 97.25 407 ASP A CA 1
ATOM 3200 C C . ASP A 1 407 ? -15.582 13.097 14.766 1.00 97.25 407 ASP A C 1
ATOM 3202 O O . ASP A 1 407 ? -16.260 12.089 14.603 1.00 97.25 407 ASP A O 1
ATOM 3206 N N . SER A 1 408 ? -16.139 14.306 14.719 1.00 95.38 408 SER A N 1
ATOM 3207 C CA . SER A 1 408 ? -17.543 14.509 14.330 1.00 95.38 408 SER A CA 1
ATOM 3208 C C . SER A 1 408 ? -17.645 14.599 12.809 1.00 95.38 408 SER A C 1
ATOM 3210 O O . SER A 1 408 ? -16.976 15.441 12.211 1.00 95.38 408 SER A O 1
ATOM 3212 N N . VAL A 1 409 ? -18.503 13.785 12.183 1.00 93.31 409 VAL A N 1
ATOM 3213 C CA . VAL A 1 409 ? -18.606 13.672 10.712 1.00 93.31 409 VAL A CA 1
ATOM 3214 C C . VAL A 1 409 ? -20.052 13.740 10.226 1.00 93.31 409 VAL A C 1
ATOM 3216 O O . VAL A 1 409 ? -20.947 13.284 10.922 1.00 93.31 409 VAL A O 1
ATOM 3219 N N . ASP A 1 410 ? -20.280 14.311 9.047 1.00 90.88 410 ASP A N 1
ATOM 3220 C CA . ASP A 1 410 ? -21.462 14.215 8.165 1.00 90.88 410 ASP A CA 1
ATOM 3221 C C . ASP A 1 410 ? -21.242 15.223 7.016 1.00 90.88 410 ASP A C 1
ATOM 3223 O O . ASP A 1 410 ? -20.281 15.993 7.055 1.00 90.88 410 ASP A O 1
ATOM 3227 N N . ASP A 1 411 ? -22.133 15.259 6.028 1.00 88.62 411 ASP A N 1
ATOM 3228 C CA . ASP A 1 411 ? -22.146 16.278 4.975 1.00 88.62 411 ASP A CA 1
ATOM 3229 C C . ASP A 1 411 ? -22.313 17.700 5.556 1.00 88.62 411 ASP A C 1
ATOM 3231 O O . ASP A 1 411 ? -23.409 18.112 5.944 1.00 88.62 411 ASP A O 1
ATOM 3235 N N . GLU A 1 412 ? -21.211 18.459 5.603 1.00 87.81 412 GLU A N 1
ATOM 3236 C CA . GLU A 1 412 ? -21.159 19.845 6.096 1.00 87.81 412 GLU A CA 1
ATOM 3237 C C . GLU A 1 412 ? -21.943 20.838 5.217 1.00 87.81 412 GLU A C 1
ATOM 3239 O O . GLU A 1 412 ? -22.144 21.983 5.616 1.00 87.81 412 GLU A O 1
ATOM 3244 N N . SER A 1 413 ? -22.384 20.443 4.015 1.00 86.88 413 SER A N 1
ATOM 3245 C CA . SER A 1 413 ? -23.154 21.314 3.116 1.00 86.88 413 SER A CA 1
ATOM 3246 C C . SER A 1 413 ? -24.650 21.366 3.434 1.00 86.88 413 SER A C 1
ATOM 3248 O O . SER A 1 413 ? -25.352 22.236 2.906 1.00 86.88 413 SER A O 1
ATOM 3250 N N . LYS A 1 414 ? -25.146 20.471 4.300 1.00 86.25 414 LYS A N 1
ATOM 3251 C CA . LYS A 1 414 ? -26.547 20.472 4.728 1.00 86.25 414 LYS A CA 1
ATOM 3252 C C . LYS A 1 414 ? -26.892 21.796 5.424 1.00 86.25 414 LYS A C 1
ATOM 3254 O O . LYS A 1 414 ? -26.126 22.256 6.271 1.00 86.25 414 LYS A O 1
ATOM 3259 N N . PRO A 1 415 ? -28.036 22.418 5.086 1.00 83.00 415 PRO A N 1
ATOM 3260 C CA . PRO A 1 415 ? -28.447 23.659 5.722 1.00 83.00 415 PRO A CA 1
ATOM 3261 C C . PRO A 1 415 ? -28.739 23.419 7.206 1.00 83.00 415 PRO A C 1
ATOM 3263 O O . PRO A 1 415 ? -29.469 22.498 7.563 1.00 83.00 415 PRO A O 1
ATOM 3266 N N . GLU A 1 416 ? -28.187 24.278 8.056 1.00 84.75 416 GLU A N 1
ATOM 3267 C CA . GLU A 1 416 ? -28.399 24.271 9.502 1.00 84.75 416 GLU A CA 1
ATOM 3268 C C . GLU A 1 416 ? -28.476 25.704 10.042 1.00 84.75 416 GLU A C 1
ATOM 3270 O O . GLU A 1 416 ? -27.958 26.646 9.433 1.00 84.75 416 GLU A O 1
ATOM 3275 N N . ASN A 1 417 ? -29.100 25.876 11.209 1.00 82.12 417 ASN A N 1
ATOM 3276 C CA . ASN A 1 417 ? -29.065 27.137 11.941 1.00 82.12 417 ASN A CA 1
ATOM 3277 C C . ASN A 1 417 ? -27.851 27.181 12.880 1.00 82.12 417 ASN A C 1
ATOM 3279 O O . ASN A 1 417 ? -27.906 26.708 14.014 1.00 82.12 417 ASN A O 1
ATOM 3283 N N . SER A 1 418 ? -26.753 27.776 12.419 1.00 77.31 418 SER A N 1
ATOM 3284 C CA . SER A 1 418 ? -25.497 27.836 13.179 1.00 77.31 418 SER A CA 1
ATOM 3285 C C . SER A 1 418 ? -25.482 28.852 14.331 1.00 77.31 418 SER A C 1
ATOM 3287 O O . SER A 1 418 ? -24.475 28.947 15.033 1.00 77.31 418 SER A O 1
ATOM 3289 N N . ASN A 1 419 ? -26.558 29.619 14.543 1.00 77.31 419 ASN A N 1
ATOM 3290 C CA . ASN A 1 419 ? -26.639 30.585 15.639 1.00 77.31 419 ASN A CA 1
ATOM 3291 C C . ASN A 1 419 ? -26.937 29.873 16.962 1.00 77.31 419 ASN A C 1
ATOM 3293 O O . ASN A 1 419 ? -28.096 29.628 17.302 1.00 77.31 419 ASN A O 1
ATOM 3297 N N . LEU A 1 420 ? -25.882 29.575 17.720 1.00 80.19 420 LEU A N 1
ATOM 3298 C CA . LEU A 1 420 ? -25.997 29.120 19.103 1.00 80.19 420 LEU A CA 1
ATOM 3299 C C . LEU A 1 420 ? -26.520 30.268 19.979 1.00 80.19 420 LEU A C 1
ATOM 3301 O O . LEU A 1 420 ? -26.026 31.391 19.886 1.00 80.19 420 LEU A O 1
ATOM 3305 N N . ASN A 1 421 ? -27.526 29.996 20.809 1.00 82.25 421 ASN A N 1
ATOM 3306 C CA . ASN A 1 421 ? -28.107 30.977 21.726 1.00 82.25 421 ASN A CA 1
ATOM 3307 C C . ASN A 1 421 ? -28.315 30.376 23.124 1.00 82.25 421 ASN A C 1
ATOM 3309 O O . ASN A 1 421 ? -28.448 29.162 23.264 1.00 82.25 421 ASN A O 1
ATOM 3313 N N . ASP A 1 422 ? -28.389 31.237 24.141 1.00 79.31 422 ASP A N 1
ATOM 3314 C CA . ASP A 1 422 ? -28.535 30.834 25.551 1.00 79.31 422 ASP A CA 1
ATOM 3315 C C . ASP A 1 422 ? -29.880 30.153 25.860 1.00 79.31 422 ASP A C 1
ATOM 3317 O O . ASP A 1 422 ? -30.048 29.541 26.911 1.00 79.31 422 ASP A O 1
ATOM 3321 N N . HIS A 1 423 ? -30.850 30.249 24.949 1.00 82.56 423 HIS A N 1
ATOM 3322 C CA . HIS A 1 423 ? -32.175 29.641 25.076 1.00 82.56 423 HIS A CA 1
ATOM 3323 C C . HIS A 1 423 ? -32.292 28.304 24.329 1.00 82.56 423 HIS A C 1
ATOM 3325 O O . HIS A 1 423 ? -33.396 27.773 24.179 1.00 82.56 423 HIS A O 1
ATOM 3331 N N . MET A 1 424 ? -31.176 27.754 23.838 1.00 87.38 424 MET A N 1
ATOM 3332 C CA . MET A 1 424 ? -31.170 26.429 23.233 1.00 87.38 424 MET A CA 1
ATOM 3333 C C . MET A 1 424 ? -31.526 25.367 24.274 1.00 87.38 424 MET A C 1
ATOM 3335 O O . MET A 1 424 ? -31.040 25.382 25.403 1.00 87.38 424 MET A O 1
ATOM 3339 N N . LYS A 1 425 ? -32.375 24.421 23.866 1.00 91.12 425 LYS A N 1
ATOM 3340 C CA . LYS A 1 425 ? -32.794 23.293 24.704 1.00 91.12 425 LYS A CA 1
ATOM 3341 C C . LYS A 1 425 ? -31.594 22.453 25.131 1.00 91.12 425 LYS A C 1
ATOM 3343 O O . LYS A 1 425 ? -30.668 22.258 24.339 1.00 91.12 425 LYS A O 1
ATOM 3348 N N . THR A 1 426 ? -31.645 21.887 26.333 1.00 94.00 426 THR A N 1
ATOM 3349 C CA . THR A 1 426 ? -30.643 20.907 26.777 1.00 94.00 426 THR A CA 1
ATOM 3350 C C . THR A 1 426 ? -30.793 19.583 26.010 1.00 94.00 426 THR A C 1
ATOM 3352 O O . THR A 1 426 ? -31.831 19.354 25.376 1.00 94.00 426 THR A O 1
ATOM 3355 N N . PRO A 1 427 ? -29.797 18.677 26.043 1.00 95.25 427 PRO A N 1
ATOM 3356 C CA . PRO A 1 427 ? -29.872 17.404 25.333 1.00 95.25 427 PRO A CA 1
ATOM 3357 C C . PRO A 1 427 ? -31.067 16.540 25.755 1.00 95.25 427 PRO A C 1
ATOM 3359 O O . PRO A 1 427 ? -31.618 15.804 24.934 1.00 95.25 427 PRO A O 1
ATOM 3362 N N . GLU A 1 428 ? -31.490 16.625 27.019 1.00 95.44 428 GLU A N 1
ATOM 3363 C CA . GLU A 1 428 ? -32.653 15.910 27.557 1.00 95.44 428 GLU A CA 1
ATOM 3364 C C . GLU A 1 428 ? -33.964 16.411 26.946 1.00 95.44 428 GLU A C 1
ATOM 3366 O O . GLU A 1 428 ? -34.884 15.626 26.695 1.00 95.44 428 GLU A O 1
ATOM 3371 N N . GLU A 1 429 ? -34.031 17.716 26.691 1.00 94.25 429 GLU A N 1
ATOM 3372 C CA . GLU A 1 429 ? -35.197 18.418 26.161 1.00 94.25 429 GLU A CA 1
ATOM 3373 C C . GLU A 1 429 ? -35.206 18.481 24.627 1.00 94.25 429 GLU A C 1
ATOM 3375 O O . GLU A 1 429 ? -36.245 18.763 24.017 1.00 94.25 429 GLU A O 1
ATOM 3380 N N . TRP A 1 430 ? -34.068 18.205 23.979 1.00 93.38 430 TRP A N 1
ATOM 3381 C CA . TRP A 1 430 ? -33.951 18.143 22.525 1.00 93.38 430 TRP A CA 1
ATOM 3382 C C . TRP A 1 430 ? -34.605 16.870 21.984 1.00 93.38 430 TRP A C 1
ATOM 3384 O O . TRP A 1 430 ? -33.961 15.849 21.753 1.00 93.38 430 TRP A O 1
ATOM 3394 N N . ASN A 1 431 ? -35.916 16.939 21.777 1.00 91.56 431 ASN A N 1
ATOM 3395 C CA . ASN A 1 431 ? -36.764 15.847 21.295 1.00 91.56 431 ASN A CA 1
ATOM 3396 C C . ASN A 1 431 ? -37.389 16.111 19.910 1.00 91.56 431 ASN A C 1
ATOM 3398 O O . ASN A 1 431 ? -38.217 15.314 19.455 1.00 91.56 431 ASN A O 1
ATOM 3402 N N . HIS A 1 432 ? -36.988 17.205 19.256 1.00 87.38 432 HIS A N 1
ATOM 3403 C CA . HIS A 1 432 ? -37.407 17.593 17.906 1.00 87.38 432 HIS A CA 1
ATOM 3404 C C . HIS A 1 432 ? -36.795 16.684 16.833 1.00 87.38 432 HIS A C 1
ATOM 3406 O O . HIS A 1 432 ? -35.751 16.076 17.063 1.00 87.38 432 HIS A O 1
ATOM 3412 N N . GLU A 1 433 ? -37.440 16.605 15.666 1.00 88.25 433 GLU A N 1
ATOM 3413 C CA . GLU A 1 433 ? -36.949 15.843 14.501 1.00 88.25 433 GLU A CA 1
ATOM 3414 C C . GLU A 1 433 ? -35.799 16.546 13.761 1.00 88.25 433 GLU A C 1
ATOM 3416 O O . GLU A 1 433 ? -35.068 15.901 13.014 1.00 88.25 433 GLU A O 1
ATOM 3421 N N . GLU A 1 434 ? -35.615 17.850 13.988 1.00 88.19 434 GLU A N 1
ATOM 3422 C CA . GLU A 1 434 ? -34.501 18.617 13.433 1.00 88.19 434 GLU A CA 1
ATOM 3423 C C . GLU A 1 434 ? -33.167 18.203 14.073 1.00 88.19 434 GLU A C 1
ATOM 3425 O O . GLU A 1 434 ? -33.055 18.022 15.295 1.00 88.19 434 GLU A O 1
ATOM 3430 N N . ASN A 1 435 ? -32.143 18.066 13.229 1.00 91.81 435 ASN A N 1
ATOM 3431 C CA . ASN A 1 435 ? -30.800 17.726 13.672 1.00 91.81 435 ASN A CA 1
ATOM 3432 C C . ASN A 1 435 ? -30.196 18.894 14.476 1.00 91.81 435 ASN A C 1
ATOM 3434 O O . ASN A 1 435 ? -30.276 20.036 14.016 1.00 91.81 435 ASN A O 1
ATOM 3438 N N . PRO A 1 436 ? -29.561 18.650 15.638 1.00 93.00 436 PRO A N 1
ATOM 3439 C CA . PRO A 1 436 ? -28.835 19.698 16.339 1.00 93.00 436 PRO A CA 1
ATOM 3440 C C . PRO A 1 436 ? -27.753 20.328 15.447 1.00 93.00 436 PRO A C 1
ATOM 3442 O O . PRO A 1 436 ? -27.091 19.603 14.698 1.00 93.00 436 PRO A O 1
ATOM 3445 N N . PRO A 1 437 ? -27.517 21.649 15.549 1.00 93.38 437 PRO A N 1
ATOM 3446 C CA . PRO A 1 437 ? -26.464 22.314 14.790 1.00 93.38 437 PRO A CA 1
ATOM 3447 C C . PRO A 1 437 ? -25.080 21.720 15.067 1.00 93.38 437 PRO A C 1
ATOM 3449 O O . PRO A 1 437 ? -24.804 21.235 16.170 1.00 93.38 437 PRO A O 1
ATOM 3452 N N . TYR A 1 438 ? -24.161 21.843 14.112 1.00 94.00 438 TYR A N 1
ATOM 3453 C CA . TYR A 1 438 ? -22.774 21.394 14.242 1.00 94.00 438 TYR A CA 1
ATOM 3454 C C . TYR A 1 438 ? -22.115 21.849 15.553 1.00 94.00 438 TYR A C 1
ATOM 3456 O O . TYR A 1 438 ? -21.507 21.051 16.270 1.00 94.00 438 TYR A O 1
ATOM 3464 N N . GLY A 1 439 ? -22.281 23.127 15.908 1.00 93.75 439 GLY A N 1
ATOM 3465 C CA . GLY A 1 439 ? -21.694 23.675 17.128 1.00 93.75 439 GLY A CA 1
ATOM 3466 C C . GLY A 1 439 ? -22.249 23.047 18.411 1.00 93.75 439 GLY A C 1
ATOM 3467 O O . GLY A 1 439 ? -21.508 22.866 19.375 1.00 93.75 439 GLY A O 1
ATOM 3468 N N . TYR A 1 440 ? -23.520 22.638 18.392 1.00 94.81 440 TYR A N 1
ATOM 3469 C CA . TYR A 1 440 ? -24.179 21.956 19.504 1.00 94.81 440 TYR A CA 1
ATOM 3470 C C . TYR A 1 440 ? -23.583 20.557 19.716 1.00 94.81 440 TYR A C 1
ATOM 3472 O O . TYR A 1 440 ? -23.225 20.192 20.836 1.00 94.81 440 TYR A O 1
ATOM 3480 N N . TYR A 1 441 ? -23.384 19.799 18.630 1.00 95.62 441 TYR A N 1
ATOM 3481 C CA . TYR A 1 441 ? -22.687 18.510 18.673 1.00 95.62 441 TYR A CA 1
ATOM 3482 C C . TYR A 1 441 ? -21.291 18.636 19.281 1.00 95.62 441 TYR A C 1
ATOM 3484 O O . TYR A 1 441 ? -20.953 17.903 20.211 1.00 95.62 441 TYR A O 1
ATOM 3492 N N . LEU A 1 442 ? -20.483 19.566 18.765 1.00 95.81 442 LEU A N 1
ATOM 3493 C CA . LEU A 1 442 ? -19.110 19.747 19.226 1.00 95.81 442 LEU A CA 1
ATOM 3494 C C . LEU A 1 442 ? -19.053 20.164 20.695 1.00 95.81 442 LEU A C 1
ATOM 3496 O O . LEU A 1 442 ? -18.236 19.616 21.429 1.00 95.81 442 LEU A O 1
ATOM 3500 N N . TYR A 1 443 ? -19.926 21.075 21.133 1.00 95.75 443 TYR A N 1
ATOM 3501 C CA . TYR A 1 443 ? -19.975 21.524 22.523 1.00 95.75 443 TYR A CA 1
ATOM 3502 C C . TYR A 1 443 ? -20.238 20.368 23.491 1.00 95.75 443 TYR A C 1
ATOM 3504 O O . TYR A 1 443 ? -19.442 20.139 24.402 1.00 95.75 443 TYR A O 1
ATOM 3512 N N . TYR A 1 444 ? -21.304 19.590 23.279 1.00 96.81 444 TYR A N 1
ATOM 3513 C CA . TYR A 1 444 ? -21.638 18.498 24.197 1.00 96.81 444 TYR A CA 1
ATOM 3514 C C . TYR A 1 444 ? -20.668 17.320 24.094 1.00 96.81 444 TYR A C 1
ATOM 3516 O O . TYR A 1 444 ? -20.379 16.688 25.113 1.00 96.81 444 TYR A O 1
ATOM 3524 N N . MET A 1 445 ? -20.111 17.040 22.910 1.00 97.19 445 MET A N 1
ATOM 3525 C CA . MET A 1 445 ? -19.026 16.063 22.781 1.00 97.19 445 MET A CA 1
ATOM 3526 C C . MET A 1 445 ? -17.780 16.513 23.548 1.00 97.19 445 MET A C 1
ATOM 3528 O O . MET A 1 445 ? -17.200 15.718 24.285 1.00 97.19 445 MET A O 1
ATOM 3532 N N . TYR A 1 446 ? -17.392 17.783 23.419 1.00 97.62 446 TYR A N 1
ATOM 3533 C CA . TYR A 1 446 ? -16.256 18.356 24.131 1.00 97.62 446 TYR A CA 1
ATOM 3534 C C . TYR A 1 446 ? -16.468 18.332 25.648 1.00 97.62 446 TYR A C 1
ATOM 3536 O O . TYR A 1 446 ? -15.622 17.811 26.368 1.00 97.62 446 TYR A O 1
ATOM 3544 N N . ALA A 1 447 ? -17.611 18.822 26.136 1.00 97.12 447 ALA A N 1
ATOM 3545 C CA . ALA A 1 447 ? -17.911 18.891 27.565 1.00 97.12 447 ALA A CA 1
ATOM 3546 C C . ALA A 1 447 ? -17.854 17.506 28.234 1.00 97.12 447 ALA A C 1
ATOM 3548 O O . ALA A 1 447 ? -17.178 17.335 29.249 1.00 97.12 447 ALA A O 1
ATOM 3549 N N . ASN A 1 448 ? -18.484 16.492 27.629 1.00 97.88 448 ASN A N 1
ATOM 3550 C CA . ASN A 1 448 ? -18.421 15.117 28.133 1.00 97.88 448 ASN A CA 1
ATOM 3551 C C . ASN A 1 448 ? -16.995 14.548 28.072 1.00 97.88 448 ASN A C 1
ATOM 3553 O O . ASN A 1 448 ? -16.539 13.917 29.027 1.00 97.88 448 ASN A O 1
ATOM 3557 N N . MET A 1 449 ? -16.270 14.795 26.977 1.00 97.69 449 MET A N 1
ATOM 3558 C CA . MET A 1 449 ? -14.888 14.343 26.813 1.00 97.69 449 MET A CA 1
ATOM 3559 C C . MET A 1 449 ? -13.950 14.967 27.854 1.00 97.69 449 MET A C 1
ATOM 3561 O O . MET A 1 449 ? -13.082 14.266 28.363 1.00 97.69 449 MET A O 1
ATOM 3565 N N . VAL A 1 450 ? -14.115 16.247 28.204 1.00 97.38 450 VAL A N 1
ATOM 3566 C CA . VAL A 1 450 ? -13.299 16.923 29.228 1.00 97.38 450 VAL A CA 1
ATOM 3567 C C . VAL A 1 450 ? -13.466 16.253 30.589 1.00 97.38 450 VAL A C 1
ATOM 3569 O O . VAL A 1 450 ? -12.469 15.919 31.230 1.00 97.38 450 VAL A O 1
ATOM 3572 N N . ILE A 1 451 ? -14.707 15.987 31.006 1.00 97.75 451 ILE A N 1
ATOM 3573 C CA . ILE A 1 451 ? -14.980 15.309 32.281 1.00 97.75 451 ILE A CA 1
ATOM 3574 C C . ILE A 1 451 ? -14.458 13.867 32.261 1.00 97.75 451 ILE A C 1
ATOM 3576 O O . ILE A 1 451 ? -13.807 13.427 33.210 1.00 97.75 451 ILE A O 1
ATOM 3580 N N . LEU A 1 452 ? -14.665 13.143 31.158 1.00 97.88 452 LEU A N 1
ATOM 3581 C CA . LEU A 1 452 ? -14.125 11.795 30.979 1.00 97.88 452 LEU A CA 1
ATOM 3582 C C . LEU A 1 452 ? -12.592 11.783 31.041 1.00 97.88 452 LEU A C 1
ATOM 3584 O O . LEU A 1 452 ? -12.003 10.910 31.674 1.00 97.88 452 LEU A O 1
ATOM 3588 N N . ASN A 1 453 ? -11.935 12.750 30.406 1.00 98.00 453 ASN A N 1
ATOM 3589 C CA . ASN A 1 453 ? -10.484 12.874 30.419 1.00 98.00 453 ASN A CA 1
ATOM 3590 C C . ASN A 1 453 ? -9.946 13.179 31.813 1.00 98.00 453 ASN A C 1
ATOM 3592 O O . ASN A 1 453 ? -8.903 12.639 32.170 1.00 98.00 453 ASN A O 1
ATOM 3596 N N . GLN A 1 454 ? -10.642 14.008 32.594 1.00 97.75 454 GLN A N 1
ATOM 3597 C CA . GLN A 1 454 ? -10.259 14.289 33.974 1.00 97.75 454 GLN A CA 1
ATOM 3598 C C . GLN A 1 454 ? -10.264 13.000 34.809 1.00 97.75 454 GLN A C 1
ATOM 3600 O O . GLN A 1 454 ? -9.245 12.664 35.410 1.00 97.75 454 GLN A O 1
ATOM 3605 N N . LEU A 1 455 ? -11.350 12.221 34.737 1.00 97.06 455 LEU A N 1
ATOM 3606 C CA . LEU A 1 455 ? -11.451 10.912 35.392 1.00 97.06 455 LEU A CA 1
ATOM 3607 C C . LEU A 1 455 ? -10.334 9.958 34.939 1.00 97.06 455 LEU A C 1
ATOM 3609 O O . LEU A 1 455 ? -9.639 9.355 35.754 1.00 97.06 455 LEU A O 1
ATOM 3613 N N . ARG A 1 456 ? -10.139 9.823 33.623 1.00 97.12 456 ARG A N 1
ATOM 3614 C CA . ARG A 1 456 ? -9.133 8.915 33.053 1.00 97.12 456 ARG A CA 1
ATOM 3615 C C . ARG A 1 456 ? -7.720 9.304 33.469 1.00 97.12 456 ARG A C 1
ATOM 3617 O O . ARG A 1 456 ? -6.923 8.427 33.786 1.00 97.12 456 ARG A O 1
ATOM 3624 N N . LYS A 1 457 ? -7.422 10.603 33.525 1.00 96.44 457 LYS A N 1
ATOM 3625 C CA . LYS A 1 457 ? -6.132 11.127 33.978 1.00 96.44 457 LYS A CA 1
ATOM 3626 C C . LYS A 1 457 ? -5.879 10.819 35.454 1.00 96.44 457 LYS A C 1
ATOM 3628 O O . LYS A 1 457 ? -4.773 10.405 35.787 1.00 96.44 457 LYS A O 1
ATOM 3633 N N . GLU A 1 458 ? -6.883 10.971 36.318 1.00 95.94 458 GLU A N 1
ATOM 3634 C CA . GLU A 1 458 ? -6.791 10.609 37.744 1.00 95.94 458 GLU A CA 1
ATOM 3635 C C . GLU A 1 458 ? -6.519 9.112 37.950 1.00 95.94 458 GLU A C 1
ATOM 3637 O O . GLU A 1 458 ? -5.806 8.730 38.874 1.00 95.94 458 GLU A O 1
ATOM 3642 N N . GLN A 1 459 ? -7.009 8.269 37.042 1.00 92.94 459 GLN A N 1
ATOM 3643 C CA . GLN A 1 459 ? -6.763 6.825 37.037 1.00 92.94 459 GLN A CA 1
ATOM 3644 C C . GLN A 1 459 ? -5.490 6.401 36.279 1.00 92.94 459 GLN A C 1
ATOM 3646 O O . GLN A 1 459 ? -5.225 5.207 36.148 1.00 92.94 459 GLN A O 1
ATOM 3651 N N . GLY A 1 460 ? -4.703 7.348 35.754 1.00 93.38 460 GLY A N 1
ATOM 3652 C CA . GLY A 1 460 ? -3.485 7.057 34.986 1.00 93.38 460 GLY A CA 1
ATOM 3653 C C . GLY A 1 460 ? -3.728 6.436 33.602 1.00 93.38 460 GLY A C 1
ATOM 3654 O O . GLY A 1 460 ? -2.828 5.810 33.043 1.00 93.38 460 GLY A O 1
ATOM 3655 N N . LEU A 1 461 ? -4.930 6.588 33.044 1.00 94.69 461 LEU A N 1
ATOM 3656 C CA . LEU A 1 461 ? -5.315 6.107 31.715 1.00 94.69 461 LEU A CA 1
ATOM 3657 C C . LEU A 1 461 ? -5.037 7.163 30.631 1.00 94.69 461 LEU A C 1
ATOM 3659 O O . LEU A 1 461 ? -4.911 8.356 30.907 1.00 94.69 461 LEU A O 1
ATOM 3663 N N . ASN A 1 462 ? -4.982 6.734 29.365 1.00 93.06 462 ASN A N 1
ATOM 3664 C CA . ASN A 1 462 ? -4.843 7.653 28.233 1.00 93.06 462 ASN A CA 1
ATOM 3665 C C . ASN A 1 462 ? -6.083 8.546 28.076 1.00 93.06 462 ASN A C 1
ATOM 3667 O O . ASN A 1 462 ? -7.211 8.088 28.263 1.00 93.06 462 ASN A O 1
ATOM 3671 N N . THR A 1 463 ? -5.874 9.796 27.678 1.00 96.62 463 THR A N 1
ATOM 3672 C CA . THR A 1 463 ? -6.931 10.776 27.402 1.00 96.62 463 THR A CA 1
ATOM 3673 C C . THR A 1 463 ? -7.216 10.888 25.906 1.00 96.62 463 THR A C 1
ATOM 3675 O O . THR A 1 463 ? -6.465 10.382 25.069 1.00 96.62 463 THR A O 1
ATOM 3678 N N . PHE A 1 464 ? -8.321 11.549 25.574 1.00 97.81 464 PHE A N 1
ATOM 3679 C CA . PHE A 1 464 ? -8.805 11.724 24.211 1.00 97.81 464 PHE A CA 1
ATOM 3680 C C . PHE A 1 464 ? -8.738 13.185 23.771 1.00 97.81 464 PHE A C 1
ATOM 3682 O O . PHE A 1 464 ? -8.910 14.093 24.582 1.00 97.81 464 PHE A O 1
ATOM 3689 N N . VAL A 1 465 ? -8.543 13.415 22.477 1.00 96.94 465 VAL A N 1
ATOM 3690 C CA . VAL A 1 465 ? -8.643 14.745 21.860 1.00 96.94 465 VAL A CA 1
ATOM 3691 C C . VAL A 1 465 ? -9.832 14.824 20.906 1.00 96.94 465 VAL A C 1
ATOM 3693 O O . VAL A 1 465 ? -10.249 13.816 20.334 1.00 96.94 465 VAL A O 1
ATOM 3696 N N . LEU A 1 466 ? -10.368 16.026 20.703 1.00 97.12 466 LEU A N 1
ATOM 3697 C CA . LEU A 1 466 ? -11.414 16.279 19.715 1.00 97.12 466 LEU A CA 1
ATOM 3698 C C . LEU A 1 466 ? -10.765 16.781 18.419 1.00 97.12 466 LEU A C 1
ATOM 3700 O O . LEU A 1 466 ? -10.050 17.783 18.436 1.00 97.12 466 LEU A O 1
ATOM 3704 N N . ARG A 1 467 ? -10.983 16.068 17.309 1.00 96.19 467 ARG A N 1
ATOM 3705 C CA . ARG A 1 467 ? -10.418 16.368 15.982 1.00 96.19 467 ARG A CA 1
ATOM 3706 C C . ARG A 1 467 ? -11.485 16.213 14.884 1.00 96.19 467 ARG A C 1
ATOM 3708 O O . ARG A 1 467 ? -11.462 15.214 14.168 1.00 96.19 467 ARG A O 1
ATOM 3715 N N . PRO A 1 468 ? -12.460 17.132 14.787 1.00 96.38 468 PRO A N 1
ATOM 3716 C CA . PRO A 1 468 ? -13.620 16.971 13.922 1.00 96.38 468 PRO A CA 1
ATOM 3717 C C . PRO A 1 468 ? -13.298 17.212 12.440 1.00 96.38 468 PRO A C 1
ATOM 3719 O O . PRO A 1 468 ? -12.402 17.988 12.085 1.00 96.38 468 PRO A O 1
ATOM 3722 N N . HIS A 1 469 ? -14.100 16.609 11.562 1.00 94.31 469 HIS A N 1
ATOM 3723 C CA . HIS A 1 469 ? -14.267 17.100 10.199 1.00 94.31 469 HIS A CA 1
ATOM 3724 C C . HIS A 1 469 ? -14.936 18.468 10.270 1.00 94.31 469 HIS A C 1
ATOM 3726 O O . HIS A 1 469 ? -16.010 18.620 10.857 1.00 94.31 469 HIS A O 1
ATOM 3732 N N . CYS A 1 470 ? -14.211 19.466 9.769 1.00 93.12 470 CYS A N 1
ATOM 3733 C CA . CYS A 1 470 ? -14.598 20.857 9.860 1.00 93.12 470 CYS A CA 1
ATOM 3734 C C . CYS A 1 470 ? -14.041 21.656 8.685 1.00 93.12 470 CYS A C 1
ATOM 3736 O O . CYS A 1 470 ? -12.830 21.644 8.417 1.00 93.12 470 CYS A O 1
ATOM 3738 N N . GLY A 1 471 ? -14.906 22.448 8.065 1.00 89.25 471 GLY A N 1
ATOM 3739 C CA . GLY A 1 471 ? -14.551 23.418 7.045 1.00 89.25 471 GLY A CA 1
ATOM 3740 C C . GLY A 1 471 ? -14.260 22.798 5.685 1.00 89.25 471 GLY A C 1
ATOM 3741 O O . GLY A 1 471 ? -13.511 23.390 4.911 1.00 89.25 471 GLY A O 1
ATOM 3742 N N . GLU A 1 472 ? -14.810 21.627 5.378 1.00 90.75 472 GLU A N 1
ATOM 3743 C CA . GLU A 1 472 ? -14.898 21.142 3.997 1.00 90.75 472 GLU A CA 1
ATOM 3744 C C . GLU A 1 472 ? -15.926 21.970 3.215 1.00 90.75 472 GLU A C 1
ATOM 3746 O O . GLU A 1 472 ? -15.652 22.460 2.114 1.00 90.75 472 GLU A O 1
ATOM 3751 N N . ALA A 1 473 ? -17.082 22.188 3.843 1.00 88.31 473 ALA A N 1
ATOM 3752 C CA . ALA A 1 473 ? -18.193 22.982 3.346 1.00 88.31 473 ALA A CA 1
ATOM 3753 C C . ALA A 1 473 ? -18.833 23.754 4.518 1.00 88.31 473 ALA A C 1
ATOM 3755 O O . ALA A 1 473 ? -18.157 24.073 5.494 1.00 88.31 473 ALA A O 1
ATOM 3756 N N . GLY A 1 474 ? -20.105 24.126 4.386 1.00 87.38 474 GLY A N 1
ATOM 3757 C CA . GLY A 1 474 ? -20.861 24.723 5.482 1.00 87.38 474 GLY A CA 1
ATOM 3758 C C . GLY A 1 474 ? -20.510 26.179 5.832 1.00 87.38 474 GLY A C 1
ATOM 3759 O O . GLY A 1 474 ? -19.730 26.850 5.139 1.00 87.38 474 GLY A O 1
ATOM 3760 N N . PRO A 1 475 ? -21.160 26.710 6.879 1.00 88.50 475 PRO A N 1
ATOM 3761 C CA . PRO A 1 475 ? -20.997 28.083 7.340 1.00 88.50 475 PRO A CA 1
ATOM 3762 C C . PRO A 1 475 ? -19.667 28.313 8.089 1.00 88.50 475 PRO A C 1
ATOM 3764 O O . PRO A 1 475 ? -19.172 27.418 8.775 1.00 88.50 475 PRO A O 1
ATOM 3767 N N . PRO A 1 476 ? -19.105 29.543 8.058 1.00 87.94 476 PRO A N 1
ATOM 3768 C CA . PRO A 1 476 ? -17.860 29.878 8.765 1.00 87.94 476 PRO A CA 1
ATOM 3769 C C . PRO A 1 476 ? -17.890 29.610 10.277 1.00 87.94 476 PRO A C 1
ATOM 3771 O O . PRO A 1 476 ? -16.843 29.380 10.877 1.00 87.94 476 PRO A O 1
ATOM 3774 N N . ALA A 1 477 ? -19.082 29.596 10.883 1.00 89.25 477 ALA A N 1
ATOM 3775 C CA . ALA A 1 477 ? -19.272 29.313 12.303 1.00 89.25 477 ALA A CA 1
ATOM 3776 C C . ALA A 1 477 ? -18.715 27.938 12.721 1.00 89.25 477 ALA A C 1
ATOM 3778 O O . ALA A 1 477 ? -18.262 27.793 13.855 1.00 89.25 477 ALA A O 1
ATOM 3779 N N . HIS A 1 478 ? -18.677 26.945 11.819 1.00 92.06 478 HIS A N 1
ATOM 3780 C CA . HIS A 1 478 ? -18.073 25.634 12.100 1.00 92.06 478 HIS A CA 1
ATOM 3781 C C . HIS A 1 478 ? -16.608 25.768 12.511 1.00 92.06 478 HIS A C 1
ATOM 3783 O O . HIS A 1 478 ? -16.193 25.207 13.525 1.00 92.06 478 HIS A O 1
ATOM 3789 N N . LEU A 1 479 ? -15.848 26.572 11.760 1.00 91.94 479 LEU A N 1
ATOM 3790 C CA . LEU A 1 479 ? -14.437 26.839 12.032 1.00 91.94 479 LEU A CA 1
ATOM 3791 C C . LEU A 1 479 ? -14.252 27.607 13.340 1.00 91.94 479 LEU A C 1
ATOM 3793 O O . LEU A 1 479 ? -13.327 27.303 14.083 1.00 91.94 479 LEU A O 1
ATOM 3797 N N . SER A 1 480 ? -15.134 28.564 13.646 1.00 91.19 480 SER A N 1
ATOM 3798 C CA . SER A 1 480 ? -15.094 29.304 14.912 1.00 91.19 480 SER A CA 1
ATOM 3799 C C . SER A 1 480 ? -15.306 28.387 16.118 1.00 91.19 480 SER A C 1
ATOM 3801 O O . SER A 1 480 ? -14.572 28.488 17.096 1.00 91.19 480 SER A O 1
ATOM 3803 N N . VAL A 1 481 ? -16.264 27.457 16.044 1.00 92.94 481 VAL A N 1
ATOM 3804 C CA . VAL A 1 481 ? -16.506 26.495 17.130 1.00 92.94 481 VAL A CA 1
ATOM 3805 C C . VAL A 1 481 ? -15.359 25.492 17.244 1.00 92.94 481 VAL A C 1
ATOM 3807 O O . VAL A 1 481 ? -14.880 25.231 18.346 1.00 92.94 481 VAL A O 1
ATOM 3810 N N . ALA A 1 482 ? -14.878 24.951 16.122 1.00 93.88 482 ALA A N 1
ATOM 3811 C CA . ALA A 1 482 ? -13.749 24.026 16.133 1.00 93.88 482 ALA A CA 1
ATOM 3812 C C . ALA A 1 482 ? -12.470 24.690 16.664 1.00 93.88 482 ALA A C 1
ATOM 3814 O O . ALA A 1 482 ? -11.739 24.058 17.414 1.00 93.88 482 ALA A O 1
ATOM 3815 N N . PHE A 1 483 ? -12.233 25.967 16.360 1.00 94.12 483 PHE A N 1
ATOM 3816 C CA . PHE A 1 483 ? -11.104 26.725 16.904 1.00 94.12 483 PHE A CA 1
ATOM 3817 C C . PHE A 1 483 ? -11.125 26.816 18.438 1.00 94.12 483 PHE A C 1
ATOM 3819 O O . PHE A 1 483 ? -10.070 26.800 19.063 1.00 94.12 483 PHE A O 1
ATOM 3826 N N . LEU A 1 484 ? -12.311 26.898 19.050 1.00 94.56 484 LEU A N 1
ATOM 3827 C CA . LEU A 1 484 ? -12.449 26.983 20.507 1.00 94.56 484 LEU A CA 1
ATOM 3828 C C . LEU A 1 484 ? -12.335 25.623 21.208 1.00 94.56 484 LEU A C 1
ATOM 3830 O O . LEU A 1 484 ? -11.885 25.568 22.350 1.00 94.56 484 LEU A O 1
ATOM 3834 N N . LEU A 1 485 ? -12.789 24.544 20.562 1.00 94.94 485 LEU A N 1
ATOM 3835 C CA . LEU A 1 485 ? -13.015 23.252 21.225 1.00 94.94 485 LEU A CA 1
ATOM 3836 C C . LEU A 1 485 ? -12.095 22.119 20.746 1.00 94.94 485 LEU A C 1
ATOM 3838 O O . LEU A 1 485 ? -11.921 21.135 21.465 1.00 94.94 485 LEU A O 1
ATOM 3842 N N . ALA A 1 486 ? -11.556 22.194 19.530 1.00 94.75 486 ALA A N 1
ATOM 3843 C CA . ALA A 1 486 ? -10.813 21.102 18.908 1.00 94.75 486 ALA A CA 1
ATOM 3844 C C . ALA A 1 486 ? -9.296 21.329 18.926 1.00 94.75 486 ALA A C 1
ATOM 3846 O O . ALA A 1 486 ? -8.810 22.448 18.818 1.00 94.75 486 ALA A O 1
ATOM 3847 N N . GLU A 1 487 ? -8.548 20.227 18.987 1.00 92.88 487 GLU A N 1
ATOM 3848 C CA . GLU A 1 487 ? -7.080 20.224 18.908 1.00 92.88 487 GLU A CA 1
ATOM 3849 C C . GLU A 1 487 ? -6.593 20.385 17.453 1.00 92.88 487 GLU A C 1
ATOM 3851 O O . GLU A 1 487 ? -5.537 20.950 17.186 1.00 92.88 487 GLU A O 1
ATOM 3856 N N . ASN A 1 488 ? -7.351 19.839 16.493 1.00 91.88 488 ASN A N 1
ATOM 3857 C CA . ASN A 1 488 ? -7.063 19.875 15.055 1.00 91.88 488 ASN A CA 1
ATOM 3858 C C . ASN A 1 488 ? -8.366 19.709 14.244 1.00 91.88 488 ASN A C 1
ATOM 3860 O O . ASN A 1 488 ? -9.365 19.250 14.788 1.00 91.88 488 ASN A O 1
ATOM 3864 N N . ILE A 1 489 ? -8.352 20.017 12.946 1.00 93.25 489 ILE A N 1
ATOM 3865 C CA . ILE A 1 489 ? -9.462 19.833 11.999 1.00 93.25 489 ILE A CA 1
ATOM 3866 C C . ILE A 1 489 ? -9.021 19.027 10.765 1.00 93.25 489 ILE A C 1
ATOM 3868 O O . ILE A 1 489 ? -7.881 19.139 10.321 1.00 93.25 489 ILE A O 1
ATOM 3872 N N . SER A 1 490 ? -9.923 18.234 10.175 1.00 87.62 490 SER A N 1
ATOM 3873 C CA . SER A 1 490 ? -9.577 17.342 9.046 1.00 87.62 490 SER A CA 1
ATOM 3874 C C . SER A 1 490 ? -9.594 18.000 7.648 1.00 87.62 490 SER A C 1
ATOM 3876 O O . SER A 1 490 ? -9.037 17.418 6.720 1.00 87.62 490 SER A O 1
ATOM 3878 N N . HIS A 1 491 ? -10.174 19.202 7.470 1.00 89.56 491 HIS A N 1
ATOM 3879 C CA . HIS A 1 491 ? -10.293 19.858 6.149 1.00 89.56 491 HIS A CA 1
ATOM 3880 C C . HIS A 1 491 ? -9.794 21.307 6.099 1.00 89.56 491 HIS A C 1
ATOM 3882 O O . HIS A 1 491 ? -8.779 21.592 5.465 1.00 89.56 491 HIS A O 1
ATOM 3888 N N . GLY A 1 492 ? -10.529 22.251 6.696 1.00 89.25 492 GLY A N 1
ATOM 3889 C CA . GLY A 1 492 ? -10.167 23.674 6.687 1.00 89.25 492 GLY A CA 1
ATOM 3890 C C . GLY A 1 492 ? -10.180 24.363 5.311 1.00 89.25 492 GLY A C 1
ATOM 3891 O O . GLY A 1 492 ? -9.579 25.424 5.151 1.00 89.25 492 GLY A O 1
ATOM 3892 N N . LEU A 1 493 ? -10.863 23.818 4.299 1.00 89.19 493 LEU A N 1
ATOM 3893 C CA . LEU A 1 493 ? -10.980 24.427 2.965 1.00 89.19 493 LEU A CA 1
ATOM 3894 C C . LEU A 1 493 ? -11.661 25.804 3.001 1.00 89.19 493 LEU A C 1
ATOM 3896 O O . LEU A 1 493 ? -11.264 26.717 2.267 1.00 89.19 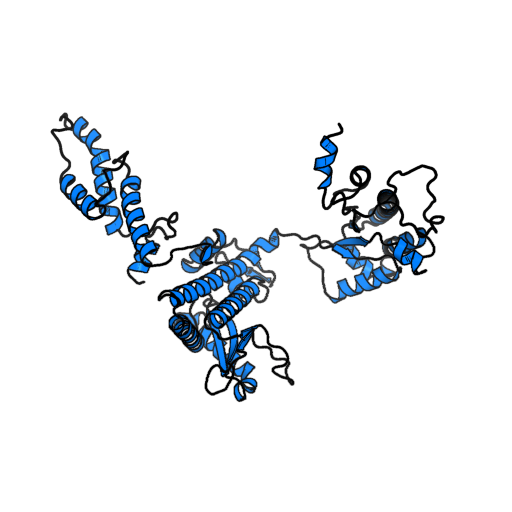493 LEU A O 1
ATOM 3900 N N . THR A 1 494 ? -12.662 25.977 3.866 1.00 86.50 494 THR A N 1
ATOM 3901 C CA . THR A 1 494 ? -13.407 27.233 4.015 1.00 86.50 494 THR A CA 1
ATOM 3902 C C . THR A 1 494 ? -12.606 28.341 4.706 1.00 86.50 494 THR A C 1
ATOM 3904 O O . THR A 1 494 ? -12.979 29.504 4.553 1.00 86.50 494 THR A O 1
ATOM 3907 N N . LEU A 1 495 ? -11.447 28.053 5.327 1.00 86.62 495 LEU A N 1
ATOM 3908 C CA . LEU A 1 495 ? -10.554 29.078 5.905 1.00 86.62 495 LEU A CA 1
ATOM 3909 C C . LEU A 1 495 ? -10.125 30.122 4.865 1.00 86.62 495 LEU A C 1
ATOM 3911 O O . LEU A 1 495 ? -10.032 31.310 5.166 1.00 86.62 495 LEU A O 1
ATOM 3915 N N . LYS A 1 496 ? -9.961 29.709 3.601 1.00 82.31 496 LYS A N 1
ATOM 3916 C CA . LYS A 1 496 ? -9.628 30.615 2.486 1.00 82.31 496 LYS A CA 1
ATOM 3917 C C . LYS A 1 496 ? -10.691 31.694 2.243 1.00 82.31 496 LYS A C 1
ATOM 3919 O O . LYS A 1 496 ? -10.383 32.720 1.644 1.00 82.31 496 LYS A O 1
ATOM 3924 N N . LYS A 1 497 ? -11.938 31.457 2.664 1.00 76.38 497 LYS A N 1
ATOM 3925 C CA . LYS A 1 497 ? -13.068 32.381 2.484 1.00 76.38 497 LYS A CA 1
ATOM 3926 C C . LYS A 1 497 ? -13.204 33.377 3.641 1.00 76.38 497 LYS A C 1
ATOM 3928 O O . LYS A 1 497 ? -13.808 34.426 3.446 1.00 76.38 497 LYS A O 1
ATOM 3933 N N . VAL A 1 498 ? -12.628 33.079 4.809 1.00 67.12 498 VAL A N 1
ATOM 3934 C CA . VAL A 1 498 ? -12.761 33.904 6.025 1.00 67.12 498 VAL A CA 1
ATOM 3935 C C . VAL A 1 498 ? -11.887 35.169 5.965 1.00 67.12 498 VAL A C 1
ATOM 3937 O O . VAL A 1 498 ? -12.299 36.214 6.454 1.00 67.12 498 VAL A O 1
ATOM 3940 N N . ASN A 1 499 ? -10.762 35.141 5.239 1.00 55.81 499 ASN A N 1
ATOM 3941 C CA . ASN A 1 499 ? -9.863 36.297 5.050 1.00 55.81 499 ASN A CA 1
ATOM 3942 C C . ASN A 1 499 ? -10.441 37.473 4.234 1.00 55.81 499 ASN A C 1
ATOM 3944 O O . ASN A 1 499 ? -9.746 38.459 4.026 1.00 55.81 499 ASN A O 1
ATOM 3948 N N . ARG A 1 500 ? -11.674 37.385 3.719 1.00 50.66 500 ARG A N 1
ATOM 3949 C CA . ARG A 1 500 ? -12.315 38.499 2.991 1.00 50.66 500 ARG A CA 1
ATOM 3950 C C . ARG A 1 500 ? -13.201 39.390 3.868 1.00 50.66 500 ARG A C 1
ATOM 3952 O O . ARG A 1 500 ? -13.782 40.331 3.339 1.00 50.66 500 ARG A O 1
ATOM 3959 N N . TYR A 1 501 ? -13.313 39.093 5.163 1.00 49.09 501 TYR A N 1
ATOM 3960 C CA . TYR A 1 501 ? -14.225 39.779 6.086 1.00 49.09 501 TYR A CA 1
ATOM 3961 C C . TYR A 1 501 ? -13.543 40.356 7.338 1.00 49.09 501 TYR A C 1
ATOM 3963 O O . TYR A 1 501 ? -14.247 40.813 8.235 1.00 49.09 501 TYR A O 1
ATOM 3971 N N . PHE A 1 502 ? -12.206 40.358 7.385 1.00 41.88 502 PHE A N 1
ATOM 3972 C CA . PHE A 1 502 ? -11.411 41.045 8.407 1.00 41.88 502 PHE A CA 1
ATOM 3973 C C . PHE A 1 502 ? -10.543 42.129 7.781 1.00 41.88 502 PHE A C 1
ATOM 3975 O O . PHE A 1 502 ? -9.983 41.861 6.690 1.00 41.88 502 PHE A O 1
#

InterPro domains:
  IPR006329 AMP deaminase [PF19326] (308-498)
  IPR006329 AMP deaminase [PTHR11359] (309-498)
  IPR032466 Metal-dependent hydrolase [SSF51556] (307-497)

Secondary structure (DSSP, 8-state):
--HHHHHHHHS-GGGTS-----HHHHHHHHHHHHHHHHHHHHHHHHT--TTT---TTHHHHHHHHHHHSTTPPPPSSTT-HHHHHHHHHHHHHHHHHHHS--S-GGGT-PPPHHHHHHHHHHHHT---S--EE-TTSPEE-TT-GGGGT-TT-THHHHHHHHHHHHHHHHHHHTT--EEES-TTS-TTT----SEEESS--BTTBPEEEEEEEE-TT-TTTHHHHHHSTTHHHHHHHHHHHHHHTTGGGTSEEEEEEEETTSPBPHHHHHHHHHHHHHHHHTT--TTHHHHHHHHHHHHHHHHHHHHHHHHHHTTT--B--EEE---S-THHHHHHHHHHHHTT---TTB-EEEEEE--HHHHHHTTS-SSHHHHHHHHHHHHHHHHH-TTTTHHHHHHHTTEEEEEEES-TTS-------TTPPPTTT--SSSPPPHHHHHHHHHHHHHHHHHHHHHTTPPP-EE----SSSS-THHHHHHHHH-S--S--TTHHHHTT--